Protein AF-C9SUW1-F1 (afdb_monomer_lite)

InterPro domains:
  IPR011989 Armadillo-like helical [G3DSA:1.25.10.10] (2-265)
  IPR011989 Armadillo-like helical [G3DSA:1.25.10.10] (289-414)
  IPR016024 Armadillo-type fold [SSF48371] (32-411)
  IPR021133 HEAT, type 2 [PS50077] (334-372)
  IPR040191 U3 small nucleolar RNA-associated protein 10 [PTHR13457] (4-286)

Sequence (414 aa):
METSKMRELYATLLKDTLALAETVKPTRALHECCGSALANLLNLLSIGEFIKAVENLMDKTEIDLRRKVLRALEVRVEQEGTADATSRAALLGFLPQLTAAIRDTDDLKYKHTAVACVDKIAEKYGKKDLEAVAAAAATIAGPSCLGQPDTQLRVMTLLCLASLVDVLQDGILPVLALAVPQAILYIRQSLEAEDGDDQSSDLHNAGYSFITALAQHLPYMVTGAYLDQVLLASNASAEADLDDDASDSRLNCVRFLARKVEPKVFFAGLERNWEAAVAAGNEAPAHFGGVAGVLTGQLTRAGGSDKLDVGAHLIPALIELASAADSADHQKELNTAVLKHLRDERAGVRLAAVKCQQALTDKLGEEWLSALPEMLPYISELQDDDDEAVERETHRWIVKIEGVLGESLDSMLQ

pLDDT: mean 83.35, std 10.93, range [45.81, 97.12]

Foldseek 3Di:
DVVVVVVVVLVVVLVVLQVQLVVCVVPVVSNVVSLVVNLVSLLVDDLLVSLVVLVVDVVPHDLVSNLSSLVSLLVSLVVDDLPDPSNLVSLLVCLVVLLVQLQVDPDLSSVLSSLSSLLSSCLRRVLPPLPSNLVSLQSLLDCSFCVDPDLVSVLSSLQSLLSNCQRNPVSNVVSCVRNLVSLLVLLQVLLVDDPPPPSSLSSNLSSLSSLLSCLQRPQVPCALVSLLSLLLSLLLQQLSPDDPSSVCSSLSSLLSNLQRHDVVSNLVSCVVCLVVSVVSDDRSCVCLLSNLLSLLVCLVCQPPPDPDPLLPPSLVSLLVSLVSNPDLVSLLSSLVSLLVQCPDPDPRSVLSSLSSLLSNCVRVFPSSCVCVVVCLVSLLVQCPDPDPSSNVSSVVSQVSNCVRVVHHCVVVND

Structure (mmCIF, N/CA/C/O backbone):
data_AF-C9SUW1-F1
#
_entry.id   AF-C9SUW1-F1
#
loop_
_atom_site.group_PDB
_atom_site.id
_atom_site.type_symbol
_atom_site.label_atom_id
_atom_site.label_alt_id
_atom_site.label_comp_id
_atom_site.label_asym_id
_atom_site.label_entity_id
_atom_site.label_seq_id
_atom_site.pdbx_PDB_ins_code
_atom_site.Cartn_x
_atom_site.Cartn_y
_atom_site.Cartn_z
_atom_site.occupancy
_atom_site.B_iso_or_equiv
_atom_site.auth_seq_id
_atom_site.auth_comp_id
_atom_site.auth_asym_id
_atom_site.auth_atom_id
_atom_site.pdbx_PDB_model_num
ATOM 1 N N . MET A 1 1 ? -7.749 -3.810 54.637 1.00 45.81 1 MET A N 1
ATOM 2 C CA . MET A 1 1 ? -9.116 -3.320 54.942 1.00 45.81 1 MET A CA 1
ATOM 3 C C . MET A 1 1 ? -9.431 -2.033 54.182 1.00 45.81 1 MET A C 1
ATOM 5 O O . MET A 1 1 ? -10.480 -1.969 53.560 1.00 45.81 1 MET A O 1
ATOM 9 N N . GLU A 1 2 ? -8.522 -1.052 54.143 1.00 50.62 2 GLU A N 1
ATOM 10 C CA . GLU A 1 2 ? -8.720 0.218 53.410 1.00 50.62 2 GLU A CA 1
ATOM 11 C C . GLU A 1 2 ? -8.794 0.067 51.881 1.00 50.62 2 GLU A C 1
ATOM 13 O O . GLU A 1 2 ? -9.640 0.688 51.247 1.00 50.62 2 GLU A O 1
ATOM 18 N N . THR A 1 3 ? -8.001 -0.829 51.285 1.00 53.88 3 THR A N 1
ATOM 19 C CA . THR A 1 3 ? -8.025 -1.118 49.836 1.00 53.88 3 THR A CA 1
ATOM 20 C C . THR A 1 3 ? -9.346 -1.725 49.352 1.00 53.88 3 THR A C 1
ATOM 22 O O . THR A 1 3 ? -9.803 -1.419 48.255 1.00 53.88 3 THR A O 1
ATOM 25 N N . SER A 1 4 ? -10.004 -2.543 50.180 1.00 57.81 4 SER A N 1
ATOM 26 C CA . SER A 1 4 ? -11.334 -3.098 49.877 1.00 57.81 4 SER A CA 1
ATOM 27 C C . SER A 1 4 ? -12.416 -2.019 49.919 1.00 57.81 4 SER A C 1
ATOM 29 O O . SER A 1 4 ? -13.294 -1.988 49.065 1.00 57.81 4 SER A O 1
ATOM 31 N N . LYS A 1 5 ? -12.311 -1.093 50.878 1.00 67.50 5 LYS A N 1
ATOM 32 C CA . LYS A 1 5 ? -13.253 0.017 51.054 1.00 67.50 5 LYS A CA 1
ATOM 33 C C . LYS A 1 5 ? -13.115 1.069 49.946 1.00 67.50 5 LYS A C 1
ATOM 35 O O . LYS A 1 5 ? -14.115 1.584 49.465 1.00 67.50 5 LYS A O 1
ATOM 40 N N . MET A 1 6 ? -11.886 1.334 49.492 1.00 64.12 6 MET A N 1
ATOM 41 C CA . MET A 1 6 ? -11.609 2.155 48.304 1.00 64.12 6 MET A CA 1
ATOM 42 C C . MET A 1 6 ? -12.236 1.554 47.039 1.00 64.12 6 MET A C 1
ATOM 44 O O . MET A 1 6 ? -12.864 2.278 46.274 1.00 64.12 6 MET A O 1
ATOM 48 N N . ARG A 1 7 ? -12.123 0.232 46.842 1.00 64.69 7 ARG A N 1
ATOM 49 C CA . ARG A 1 7 ? -12.756 -0.469 45.711 1.00 64.69 7 ARG A CA 1
ATOM 50 C C . ARG A 1 7 ? -14.285 -0.409 45.757 1.00 64.69 7 ARG A C 1
ATOM 52 O O . ARG A 1 7 ? -14.897 -0.179 44.722 1.00 64.69 7 ARG A O 1
ATOM 59 N N . GLU A 1 8 ? -14.902 -0.561 46.929 1.00 66.19 8 GLU A N 1
ATOM 60 C CA . GLU A 1 8 ? -16.359 -0.412 47.094 1.00 66.19 8 GLU A CA 1
ATOM 61 C C . GLU A 1 8 ? -16.841 1.018 46.827 1.00 66.19 8 GLU A C 1
ATOM 63 O O . GLU A 1 8 ? -17.828 1.213 46.115 1.00 66.19 8 GLU A O 1
ATOM 68 N N . LEU A 1 9 ? -16.137 2.023 47.356 1.00 73.12 9 LEU A N 1
ATOM 69 C CA . LEU A 1 9 ? -16.447 3.434 47.106 1.00 73.12 9 LEU A CA 1
ATOM 70 C C . LEU A 1 9 ? -16.309 3.773 45.625 1.00 73.12 9 LEU A C 1
ATOM 72 O O . LEU A 1 9 ? -17.179 4.428 45.065 1.00 73.12 9 LEU A O 1
ATOM 76 N N . TYR A 1 10 ? -15.255 3.281 44.982 1.00 71.31 10 TYR A N 1
ATOM 77 C CA . TYR A 1 10 ? -15.026 3.482 43.561 1.00 71.31 10 TYR A CA 1
ATOM 78 C C . TYR A 1 10 ? -16.099 2.790 42.702 1.00 71.31 10 TYR A C 1
ATOM 80 O O . TYR A 1 10 ? -16.642 3.405 41.788 1.00 71.31 10 TYR A O 1
ATOM 88 N N . ALA A 1 11 ? -16.473 1.545 43.021 1.00 66.69 11 ALA A N 1
ATOM 89 C CA . ALA A 1 11 ? -17.558 0.840 42.335 1.00 66.69 11 ALA A CA 1
ATOM 90 C C . ALA A 1 11 ? -18.911 1.554 42.501 1.00 66.69 11 ALA A C 1
ATOM 92 O O . ALA A 1 11 ? -19.694 1.630 41.553 1.00 66.69 11 ALA A O 1
ATOM 93 N N . THR A 1 12 ? -19.162 2.114 43.687 1.00 72.81 12 THR A N 1
ATOM 94 C CA . THR A 1 12 ? -20.350 2.933 43.966 1.00 72.81 12 THR A CA 1
ATOM 95 C C . THR A 1 12 ? -20.325 4.210 43.136 1.00 72.81 12 THR A C 1
ATOM 97 O O . THR A 1 12 ? -21.286 4.500 42.439 1.00 72.81 12 THR A O 1
ATOM 100 N N . LEU A 1 13 ? -19.191 4.910 43.108 1.00 78.12 13 LEU A N 1
ATOM 101 C CA . LEU A 1 13 ? -19.017 6.131 42.332 1.00 78.12 13 LEU A CA 1
ATOM 102 C C . LEU A 1 13 ? -19.211 5.884 40.828 1.00 78.12 13 LEU A C 1
ATOM 104 O O . LEU A 1 13 ? -19.854 6.678 40.146 1.00 78.12 13 LEU A O 1
ATOM 108 N N . LEU A 1 14 ? -18.710 4.760 40.311 1.00 71.06 14 LEU A N 1
ATOM 109 C CA . LEU A 1 14 ? -18.891 4.369 38.916 1.00 71.06 14 LEU A CA 1
ATOM 110 C C . LEU A 1 14 ? -20.368 4.098 38.605 1.00 71.06 14 LEU A C 1
ATOM 112 O O . LEU A 1 14 ? -20.900 4.633 37.634 1.00 71.06 14 LEU A O 1
ATOM 116 N N . LYS A 1 15 ? -21.046 3.334 39.470 1.00 69.62 15 LYS A N 1
ATOM 117 C CA . LYS A 1 15 ? -22.482 3.044 39.364 1.00 69.62 15 LYS A CA 1
ATOM 118 C C . LYS A 1 15 ? -23.337 4.311 39.443 1.00 69.62 15 LYS A C 1
ATOM 120 O O . LYS A 1 15 ? -24.253 4.465 38.642 1.00 69.62 15 LYS A O 1
ATOM 125 N N . ASP A 1 16 ? -23.024 5.215 40.362 1.00 76.12 16 ASP A N 1
ATOM 126 C CA . ASP A 1 16 ? -23.761 6.462 40.560 1.00 76.12 16 ASP A CA 1
ATOM 127 C C . ASP A 1 16 ? -23.532 7.428 39.394 1.00 76.12 16 ASP A C 1
ATOM 129 O O . ASP A 1 16 ? -24.469 8.085 38.953 1.00 76.12 16 ASP A O 1
ATOM 133 N N . THR A 1 17 ? -22.322 7.464 38.827 1.00 79.25 17 THR A N 1
ATOM 134 C CA . THR A 1 17 ? -22.025 8.262 37.624 1.00 79.25 17 THR A CA 1
ATOM 135 C C . THR A 1 17 ? -22.752 7.708 36.394 1.00 79.25 17 THR A C 1
ATOM 137 O O . THR A 1 17 ? -23.236 8.483 35.570 1.00 79.25 17 THR A O 1
ATOM 140 N N . LEU A 1 18 ? -22.889 6.381 36.283 1.00 71.00 18 LEU A N 1
ATOM 141 C CA . LEU A 1 18 ? -23.715 5.718 35.266 1.00 71.00 18 LEU A CA 1
ATOM 142 C C . LEU A 1 18 ? -25.201 6.043 35.422 1.00 71.00 18 LEU A C 1
ATOM 144 O O . LEU A 1 18 ? -25.836 6.467 34.461 1.00 71.00 18 LEU A O 1
ATOM 148 N N . ALA A 1 19 ? -25.740 5.894 36.633 1.00 74.75 19 ALA A N 1
ATOM 149 C CA . ALA A 1 19 ? -27.129 6.231 36.925 1.00 74.75 19 ALA A CA 1
ATOM 150 C C . ALA A 1 19 ? -27.402 7.719 36.656 1.00 74.75 19 ALA A C 1
ATOM 152 O O . ALA A 1 19 ? -28.408 8.074 36.043 1.00 74.75 19 ALA A O 1
ATOM 153 N N . LEU A 1 20 ? -26.469 8.596 37.040 1.00 79.19 20 LEU A N 1
ATOM 154 C CA . LEU A 1 20 ? -26.553 10.020 36.750 1.00 79.19 20 LEU A CA 1
ATOM 155 C C . LEU A 1 20 ? -26.571 10.265 35.238 1.00 79.19 20 LEU A C 1
ATOM 157 O O . LEU A 1 20 ? -27.448 10.988 34.773 1.00 79.19 20 LEU A O 1
ATOM 161 N N . ALA A 1 21 ? -25.686 9.619 34.470 1.00 74.25 21 ALA A N 1
ATOM 162 C CA . ALA A 1 21 ? -25.639 9.737 33.012 1.00 74.25 21 ALA A CA 1
ATOM 163 C C . ALA A 1 21 ? -26.977 9.375 32.341 1.00 74.25 21 ALA A C 1
ATOM 165 O O . ALA A 1 21 ? -27.378 10.073 31.406 1.00 74.25 21 ALA A O 1
ATOM 166 N N . GLU A 1 22 ? -27.683 8.352 32.834 1.00 72.12 22 GLU A N 1
ATOM 167 C CA . GLU A 1 22 ? -29.022 7.986 32.346 1.00 72.12 22 GLU A CA 1
ATOM 168 C C . GLU A 1 22 ? -30.083 9.036 32.708 1.00 72.12 22 GLU A C 1
ATOM 170 O O . GLU A 1 22 ? -30.913 9.395 31.874 1.00 72.12 22 GLU A O 1
ATOM 175 N N . THR A 1 23 ? -30.034 9.600 33.919 1.00 77.56 23 THR A N 1
ATOM 176 C CA . THR A 1 23 ? -31.001 10.632 34.346 1.00 77.56 23 THR A CA 1
ATOM 177 C C . THR A 1 23 ? -30.826 11.969 33.624 1.00 77.56 23 THR A C 1
ATOM 179 O O . THR A 1 23 ? -31.813 12.645 33.334 1.00 77.56 23 THR A O 1
ATOM 182 N N . VAL A 1 24 ? -29.588 12.357 33.295 1.00 81.06 24 VAL A N 1
ATOM 183 C CA . VAL A 1 24 ? -29.290 13.634 32.619 1.00 81.06 24 VAL A CA 1
ATOM 184 C C . VAL A 1 24 ? -29.318 13.536 31.093 1.00 81.06 24 VAL A C 1
ATOM 186 O O . VAL A 1 24 ? -28.964 14.499 30.414 1.00 81.06 24 VAL A O 1
ATOM 189 N N . LYS A 1 25 ? -29.786 12.409 30.542 1.00 70.25 25 LYS A N 1
ATOM 190 C CA . LYS A 1 25 ? -29.950 12.169 29.100 1.00 70.25 25 LYS A CA 1
ATOM 191 C C . LYS A 1 25 ? -30.636 13.310 28.320 1.00 70.25 25 LYS A C 1
ATOM 193 O O . LYS A 1 25 ? -30.177 13.597 27.216 1.00 70.25 25 LYS A O 1
ATOM 198 N N . PRO A 1 26 ? -31.665 14.012 28.845 1.00 78.44 26 PRO A N 1
ATOM 199 C CA . PRO A 1 26 ? -32.301 15.124 28.127 1.00 78.44 26 PRO A CA 1
ATOM 200 C C . PRO A 1 26 ? -31.380 16.336 27.928 1.00 78.44 26 PRO A C 1
ATOM 202 O O . PRO A 1 26 ? -31.584 17.132 27.012 1.00 78.44 26 PRO A O 1
ATOM 205 N N . THR A 1 27 ? -30.368 16.493 28.784 1.00 83.38 27 THR A N 1
ATOM 206 C CA . THR A 1 27 ? -29.498 17.669 28.819 1.00 83.38 27 THR A CA 1
ATOM 207 C C . THR A 1 27 ? -28.119 17.303 28.286 1.00 83.38 27 THR A C 1
ATOM 209 O O . THR A 1 27 ? -27.239 16.871 29.033 1.00 83.38 27 THR A O 1
ATOM 212 N N . ARG A 1 28 ? -27.913 17.531 26.983 1.00 79.56 28 ARG A N 1
ATOM 213 C CA . ARG A 1 28 ? -26.689 17.157 26.251 1.00 79.56 28 ARG A CA 1
ATOM 214 C C . ARG A 1 28 ? -25.388 17.521 26.982 1.00 79.56 28 ARG A C 1
ATOM 216 O O . ARG A 1 28 ? -24.533 16.658 27.140 1.00 79.56 28 ARG A O 1
ATOM 223 N N . ALA A 1 29 ? -25.268 18.751 27.485 1.00 81.00 29 ALA A N 1
ATOM 224 C CA . ALA A 1 29 ? -24.061 19.214 28.177 1.00 81.00 29 ALA A CA 1
ATOM 225 C C . ALA A 1 29 ? -23.746 18.407 29.456 1.00 81.00 29 ALA A C 1
ATOM 227 O O . ALA A 1 29 ? -22.603 18.021 29.686 1.00 81.00 29 ALA A O 1
ATOM 228 N N . LEU A 1 30 ? -24.761 18.092 30.271 1.00 79.94 30 LEU A N 1
ATOM 229 C CA . LEU A 1 30 ? -24.576 17.308 31.499 1.00 79.94 30 LEU A CA 1
ATOM 230 C C . LEU A 1 30 ? -24.247 15.844 31.189 1.00 79.94 30 LEU A C 1
ATOM 232 O O . LEU A 1 30 ? -23.403 15.245 31.858 1.00 79.94 30 LEU A O 1
ATOM 236 N N . HIS A 1 31 ? -24.869 15.277 30.155 1.00 73.88 31 HIS A N 1
ATOM 237 C CA . HIS A 1 31 ? -24.589 13.916 29.702 1.00 73.88 31 HIS A CA 1
ATOM 238 C C . HIS A 1 31 ? -23.175 13.778 29.097 1.00 73.88 31 HIS A C 1
ATOM 240 O O . HIS A 1 31 ? -22.500 12.756 29.268 1.00 73.88 31 HIS A O 1
ATOM 246 N N . GLU A 1 32 ? -22.676 14.815 28.421 1.00 76.00 32 GLU A N 1
ATOM 247 C CA . GLU A 1 32 ? -21.277 14.909 27.988 1.00 76.00 32 GLU A CA 1
ATOM 248 C C . GLU A 1 32 ? -20.325 14.906 29.194 1.00 76.00 32 GLU A C 1
ATOM 250 O O . GLU A 1 32 ? -19.452 14.036 29.255 1.00 76.00 32 GLU A O 1
ATOM 255 N N . CYS A 1 33 ? -20.556 15.757 30.201 1.00 79.88 33 CYS A N 1
ATOM 256 C CA . CYS A 1 33 ? -19.745 15.793 31.424 1.00 79.88 33 CYS A CA 1
ATOM 257 C C . CYS A 1 33 ? -19.737 14.463 32.193 1.00 79.88 33 CYS A C 1
ATOM 259 O O . CYS A 1 33 ? -18.672 14.028 32.629 1.00 79.88 33 CYS A O 1
ATOM 261 N N . CYS A 1 34 ? -20.886 13.790 32.335 1.00 78.12 34 CYS A N 1
ATOM 262 C CA . CYS A 1 34 ? -20.961 12.491 33.019 1.00 78.12 34 CYS A CA 1
ATOM 263 C C . CYS A 1 34 ? -20.168 11.409 32.276 1.00 78.12 34 CYS A C 1
ATOM 265 O O . CYS A 1 34 ? -19.486 10.601 32.899 1.00 78.12 34 CYS A O 1
ATOM 267 N N . GLY A 1 35 ? -20.206 11.423 30.941 1.00 73.69 35 GLY A N 1
ATOM 268 C CA . GLY A 1 35 ? -19.403 10.514 30.126 1.00 73.69 35 GLY A CA 1
ATOM 269 C C . GLY A 1 35 ? -17.897 10.743 30.286 1.00 73.69 35 GLY A C 1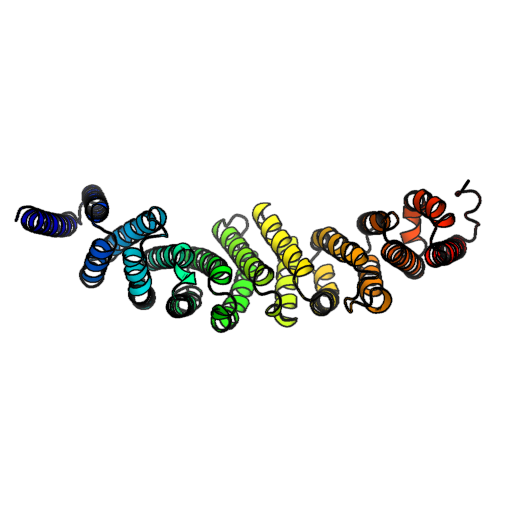
ATOM 270 O O . GLY A 1 35 ? -17.150 9.780 30.438 1.00 73.69 35 GLY A O 1
ATOM 271 N N . SER A 1 36 ? -17.454 12.004 30.314 1.00 77.62 36 SER A N 1
ATOM 272 C CA . SER A 1 36 ? -16.049 12.346 30.575 1.00 77.62 36 SER A CA 1
ATOM 273 C C . SER A 1 36 ? -15.621 11.981 31.998 1.00 77.62 36 SER A C 1
ATOM 275 O O . SER A 1 36 ? -14.523 11.468 32.197 1.00 77.62 36 SER A O 1
ATOM 277 N N . ALA A 1 37 ? -16.491 12.193 32.991 1.00 80.12 37 ALA A N 1
ATOM 278 C CA . ALA A 1 37 ? -16.243 11.772 34.367 1.00 80.12 37 ALA A CA 1
ATOM 279 C C . ALA A 1 37 ? -16.095 10.249 34.461 1.00 80.12 37 ALA A C 1
ATOM 281 O O . ALA A 1 37 ? -15.146 9.772 35.072 1.00 80.12 37 ALA A O 1
ATOM 282 N N . LEU A 1 38 ? -16.967 9.487 33.796 1.00 75.25 38 LEU A N 1
ATOM 283 C CA . LEU A 1 38 ? -16.888 8.029 33.755 1.00 75.25 38 LEU A CA 1
ATOM 284 C C . LEU A 1 38 ? -15.590 7.535 33.100 1.00 75.25 38 LEU A C 1
ATOM 286 O O . LEU A 1 38 ? -14.934 6.652 33.648 1.00 75.25 38 LEU A O 1
ATOM 290 N N . ALA A 1 39 ? -15.181 8.135 31.979 1.00 69.94 39 ALA A N 1
ATOM 291 C CA . ALA A 1 39 ? -13.907 7.828 31.328 1.00 69.94 39 ALA A CA 1
ATOM 292 C C . ALA A 1 39 ? -12.705 8.117 32.247 1.00 69.94 39 ALA A C 1
ATOM 294 O O . ALA A 1 39 ? -11.839 7.264 32.426 1.00 69.94 39 ALA A O 1
ATOM 295 N N . ASN A 1 40 ? -12.685 9.285 32.898 1.00 77.00 40 ASN A N 1
ATOM 296 C CA . ASN A 1 40 ? -11.621 9.662 33.831 1.00 77.00 40 ASN A CA 1
ATOM 297 C C . ASN A 1 40 ? -11.572 8.759 35.060 1.00 77.00 40 ASN A C 1
ATOM 299 O O . ASN A 1 40 ? -10.488 8.418 35.525 1.00 77.00 40 ASN A O 1
ATOM 303 N N . LEU A 1 41 ? -12.734 8.357 35.576 1.00 77.06 41 LEU A N 1
ATOM 304 C CA . LEU A 1 41 ? -12.797 7.396 36.662 1.00 77.06 41 LEU A CA 1
ATOM 305 C C . LEU A 1 41 ? -12.178 6.089 36.215 1.00 77.06 41 LEU A C 1
ATOM 307 O O . LEU A 1 41 ? -11.255 5.622 36.878 1.00 77.06 41 LEU A O 1
ATOM 311 N N . LEU A 1 42 ? -12.636 5.522 35.099 1.00 71.50 42 LEU A N 1
ATOM 312 C CA . LEU A 1 42 ? -12.124 4.262 34.566 1.00 71.50 42 LEU A CA 1
ATOM 313 C C . LEU A 1 42 ? -10.598 4.303 34.341 1.00 71.50 42 LEU A C 1
ATOM 315 O O . LEU A 1 42 ? -9.912 3.320 34.625 1.00 71.50 42 LEU A O 1
ATOM 319 N N . ASN A 1 43 ? -10.037 5.449 33.945 1.00 70.44 43 ASN A N 1
ATOM 320 C CA . ASN A 1 43 ? -8.587 5.637 33.800 1.00 70.44 43 ASN A CA 1
ATOM 321 C C . ASN A 1 43 ? -7.784 5.458 35.104 1.00 70.44 43 ASN A C 1
ATOM 323 O O . ASN A 1 43 ? -6.590 5.183 35.036 1.00 70.44 43 ASN A O 1
ATOM 327 N N . LEU A 1 44 ? -8.411 5.536 36.283 1.00 75.50 44 LEU A N 1
ATOM 328 C CA . LEU A 1 44 ? -7.746 5.306 37.575 1.00 75.50 44 LEU A CA 1
ATOM 329 C C . LEU A 1 44 ? -7.532 3.818 37.913 1.00 75.50 44 LEU A C 1
ATOM 331 O O . LEU A 1 44 ? -6.783 3.509 38.839 1.00 75.50 44 LEU A O 1
ATOM 335 N N . LEU A 1 45 ? -8.201 2.894 37.215 1.00 73.00 45 LEU A N 1
ATOM 336 C CA . LEU A 1 45 ? -8.060 1.447 37.445 1.00 73.00 45 LEU A CA 1
ATOM 337 C C . LEU A 1 45 ? -6.758 0.905 36.856 1.00 73.00 45 LEU A C 1
ATOM 339 O O . LEU A 1 45 ? -6.163 1.552 36.003 1.00 73.00 45 LEU A O 1
ATOM 343 N N . SER A 1 46 ? -6.348 -0.309 37.235 1.00 77.06 46 SER A N 1
ATOM 344 C CA . SER A 1 46 ? -5.414 -1.100 36.415 1.00 77.06 46 SER A CA 1
ATOM 345 C C . SER A 1 46 ? -6.099 -1.542 35.114 1.00 77.06 46 SER A C 1
ATOM 347 O O . SER A 1 46 ? -7.322 -1.686 35.094 1.00 77.06 46 SER A O 1
ATOM 349 N N . ILE A 1 47 ? -5.366 -1.788 34.021 1.00 74.94 47 ILE A N 1
ATOM 350 C CA . ILE A 1 47 ? -6.023 -2.096 32.735 1.00 74.94 47 ILE A CA 1
ATOM 351 C C . ILE A 1 47 ? -6.821 -3.408 32.792 1.00 74.94 47 ILE A C 1
ATOM 353 O O . ILE A 1 47 ? -7.871 -3.523 32.172 1.00 74.94 47 ILE A O 1
ATOM 357 N N . GLY A 1 48 ? -6.378 -4.382 33.595 1.00 73.50 48 GLY A N 1
ATOM 358 C CA . GLY A 1 48 ? -7.108 -5.634 33.791 1.00 73.50 48 GLY A CA 1
ATOM 359 C C . GLY A 1 48 ? -8.433 -5.444 34.539 1.00 73.50 48 GLY A C 1
ATOM 360 O O . GLY A 1 48 ? -9.416 -6.111 34.225 1.00 73.50 48 GLY A O 1
ATOM 361 N N . GLU A 1 49 ? -8.488 -4.532 35.514 1.00 76.38 49 GLU A N 1
ATOM 362 C CA . GLU A 1 49 ? -9.739 -4.163 36.197 1.00 76.38 49 GLU A CA 1
ATOM 363 C C . GLU A 1 49 ? -10.621 -3.275 35.312 1.00 76.38 49 GLU A C 1
ATOM 365 O O . GLU A 1 49 ? -11.841 -3.439 35.318 1.00 76.38 49 GLU A O 1
ATOM 370 N N . PHE A 1 50 ? -10.010 -2.386 34.521 1.00 79.50 50 PHE A N 1
ATOM 371 C CA . PHE A 1 50 ? -10.694 -1.583 33.512 1.00 79.50 50 PHE A CA 1
ATOM 372 C C . PHE A 1 50 ? -11.417 -2.484 32.515 1.00 79.50 50 PHE A C 1
ATOM 374 O O . PHE A 1 50 ? -12.624 -2.344 32.361 1.00 79.50 50 PHE A O 1
ATOM 381 N N . ILE A 1 51 ? -10.714 -3.441 31.898 1.00 79.19 51 ILE A N 1
ATOM 382 C CA . ILE A 1 51 ? -11.299 -4.335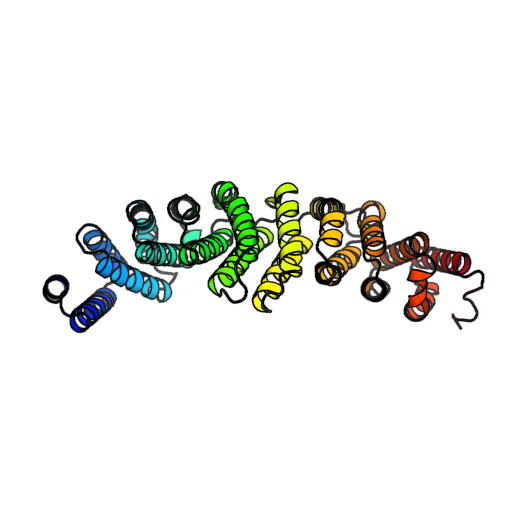 30.893 1.00 79.19 51 ILE A CA 1
ATOM 383 C C . ILE A 1 51 ? -12.482 -5.069 31.500 1.00 79.19 51 ILE A C 1
ATOM 385 O O . ILE A 1 51 ? -13.583 -4.891 31.006 1.00 79.19 51 ILE A O 1
ATOM 389 N N . LYS A 1 52 ? -12.324 -5.736 32.651 1.00 78.50 52 LYS A N 1
ATOM 390 C CA . LYS A 1 52 ? -13.441 -6.412 33.343 1.00 78.50 52 LYS A CA 1
ATOM 391 C C . LYS A 1 52 ? -14.639 -5.499 33.622 1.00 78.50 52 LYS A C 1
ATOM 393 O O . LYS A 1 52 ? -15.783 -5.955 33.592 1.00 78.50 52 LYS A O 1
ATOM 398 N N . ALA A 1 53 ? -14.405 -4.228 33.947 1.00 75.69 53 ALA A N 1
ATOM 399 C CA . ALA A 1 53 ? -15.485 -3.261 34.118 1.00 75.69 53 ALA A CA 1
ATOM 400 C C . ALA A 1 53 ? -16.168 -2.954 32.776 1.00 75.69 53 ALA A C 1
ATOM 402 O O . ALA A 1 53 ? -17.397 -2.956 32.716 1.00 75.69 53 ALA A O 1
ATOM 403 N N . VAL A 1 54 ? -15.393 -2.759 31.705 1.00 76.69 54 VAL A N 1
ATOM 404 C CA . VAL A 1 54 ? -15.899 -2.551 30.341 1.00 76.69 54 VAL A CA 1
ATOM 405 C C . VAL A 1 54 ? -16.683 -3.760 29.828 1.00 76.69 54 VAL A C 1
ATOM 407 O O . VAL A 1 54 ? -17.785 -3.553 29.329 1.00 76.69 54 VAL A O 1
ATOM 410 N N . GLU A 1 55 ? -16.203 -4.993 30.020 1.00 77.31 55 GLU A N 1
ATOM 411 C CA . GLU A 1 55 ? -16.917 -6.226 29.630 1.00 77.31 55 GLU A CA 1
ATOM 412 C C . GLU A 1 55 ? -18.323 -6.258 30.253 1.00 77.31 55 GLU A C 1
ATOM 414 O O . GLU A 1 55 ? -19.323 -6.483 29.579 1.00 77.31 55 GLU A O 1
ATOM 419 N N . ASN A 1 56 ? -18.428 -5.925 31.545 1.00 74.12 56 ASN A N 1
ATOM 420 C CA . ASN A 1 56 ? -19.712 -5.874 32.249 1.00 74.12 56 ASN A CA 1
ATOM 421 C C . ASN A 1 56 ? -20.625 -4.722 31.795 1.00 74.12 56 ASN A C 1
ATOM 423 O O . ASN A 1 56 ? -21.849 -4.817 31.935 1.00 74.12 56 ASN A O 1
ATOM 427 N N . LEU A 1 57 ? -20.042 -3.618 31.322 1.00 71.12 57 LEU A N 1
ATOM 428 C CA . LEU A 1 57 ? -20.762 -2.428 30.864 1.00 71.12 57 LEU A CA 1
ATOM 429 C C . LEU A 1 57 ? -21.254 -2.579 29.427 1.00 71.12 57 LEU A C 1
ATOM 431 O O . LEU A 1 57 ? -22.323 -2.058 29.101 1.00 71.12 57 LEU A O 1
ATOM 435 N N . MET A 1 58 ? -20.509 -3.300 28.590 1.00 69.44 58 MET A N 1
ATOM 436 C CA . MET A 1 58 ? -20.823 -3.503 27.180 1.00 69.44 58 MET A CA 1
ATOM 437 C C . MET A 1 58 ? -22.179 -4.165 26.957 1.00 69.44 58 MET A C 1
ATOM 439 O O . MET A 1 58 ? -22.858 -3.783 26.015 1.00 69.44 58 MET A O 1
ATOM 443 N N . ASP A 1 59 ? -22.627 -5.060 27.834 1.00 67.44 59 ASP A N 1
ATOM 444 C CA . ASP A 1 59 ? -23.927 -5.722 27.657 1.00 67.44 59 ASP A CA 1
ATOM 445 C C . ASP A 1 59 ? -25.113 -4.890 28.169 1.00 67.44 59 ASP A C 1
ATOM 447 O O . ASP A 1 59 ? -26.250 -5.075 27.738 1.00 67.44 59 ASP A O 1
ATOM 451 N N . LYS A 1 60 ? -24.870 -3.965 29.106 1.00 68.44 60 LYS A N 1
ATOM 452 C CA . LYS A 1 60 ? -25.923 -3.388 29.964 1.00 68.44 60 LYS A CA 1
ATOM 453 C C . LYS A 1 60 ? -26.219 -1.910 29.726 1.00 68.44 60 LYS A C 1
ATOM 455 O O . LYS A 1 60 ? -27.141 -1.389 30.338 1.00 68.44 60 LYS A O 1
ATOM 460 N N . THR A 1 61 ? -25.438 -1.227 28.890 1.00 69.44 61 THR A N 1
ATOM 461 C CA . THR A 1 61 ? -25.476 0.245 28.772 1.00 69.44 61 THR A CA 1
ATOM 462 C C . THR A 1 61 ? -25.870 0.730 27.381 1.00 69.44 61 THR A C 1
ATOM 464 O O . THR A 1 61 ? -25.892 -0.050 26.434 1.00 69.44 61 THR A O 1
ATOM 467 N N . GLU A 1 62 ? -26.184 2.017 27.230 1.00 72.94 62 GLU A N 1
ATOM 468 C CA . GLU A 1 62 ? -26.513 2.625 25.934 1.00 72.94 62 GLU A CA 1
ATOM 469 C C . GLU A 1 62 ? -25.285 2.786 25.017 1.00 72.94 62 GLU A C 1
ATOM 471 O O . GLU A 1 62 ? -24.163 2.997 25.483 1.00 72.94 62 GLU A O 1
ATOM 476 N N . ILE A 1 63 ? -25.504 2.745 23.698 1.00 76.31 63 ILE A N 1
ATOM 477 C CA . ILE A 1 63 ? -24.447 2.759 22.667 1.00 76.31 63 ILE A CA 1
ATOM 478 C C . ILE A 1 63 ? -23.526 3.986 22.783 1.00 76.31 63 ILE A C 1
ATOM 480 O O . ILE A 1 63 ? -22.307 3.846 22.676 1.00 76.31 63 ILE A O 1
ATOM 484 N N . ASP A 1 64 ? -24.062 5.178 23.067 1.00 72.19 64 ASP A N 1
ATOM 485 C CA . ASP A 1 64 ? -23.251 6.396 23.220 1.00 72.19 64 ASP A CA 1
ATOM 486 C C . ASP A 1 64 ? -22.282 6.322 24.407 1.00 72.19 64 ASP A C 1
ATOM 488 O O . ASP A 1 64 ? -21.156 6.827 24.328 1.00 72.19 64 ASP A O 1
ATOM 492 N N . LEU A 1 65 ? -22.691 5.673 25.501 1.00 75.06 65 LEU A N 1
ATOM 493 C CA . LEU A 1 65 ? -21.825 5.459 26.655 1.00 75.06 65 LEU A CA 1
ATOM 494 C C . LEU A 1 65 ? -20.774 4.394 26.343 1.00 75.06 65 LEU A C 1
ATOM 496 O O . LEU A 1 65 ? -19.593 4.624 26.607 1.00 75.06 65 LEU A O 1
ATOM 500 N N . ARG A 1 66 ? -21.171 3.287 25.695 1.00 80.00 66 ARG A N 1
ATOM 501 C CA . ARG A 1 66 ? -20.224 2.267 25.216 1.00 80.00 66 ARG A CA 1
ATOM 502 C C . ARG A 1 66 ? -19.170 2.887 24.294 1.00 80.00 66 ARG A C 1
ATOM 504 O O . ARG A 1 66 ? -17.991 2.596 24.450 1.00 80.00 66 ARG A O 1
ATOM 511 N N . ARG A 1 67 ? -19.556 3.803 23.395 1.00 80.62 67 ARG A N 1
ATOM 512 C CA . ARG A 1 67 ? -18.625 4.523 22.506 1.00 80.62 67 ARG A CA 1
ATOM 513 C C . ARG A 1 67 ? -17.599 5.346 23.287 1.00 80.62 67 ARG A C 1
ATOM 515 O O . ARG A 1 67 ? -16.416 5.304 22.968 1.00 80.62 67 ARG A O 1
ATOM 522 N N . LYS A 1 68 ? -18.024 6.090 24.315 1.00 78.25 68 LYS A N 1
ATOM 523 C CA . LYS A 1 68 ? -17.104 6.873 25.166 1.00 78.25 68 LYS A CA 1
ATOM 524 C C . LYS A 1 68 ? -16.141 5.973 25.940 1.00 78.25 68 LYS A C 1
ATOM 526 O O . LYS A 1 68 ? -14.965 6.302 26.050 1.00 78.25 68 LYS A O 1
ATOM 531 N N . VAL A 1 69 ? -16.632 4.840 26.438 1.00 81.12 69 VAL A N 1
ATOM 532 C CA . VAL A 1 69 ? -15.810 3.838 27.128 1.00 81.12 69 VAL A CA 1
ATOM 533 C C . VAL A 1 69 ? -14.777 3.222 26.180 1.00 81.12 69 VAL A C 1
ATOM 535 O O . VAL A 1 69 ? -13.616 3.113 26.560 1.00 81.12 69 VAL A O 1
ATOM 538 N N . LEU A 1 70 ? -15.154 2.891 24.940 1.00 83.50 70 LEU A N 1
ATOM 539 C CA . LEU A 1 70 ? -14.207 2.399 23.935 1.00 83.50 70 LEU A CA 1
ATOM 540 C C . LEU A 1 70 ? -13.166 3.458 23.547 1.00 83.50 70 LEU A C 1
ATOM 542 O O . LEU A 1 70 ? -11.987 3.141 23.500 1.00 83.50 70 LEU A O 1
ATOM 546 N N . ARG A 1 71 ? -13.541 4.733 23.383 1.00 82.19 71 ARG A N 1
ATOM 547 C CA . ARG A 1 71 ? -12.542 5.804 23.183 1.00 82.19 71 ARG A CA 1
ATOM 548 C C . ARG A 1 71 ? -11.581 5.945 24.365 1.00 82.19 71 ARG A C 1
ATOM 550 O O . ARG A 1 71 ? -10.401 6.207 24.173 1.00 82.19 71 ARG A O 1
ATOM 557 N N . ALA A 1 72 ? -12.074 5.779 25.592 1.00 81.44 72 ALA A N 1
ATOM 558 C CA . ALA A 1 72 ? -11.211 5.777 26.769 1.00 81.44 72 ALA A CA 1
ATOM 559 C C . ALA A 1 72 ? -10.251 4.576 26.758 1.00 81.44 72 ALA A C 1
ATOM 561 O O . ALA A 1 72 ? -9.081 4.732 27.101 1.00 81.44 72 ALA A O 1
ATOM 562 N N . LEU A 1 73 ? -10.725 3.402 26.320 1.00 84.75 73 LEU A N 1
ATOM 563 C CA . LEU A 1 73 ? -9.880 2.226 26.114 1.00 84.75 73 LEU A CA 1
ATOM 564 C C . LEU A 1 73 ? -8.799 2.498 25.062 1.00 84.75 73 LEU A C 1
ATOM 566 O O . LEU A 1 73 ? -7.641 2.208 25.325 1.00 84.75 73 LEU A O 1
ATOM 570 N N . GLU A 1 74 ? -9.154 3.078 23.917 1.00 84.25 74 GLU A N 1
ATOM 571 C CA . GLU A 1 74 ? -8.229 3.414 22.826 1.00 84.25 74 GLU A CA 1
ATOM 572 C C . GLU A 1 74 ? -7.049 4.271 23.317 1.00 84.25 74 GLU A C 1
ATOM 574 O O . GLU A 1 74 ? -5.895 3.847 23.229 1.00 84.25 74 GLU A O 1
ATOM 579 N N . VAL A 1 75 ? -7.340 5.419 23.945 1.00 82.94 75 VAL A N 1
ATOM 580 C CA . VAL A 1 75 ? -6.323 6.335 24.506 1.00 82.94 75 VAL A CA 1
ATOM 581 C C . VAL A 1 75 ? -5.457 5.636 25.555 1.00 82.94 75 VAL A C 1
ATOM 583 O O . VAL A 1 75 ? -4.255 5.876 25.672 1.00 82.94 75 VAL A O 1
ATOM 586 N N . ARG A 1 76 ? -6.062 4.751 26.344 1.00 80.44 76 ARG A N 1
ATOM 587 C CA . ARG A 1 76 ? -5.361 4.030 27.399 1.00 80.44 76 ARG A CA 1
ATOM 588 C C . ARG A 1 76 ? -4.427 2.955 26.846 1.00 80.44 76 ARG A C 1
ATOM 590 O O . ARG A 1 76 ? -3.310 2.811 27.341 1.00 80.44 76 ARG A O 1
ATOM 597 N N . VAL A 1 77 ? -4.866 2.208 25.834 1.00 84.44 77 VAL A N 1
ATOM 598 C CA . VAL A 1 77 ? -4.038 1.199 25.163 1.00 84.44 77 VAL A CA 1
ATOM 599 C C . VAL A 1 77 ? -2.804 1.856 24.568 1.00 84.44 77 VAL A C 1
ATOM 601 O O . VAL A 1 77 ? -1.729 1.275 24.673 1.00 84.44 77 VAL A O 1
ATOM 604 N N . GLU A 1 78 ? -2.914 3.072 24.034 1.00 81.75 78 GLU A N 1
ATOM 605 C CA . GLU A 1 78 ? -1.779 3.842 23.519 1.00 81.75 78 GLU A CA 1
ATOM 606 C C . GLU A 1 78 ? -0.737 4.159 24.609 1.00 81.75 78 GLU A C 1
ATOM 608 O O . GLU A 1 78 ? 0.453 3.897 24.418 1.00 81.75 78 GLU A O 1
ATOM 613 N N . GLN A 1 79 ? -1.180 4.603 25.789 1.00 81.81 79 GLN A N 1
ATOM 614 C CA . GLN A 1 79 ? -0.314 5.020 26.904 1.00 81.81 79 GLN A CA 1
ATOM 615 C C . GLN A 1 79 ? 0.352 3.866 27.680 1.00 81.81 79 GLN A C 1
ATOM 617 O O . GLN A 1 79 ? 1.345 4.085 28.373 1.00 81.81 79 GLN A O 1
ATOM 622 N N . GLU A 1 80 ? -0.176 2.643 27.595 1.00 79.19 80 GLU A N 1
ATOM 623 C CA . GLU A 1 80 ? 0.274 1.513 28.427 1.00 79.19 80 GLU A CA 1
ATOM 624 C C . GLU A 1 80 ? 1.695 1.005 28.078 1.00 79.19 80 GLU A C 1
ATOM 626 O O . GLU A 1 80 ? 2.193 1.166 26.967 1.00 79.19 80 GLU A O 1
ATOM 631 N N . GLY A 1 81 ? 2.396 0.332 28.988 1.00 75.06 81 GLY A N 1
ATOM 632 C CA . GLY A 1 81 ? 3.674 -0.310 28.642 1.00 75.06 81 GLY A CA 1
ATOM 633 C C . GLY A 1 81 ? 3.492 -1.586 27.801 1.00 75.06 81 GLY A C 1
ATOM 634 O O . GLY A 1 81 ? 2.555 -2.355 28.008 1.00 75.06 81 GLY A O 1
ATOM 635 N N . THR A 1 82 ? 4.426 -1.906 26.896 1.00 77.19 82 THR A N 1
ATOM 636 C CA . THR A 1 82 ? 4.436 -3.220 26.202 1.00 77.19 82 THR A CA 1
ATOM 637 C C . THR A 1 82 ? 4.932 -4.374 27.088 1.00 77.19 82 THR A C 1
ATOM 639 O O . THR A 1 82 ? 4.771 -5.547 26.739 1.00 77.19 82 THR A O 1
ATOM 642 N N . ALA A 1 83 ? 5.534 -4.056 28.240 1.00 76.25 83 ALA A N 1
ATOM 643 C CA . ALA A 1 83 ? 6.198 -5.014 29.122 1.00 76.25 83 ALA A CA 1
ATOM 644 C C . ALA A 1 83 ? 5.246 -5.785 30.054 1.00 76.25 83 ALA A C 1
ATOM 646 O O . ALA A 1 83 ? 5.589 -6.885 30.492 1.00 76.25 83 ALA A O 1
ATOM 647 N N . ASP A 1 84 ? 4.061 -5.247 30.360 1.00 80.00 84 ASP A N 1
ATOM 648 C CA . ASP A 1 84 ? 3.147 -5.887 31.305 1.00 80.00 84 ASP A CA 1
ATOM 649 C C . ASP A 1 84 ? 2.374 -7.047 30.657 1.00 80.00 84 ASP A C 1
ATOM 651 O O . ASP A 1 84 ? 1.471 -6.875 29.833 1.00 80.00 84 ASP A O 1
ATOM 655 N N . ALA A 1 85 ? 2.729 -8.265 31.067 1.00 83.44 85 ALA A N 1
ATOM 656 C CA . ALA A 1 85 ? 2.109 -9.493 30.594 1.00 83.44 85 ALA A CA 1
ATOM 657 C C . ALA A 1 85 ? 0.634 -9.625 31.008 1.00 83.44 85 ALA A C 1
ATOM 659 O O . ALA A 1 85 ? -0.138 -10.239 30.271 1.00 83.44 85 ALA A O 1
ATOM 660 N N . THR A 1 86 ? 0.239 -9.064 32.156 1.00 81.94 86 THR A N 1
ATOM 661 C CA . THR A 1 86 ? -1.144 -9.151 32.651 1.00 81.94 86 THR A CA 1
ATOM 662 C C . THR A 1 86 ? -2.070 -8.232 31.867 1.00 81.94 86 THR A C 1
ATOM 664 O O . THR A 1 86 ? -3.110 -8.679 31.382 1.00 81.94 86 THR A O 1
ATOM 667 N N . SER A 1 87 ? -1.634 -6.991 31.649 1.00 81.88 87 SER A N 1
ATOM 668 C CA . SER A 1 87 ? -2.270 -6.024 30.754 1.00 81.88 87 SER A CA 1
ATOM 669 C C . SER A 1 87 ? -2.454 -6.571 29.344 1.00 81.88 87 SER A C 1
ATOM 671 O O . SER A 1 87 ? -3.556 -6.551 28.796 1.00 81.88 87 SER A O 1
ATOM 673 N N . ARG A 1 88 ? -1.388 -7.156 28.786 1.00 87.88 88 ARG A N 1
ATOM 674 C CA . ARG A 1 88 ? -1.416 -7.783 27.465 1.00 87.88 88 ARG A CA 1
ATOM 675 C C . ARG A 1 88 ? -2.446 -8.909 27.366 1.00 87.88 88 ARG A C 1
ATOM 677 O O . ARG A 1 88 ? -3.213 -8.942 26.411 1.00 87.88 88 ARG A O 1
ATOM 684 N N . ALA A 1 89 ? -2.442 -9.839 28.322 1.00 86.81 89 ALA A N 1
ATOM 685 C CA . ALA A 1 89 ? -3.362 -10.976 28.306 1.00 86.81 89 ALA A CA 1
ATOM 686 C C . ALA A 1 89 ? -4.826 -10.521 28.390 1.00 86.81 89 ALA A C 1
ATOM 688 O O . ALA A 1 89 ? -5.679 -11.077 27.704 1.00 86.81 89 ALA A O 1
ATOM 689 N N . ALA A 1 90 ? -5.106 -9.486 29.186 1.00 86.94 90 ALA A N 1
ATOM 690 C CA . ALA A 1 90 ? -6.446 -8.927 29.296 1.00 86.94 90 ALA A CA 1
ATOM 691 C C . ALA A 1 90 ? -6.898 -8.240 27.993 1.00 86.94 90 ALA A C 1
ATOM 693 O O . ALA A 1 90 ? -8.021 -8.465 27.556 1.00 86.94 90 ALA A O 1
ATOM 694 N N . LEU A 1 91 ? -6.027 -7.457 27.344 1.00 88.50 91 LEU A N 1
ATOM 695 C CA . LEU A 1 91 ? -6.346 -6.773 26.082 1.00 88.50 91 LEU A CA 1
ATOM 696 C C . LEU A 1 91 ? -6.565 -7.740 24.916 1.00 88.50 91 LEU A C 1
ATOM 698 O O . LEU A 1 91 ? -7.531 -7.590 24.174 1.00 88.50 91 LEU A O 1
ATOM 702 N N . LEU A 1 92 ? -5.709 -8.754 24.774 1.00 89.44 92 LEU A N 1
ATOM 703 C CA . LEU A 1 92 ? -5.879 -9.779 23.738 1.00 89.44 92 LEU A CA 1
ATOM 704 C C . LEU A 1 92 ? -7.130 -10.630 24.000 1.00 89.44 92 LEU A C 1
ATOM 706 O O . LEU A 1 92 ? -7.900 -10.888 23.078 1.00 89.44 92 LEU A O 1
ATOM 710 N N . GLY A 1 93 ? -7.399 -10.971 25.265 1.00 89.56 93 GLY A N 1
ATOM 711 C CA . GLY A 1 93 ? -8.620 -11.674 25.671 1.00 89.56 93 GLY A CA 1
ATOM 712 C C . GLY A 1 93 ? -9.913 -10.881 25.444 1.00 89.56 93 GLY A C 1
ATOM 713 O O . GLY A 1 93 ? -10.986 -11.477 25.399 1.00 89.56 93 GLY A O 1
ATOM 714 N N . PHE A 1 94 ? -9.820 -9.561 25.257 1.00 90.25 94 PHE A N 1
ATOM 715 C CA . PHE A 1 94 ? -10.957 -8.684 24.983 1.00 90.25 94 PHE A CA 1
ATOM 716 C C . PHE A 1 94 ? -11.295 -8.568 23.484 1.00 90.25 94 PHE A C 1
ATOM 718 O O . PHE A 1 94 ? -12.417 -8.194 23.133 1.00 90.25 94 PHE A O 1
ATOM 725 N N . LEU A 1 95 ? -10.379 -8.947 22.579 1.00 92.19 95 LEU A N 1
ATOM 726 C CA . LEU A 1 95 ? -10.608 -8.905 21.126 1.00 92.19 95 LEU A CA 1
ATOM 727 C C . LEU A 1 95 ? -11.889 -9.641 20.686 1.00 92.19 95 LEU A C 1
ATOM 729 O O . LEU A 1 95 ? -12.658 -9.053 19.924 1.00 92.19 95 LEU A O 1
ATOM 733 N N . PRO A 1 96 ? -12.209 -10.859 21.176 1.00 91.88 96 PRO A N 1
ATOM 734 C CA . PRO A 1 96 ? -13.447 -11.540 20.800 1.00 91.88 96 PRO A CA 1
ATOM 735 C C . PRO A 1 96 ? -14.707 -10.725 21.118 1.00 91.88 96 PRO A C 1
ATOM 737 O O . PRO A 1 96 ? -15.636 -10.697 20.312 1.00 91.88 96 PRO A O 1
ATOM 740 N N . GLN A 1 97 ? -14.733 -10.001 22.240 1.00 89.44 97 GLN A N 1
ATOM 741 C CA . GLN A 1 97 ? -15.871 -9.151 22.592 1.00 89.44 97 GLN A CA 1
ATOM 742 C C . GLN A 1 97 ? -15.965 -7.919 21.691 1.00 89.44 97 GLN A C 1
ATOM 744 O O . GLN A 1 97 ? -17.066 -7.578 21.267 1.00 89.44 97 GLN A O 1
ATOM 749 N N . LEU A 1 98 ? -14.838 -7.298 21.320 1.00 90.50 98 LEU A N 1
ATOM 750 C CA . LEU A 1 98 ? -14.828 -6.224 20.319 1.00 90.50 98 LEU A CA 1
ATOM 751 C C . LEU A 1 98 ? -15.340 -6.716 18.958 1.00 90.50 98 LEU A C 1
ATOM 753 O O . LEU A 1 98 ? -16.141 -6.035 18.323 1.00 90.50 98 LEU A O 1
ATOM 757 N N . THR A 1 99 ? -14.950 -7.919 18.527 1.00 90.75 99 THR A N 1
ATOM 758 C CA . THR A 1 99 ? -15.436 -8.491 17.256 1.00 90.75 99 THR A CA 1
ATOM 759 C C . THR A 1 99 ? -16.927 -8.823 17.286 1.00 90.75 99 THR A C 1
ATOM 761 O O . THR A 1 99 ? -17.618 -8.610 16.291 1.00 90.75 99 THR A O 1
ATOM 764 N N . ALA A 1 100 ? -17.450 -9.300 18.421 1.00 89.38 100 ALA A N 1
ATOM 765 C CA . ALA A 1 100 ? -18.887 -9.481 18.614 1.00 89.38 100 ALA A CA 1
ATOM 766 C C . ALA A 1 100 ? -19.612 -8.132 18.574 1.00 89.38 100 ALA A C 1
ATOM 768 O O . ALA A 1 100 ? -20.561 -7.962 17.818 1.00 89.38 100 ALA A O 1
ATOM 769 N N . ALA A 1 101 ? -19.080 -7.134 19.278 1.00 86.25 101 ALA A N 1
ATOM 770 C CA . ALA A 1 101 ? -19.631 -5.790 19.303 1.00 86.25 101 ALA A CA 1
ATOM 771 C C . ALA A 1 101 ? -19.675 -5.137 17.908 1.00 86.25 101 ALA A C 1
ATOM 773 O O . ALA A 1 101 ? -20.639 -4.445 17.600 1.00 86.25 101 ALA A O 1
ATOM 774 N N . ILE A 1 102 ? -18.681 -5.389 17.046 1.00 89.69 102 ILE A N 1
ATOM 775 C CA . ILE A 1 102 ? -18.676 -4.952 15.637 1.00 89.69 102 ILE A CA 1
ATOM 776 C C . ILE A 1 102 ? -19.775 -5.647 14.821 1.00 89.69 102 ILE A C 1
ATOM 778 O O . ILE A 1 102 ? -20.398 -5.020 13.965 1.00 89.69 102 ILE A O 1
ATOM 782 N N . ARG A 1 103 ? -20.003 -6.942 15.055 1.00 89.81 103 ARG A N 1
ATOM 783 C CA . ARG A 1 103 ? -20.974 -7.749 14.306 1.00 89.81 103 ARG A CA 1
ATOM 784 C C . ARG A 1 103 ? -22.421 -7.465 14.708 1.00 89.81 103 ARG A C 1
ATOM 786 O O . ARG A 1 103 ? -23.286 -7.478 13.839 1.00 89.81 103 ARG A O 1
ATOM 793 N N . ASP A 1 104 ? -22.663 -7.208 15.988 1.00 87.69 104 ASP A N 1
ATOM 794 C CA . ASP A 1 104 ? -24.009 -7.201 16.575 1.00 87.69 104 ASP A CA 1
ATOM 795 C C . ASP A 1 104 ? -24.679 -5.814 16.573 1.00 87.69 104 ASP A C 1
ATOM 797 O O . ASP A 1 104 ? -25.831 -5.676 16.981 1.00 87.69 104 ASP A O 1
ATOM 801 N N . THR A 1 105 ? -23.970 -4.772 16.135 1.00 86.06 105 THR A N 1
ATOM 802 C CA . THR A 1 105 ? -24.469 -3.391 16.091 1.00 86.06 105 THR A CA 1
ATOM 803 C C . THR A 1 105 ? -24.633 -2.887 14.661 1.00 86.06 105 THR A C 1
ATOM 805 O O . THR A 1 105 ? -23.847 -3.227 13.777 1.00 86.06 105 THR A O 1
ATOM 808 N N . ASP A 1 106 ? -25.592 -1.987 14.455 1.00 84.75 106 ASP A N 1
ATOM 809 C CA . ASP A 1 106 ? -25.746 -1.228 13.207 1.00 84.75 106 ASP A CA 1
ATOM 810 C C . ASP A 1 106 ? -25.174 0.198 13.316 1.00 84.75 106 ASP A C 1
ATOM 812 O O . ASP A 1 106 ? -25.084 0.917 12.323 1.00 84.75 106 ASP A O 1
ATOM 816 N N . ASP A 1 107 ? -24.748 0.625 14.513 1.00 87.75 107 ASP A N 1
ATOM 817 C CA . ASP A 1 107 ? -24.200 1.968 14.720 1.00 87.75 107 ASP A CA 1
ATOM 818 C C . ASP A 1 107 ? -22.778 2.087 14.147 1.00 87.75 107 ASP A C 1
ATOM 820 O O . ASP A 1 107 ? -21.806 1.552 14.691 1.00 87.75 107 ASP A O 1
ATOM 824 N N . LEU A 1 108 ? -22.655 2.830 13.045 1.00 87.88 108 LEU A N 1
ATOM 825 C CA . LEU A 1 108 ? -21.402 3.025 12.307 1.00 87.88 108 LEU A CA 1
ATOM 826 C C . LEU A 1 108 ? -20.315 3.717 13.144 1.00 87.88 108 LEU A C 1
ATOM 828 O O . LEU A 1 108 ? -19.143 3.347 13.072 1.00 87.88 108 LEU A O 1
ATOM 832 N N . LYS A 1 109 ? -20.685 4.677 14.003 1.00 86.38 109 LYS A N 1
ATOM 833 C CA . LYS A 1 109 ? -19.725 5.405 14.858 1.00 86.38 109 LYS A CA 1
ATOM 834 C C . LYS A 1 109 ? -19.150 4.500 15.941 1.00 86.38 109 LYS A C 1
ATOM 836 O O . LYS A 1 109 ? -17.987 4.634 16.335 1.00 86.38 109 LYS A O 1
ATOM 841 N N . TYR A 1 110 ? -19.973 3.597 16.454 1.00 87.50 110 TYR A N 1
ATOM 842 C CA . TYR A 1 110 ? -19.560 2.590 17.408 1.00 87.50 110 TYR A CA 1
ATOM 843 C C . TYR A 1 110 ? -18.643 1.556 16.748 1.00 87.50 110 TYR A C 1
ATOM 845 O O . TYR A 1 110 ? -17.570 1.300 17.294 1.00 87.50 110 TYR A O 1
ATOM 853 N N . LYS A 1 111 ? -18.980 1.062 15.543 1.00 90.81 111 LYS A N 1
ATOM 854 C CA . LYS A 1 111 ? -18.081 0.199 14.750 1.00 90.81 111 LYS A CA 1
ATOM 855 C C . LYS A 1 111 ? -16.729 0.857 14.511 1.00 90.81 111 LYS A C 1
ATOM 857 O O . LYS A 1 111 ? -15.710 0.244 14.796 1.00 90.81 111 LYS A O 1
ATOM 862 N N . HIS A 1 112 ? -16.716 2.120 14.089 1.00 90.69 112 HIS A N 1
ATOM 863 C CA . HIS A 1 112 ? -15.483 2.880 13.884 1.00 90.69 112 HIS A CA 1
ATOM 864 C C . HIS A 1 112 ? -14.601 2.903 15.143 1.00 90.69 112 HIS A C 1
ATOM 866 O O . HIS A 1 112 ? -13.404 2.640 15.079 1.00 90.69 112 HIS A O 1
ATOM 872 N N . THR A 1 113 ? -15.187 3.186 16.310 1.00 88.50 113 THR A N 1
ATOM 873 C CA . THR A 1 113 ? -14.437 3.219 17.580 1.00 88.50 113 THR A CA 1
ATOM 874 C C . THR A 1 113 ? -13.939 1.824 17.980 1.00 88.50 113 THR A C 1
ATOM 876 O O . THR A 1 113 ? -12.829 1.681 18.486 1.00 88.50 113 THR A O 1
ATOM 879 N N . ALA A 1 114 ? -14.737 0.780 17.737 1.00 91.69 114 ALA A N 1
ATOM 880 C CA . ALA A 1 114 ? -14.343 -0.597 18.017 1.00 91.69 114 ALA A CA 1
ATOM 881 C C . ALA A 1 114 ? -13.195 -1.067 17.107 1.00 91.69 114 ALA A C 1
ATOM 883 O O . ALA A 1 114 ? -12.258 -1.685 17.606 1.00 91.69 114 ALA A O 1
ATOM 884 N N . VAL A 1 115 ? -13.222 -0.730 15.812 1.00 93.06 115 VAL A N 1
ATOM 885 C CA . VAL A 1 115 ? -12.129 -1.018 14.865 1.00 93.06 115 VAL A CA 1
ATOM 886 C C . VAL A 1 115 ? -10.844 -0.307 15.290 1.00 93.06 115 VAL A C 1
ATOM 888 O O . VAL A 1 115 ? -9.807 -0.956 15.358 1.00 93.06 115 VAL A O 1
ATOM 891 N N . ALA A 1 116 ? -10.912 0.969 15.685 1.00 91.25 116 ALA A N 1
ATOM 892 C CA . ALA A 1 116 ? -9.750 1.700 16.201 1.00 91.25 116 ALA A CA 1
ATOM 893 C C . ALA A 1 116 ? -9.158 1.049 17.470 1.00 91.25 116 ALA A C 1
ATOM 895 O O . ALA A 1 116 ? -7.943 0.926 17.609 1.00 91.25 116 ALA A O 1
ATOM 896 N N . CYS A 1 117 ? -10.006 0.547 18.377 1.00 91.31 117 CYS A N 1
ATOM 897 C CA . CYS A 1 117 ? -9.535 -0.214 19.539 1.00 91.31 117 CYS A CA 1
ATOM 898 C C . CYS A 1 117 ? -8.826 -1.514 19.131 1.00 91.31 117 CYS A C 1
ATOM 900 O O . CYS A 1 117 ? -7.787 -1.843 19.703 1.00 91.31 117 CYS A O 1
ATOM 902 N N . VAL A 1 118 ? -9.379 -2.256 18.163 1.00 93.94 118 VAL A N 1
ATOM 903 C CA . VAL A 1 118 ? -8.751 -3.482 17.643 1.00 93.94 118 VAL A CA 1
ATOM 904 C C . VAL A 1 118 ? -7.394 -3.165 17.020 1.00 93.94 118 VAL A C 1
ATOM 906 O O . VAL A 1 118 ? -6.429 -3.859 17.333 1.00 93.94 118 VAL A O 1
ATOM 909 N N . ASP A 1 119 ? -7.308 -2.103 16.218 1.00 92.81 119 ASP A N 1
ATOM 910 C CA . ASP A 1 119 ? -6.072 -1.637 15.586 1.00 92.81 119 ASP A CA 1
ATOM 911 C C . ASP A 1 119 ? -4.974 -1.376 16.627 1.00 92.81 119 ASP A C 1
ATOM 913 O O . ASP A 1 119 ? -3.918 -2.008 16.597 1.00 92.81 119 ASP A O 1
ATOM 917 N N . LYS A 1 120 ? -5.265 -0.559 17.650 1.00 91.69 120 LYS A N 1
ATOM 918 C CA . LYS A 1 120 ? -4.298 -0.242 18.717 1.00 91.69 120 LYS A CA 1
ATOM 919 C C . LYS A 1 120 ? -3.872 -1.451 19.540 1.00 91.69 120 LYS A C 1
ATOM 921 O O . LYS A 1 120 ? -2.706 -1.556 19.929 1.00 91.69 120 LYS A O 1
ATOM 926 N N . ILE A 1 121 ? -4.786 -2.382 19.814 1.00 92.00 121 ILE A N 1
ATOM 927 C CA . ILE A 1 121 ? -4.446 -3.620 20.528 1.00 92.00 121 ILE A CA 1
ATOM 928 C C . ILE A 1 121 ? -3.545 -4.505 19.659 1.00 92.00 121 ILE A C 1
ATOM 930 O O . ILE A 1 121 ? -2.550 -5.045 20.155 1.00 92.00 121 ILE A O 1
ATOM 934 N N . ALA A 1 122 ? -3.870 -4.650 18.376 1.00 92.81 122 ALA A N 1
ATOM 935 C CA . ALA A 1 122 ? -3.137 -5.503 17.454 1.00 92.81 122 ALA A CA 1
ATOM 936 C C . ALA A 1 122 ? -1.742 -4.955 17.127 1.00 92.81 122 ALA A C 1
ATOM 938 O O . ALA A 1 122 ? -0.774 -5.712 17.194 1.00 92.81 122 ALA A O 1
ATOM 939 N N . GLU A 1 123 ? -1.610 -3.653 16.877 1.00 91.31 123 GLU A N 1
ATOM 940 C CA . GLU A 1 123 ? -0.325 -2.981 16.641 1.00 91.31 123 GLU A CA 1
ATOM 941 C C . GLU A 1 123 ? 0.641 -3.213 17.816 1.00 91.31 123 GLU A C 1
ATOM 943 O O . GLU A 1 123 ? 1.807 -3.578 17.643 1.00 91.31 123 GLU A O 1
ATOM 948 N N . LYS A 1 124 ? 0.132 -3.083 19.045 1.00 89.31 124 LYS A N 1
ATOM 949 C CA . LYS A 1 124 ? 0.957 -3.117 20.255 1.00 89.31 124 LYS A CA 1
ATOM 950 C C . LYS A 1 124 ? 1.261 -4.522 20.767 1.00 89.31 124 LYS A C 1
ATOM 952 O O . LYS A 1 124 ? 2.357 -4.782 21.273 1.00 89.31 124 LYS A O 1
ATOM 957 N N . TYR A 1 125 ? 0.293 -5.430 20.674 1.00 90.12 125 TYR A N 1
ATOM 958 C CA . TYR A 1 125 ? 0.360 -6.743 21.321 1.00 90.12 125 TYR A CA 1
ATOM 959 C C . TYR A 1 125 ? 0.113 -7.922 20.379 1.00 90.12 125 TYR A C 1
ATOM 961 O O . TYR A 1 125 ? 0.336 -9.064 20.788 1.00 90.12 125 TYR A O 1
ATOM 969 N N . GLY A 1 126 ? -0.291 -7.684 19.130 1.00 87.56 126 GLY A N 1
ATOM 970 C CA . GLY A 1 126 ? -0.779 -8.724 18.225 1.00 87.56 126 GLY A CA 1
ATOM 971 C C . GLY A 1 126 ? 0.237 -9.815 17.899 1.00 87.56 126 GLY A C 1
ATOM 972 O O . GLY A 1 126 ? -0.131 -10.980 17.803 1.00 87.56 126 GLY A O 1
ATOM 973 N N . LYS A 1 127 ? 1.540 -9.497 17.901 1.00 89.62 127 LYS A N 1
ATOM 974 C CA . LYS A 1 127 ? 2.629 -10.485 17.721 1.00 89.62 127 LYS A CA 1
ATOM 975 C C . LYS A 1 127 ? 2.675 -11.575 18.807 1.00 89.62 127 LYS A C 1
ATOM 977 O O . LYS A 1 127 ? 3.481 -12.498 18.712 1.00 89.62 127 LYS A O 1
ATOM 982 N N . LYS A 1 128 ? 1.889 -11.457 19.884 1.00 90.38 128 LYS A N 1
ATOM 983 C CA . LYS A 1 128 ? 1.814 -12.442 20.977 1.00 90.38 128 LYS A CA 1
ATOM 984 C C . LYS A 1 128 ? 0.620 -13.390 20.875 1.00 90.38 128 LYS A C 1
ATOM 986 O O . LYS A 1 128 ? 0.672 -14.431 21.520 1.00 90.38 128 LYS A O 1
ATOM 991 N N . ASP A 1 129 ? -0.397 -13.052 20.087 1.00 91.06 129 ASP A N 1
ATOM 992 C CA . ASP A 1 129 ? -1.570 -13.892 19.828 1.00 91.06 129 ASP A CA 1
ATOM 993 C C . ASP A 1 129 ? -2.090 -13.618 18.409 1.00 91.06 129 ASP A C 1
ATOM 995 O O . ASP A 1 129 ? -3.004 -12.823 18.181 1.00 91.06 129 ASP A O 1
ATOM 999 N N . LEU A 1 130 ? -1.432 -14.250 17.435 1.00 92.25 130 LEU A N 1
ATOM 1000 C CA . LEU A 1 130 ? -1.739 -14.071 16.016 1.00 92.25 130 LEU A CA 1
ATOM 1001 C C . LEU A 1 130 ? -3.121 -14.631 15.655 1.00 92.25 130 LEU A C 1
ATOM 1003 O O . LEU A 1 130 ? -3.756 -14.129 14.735 1.00 92.25 130 LEU A O 1
ATOM 1007 N N . GLU A 1 131 ? -3.598 -15.649 16.376 1.00 92.00 131 GLU A N 1
ATOM 1008 C CA . GLU A 1 131 ? -4.884 -16.295 16.108 1.00 92.00 131 GLU A CA 1
ATOM 1009 C C . GLU A 1 131 ? -6.049 -15.366 16.463 1.00 92.00 131 GLU A C 1
ATOM 1011 O O . GLU A 1 131 ? -6.934 -15.139 15.633 1.00 92.00 131 GLU A O 1
ATOM 1016 N N . ALA A 1 132 ? -6.013 -14.753 17.652 1.00 90.94 132 ALA A N 1
ATOM 1017 C CA . ALA A 1 132 ? -7.028 -13.785 18.062 1.00 90.94 132 ALA A CA 1
ATOM 1018 C C . ALA A 1 132 ? -7.073 -12.569 17.123 1.00 90.94 132 ALA A C 1
ATOM 1020 O O . ALA A 1 132 ? -8.152 -12.107 16.742 1.00 90.94 132 ALA A O 1
ATOM 1021 N N . VAL A 1 133 ? -5.904 -12.072 16.706 1.00 93.56 133 VAL A N 1
ATOM 1022 C CA . VAL A 1 133 ? -5.812 -10.930 15.787 1.00 93.56 133 VAL A CA 1
ATOM 1023 C C . VAL A 1 133 ? -6.268 -11.302 14.374 1.00 93.56 133 VAL A C 1
ATOM 1025 O O . VAL A 1 133 ? -6.987 -10.521 13.755 1.00 93.56 133 VAL A O 1
ATOM 1028 N N . ALA A 1 134 ? -5.950 -12.498 13.873 1.00 93.19 134 ALA A N 1
ATOM 1029 C CA . ALA A 1 134 ? -6.436 -12.967 12.574 1.00 93.19 134 ALA A CA 1
ATOM 1030 C C . ALA A 1 134 ? -7.967 -13.122 12.550 1.00 93.19 134 ALA A C 1
ATOM 1032 O O . ALA A 1 134 ? -8.615 -12.734 11.576 1.00 93.19 134 ALA A O 1
ATOM 1033 N N . ALA A 1 135 ? -8.569 -13.617 13.636 1.00 92.94 135 ALA A N 1
ATOM 1034 C CA . ALA A 1 135 ? -10.026 -13.691 13.769 1.00 92.94 135 ALA A CA 1
ATOM 1035 C C . ALA A 1 135 ? -10.683 -12.296 13.765 1.00 92.94 135 ALA A C 1
ATOM 1037 O O . ALA A 1 135 ? -11.736 -12.093 13.145 1.00 92.94 135 ALA A O 1
ATOM 1038 N N . ALA A 1 136 ? -10.046 -11.314 14.411 1.00 93.88 136 ALA A N 1
ATOM 1039 C CA . ALA A 1 136 ? -10.499 -9.929 14.378 1.00 93.88 136 ALA A CA 1
ATOM 1040 C C . ALA A 1 136 ? -10.369 -9.314 12.976 1.00 93.88 136 ALA A C 1
ATOM 1042 O O . ALA A 1 136 ? -11.338 -8.743 12.471 1.00 93.88 136 ALA A O 1
ATOM 1043 N N . ALA A 1 137 ? -9.233 -9.526 12.307 1.00 94.62 137 ALA A N 1
ATOM 1044 C CA . ALA A 1 137 ? -8.988 -9.091 10.933 1.00 94.62 137 ALA A CA 1
ATOM 1045 C C . ALA A 1 137 ? -10.034 -9.653 9.953 1.00 94.62 137 ALA A C 1
ATOM 1047 O O . ALA A 1 137 ? -10.555 -8.920 9.115 1.00 94.62 137 ALA A O 1
ATOM 1048 N N . ALA A 1 138 ? -10.410 -10.928 10.096 1.00 94.25 138 ALA A N 1
ATOM 1049 C CA . ALA A 1 138 ? -11.444 -11.555 9.272 1.00 94.25 138 ALA A CA 1
ATOM 1050 C C . ALA A 1 138 ? -12.831 -10.917 9.464 1.00 94.25 138 ALA A C 1
ATOM 1052 O O . ALA A 1 138 ? -13.580 -10.758 8.502 1.00 94.25 138 ALA A O 1
ATOM 1053 N N . THR A 1 139 ? -13.169 -10.514 10.693 1.00 93.44 139 THR A N 1
ATOM 1054 C CA . THR A 1 139 ? -14.427 -9.799 10.976 1.00 93.44 139 THR A CA 1
ATOM 1055 C C . THR A 1 139 ? -14.415 -8.399 10.356 1.00 93.44 139 THR A C 1
ATOM 1057 O O . THR A 1 139 ? -15.414 -7.968 9.781 1.00 93.44 139 THR A O 1
ATOM 1060 N N . ILE A 1 140 ? -13.270 -7.715 10.430 1.00 94.12 140 ILE A N 1
ATOM 1061 C CA . ILE A 1 140 ? -13.056 -6.365 9.897 1.00 94.12 140 ILE A CA 1
ATOM 1062 C C . ILE A 1 140 ? -13.092 -6.349 8.357 1.00 94.12 140 ILE A C 1
ATOM 1064 O O . ILE A 1 140 ? -13.768 -5.512 7.766 1.00 94.12 140 ILE A O 1
ATOM 1068 N N . ALA A 1 141 ? -12.453 -7.307 7.685 1.00 93.88 141 ALA A N 1
ATOM 1069 C CA . ALA A 1 141 ? -12.526 -7.418 6.224 1.00 93.88 141 ALA A CA 1
ATOM 1070 C C . ALA A 1 141 ? -13.901 -7.883 5.710 1.00 93.88 141 ALA A C 1
ATOM 1072 O O . ALA A 1 141 ? -14.182 -7.793 4.517 1.00 93.88 141 ALA A O 1
ATOM 1073 N N . GLY A 1 142 ? -14.752 -8.405 6.596 1.00 92.25 142 GLY A N 1
ATOM 1074 C CA . GLY A 1 142 ? -16.065 -8.939 6.262 1.00 92.25 142 GLY A CA 1
ATOM 1075 C C . GLY A 1 142 ? -17.142 -7.881 5.958 1.00 92.25 142 GLY A C 1
ATOM 1076 O O . GLY A 1 142 ? -16.899 -6.671 5.966 1.00 92.25 142 GLY A O 1
ATOM 1077 N N . PRO A 1 143 ? -18.395 -8.328 5.744 1.00 89.12 143 PRO A N 1
ATOM 1078 C CA . PRO A 1 143 ? -19.526 -7.454 5.407 1.00 89.12 143 PRO A CA 1
ATOM 1079 C C . PRO A 1 143 ? -19.947 -6.509 6.546 1.00 89.12 143 PRO A C 1
ATOM 1081 O O . PRO A 1 143 ? -20.658 -5.530 6.320 1.00 89.12 143 PRO A O 1
ATOM 1084 N N . SER A 1 144 ? -19.525 -6.783 7.784 1.00 87.56 144 SER A N 1
ATOM 1085 C CA . SER A 1 144 ? -19.852 -5.953 8.947 1.00 87.56 144 SER A CA 1
ATOM 1086 C C . SER A 1 144 ? -19.106 -4.617 8.972 1.00 87.56 144 SER A C 1
ATOM 1088 O O . SER A 1 144 ? -19.642 -3.677 9.564 1.00 87.56 144 SER A O 1
ATOM 1090 N N . CYS A 1 145 ? -17.934 -4.534 8.330 1.00 90.12 145 CYS A N 1
ATOM 1091 C CA . CYS A 1 145 ? -17.087 -3.340 8.275 1.00 90.12 145 CYS A CA 1
ATOM 1092 C C . CYS A 1 145 ? -16.749 -2.959 6.834 1.00 90.12 145 CYS A C 1
ATOM 1094 O O . CYS A 1 145 ? -17.419 -2.085 6.295 1.00 90.12 145 CYS A O 1
ATOM 1096 N N . LEU A 1 146 ? -15.777 -3.625 6.193 1.00 91.38 146 LEU A N 1
ATOM 1097 C CA . LEU A 1 146 ? -15.321 -3.249 4.850 1.00 91.38 146 LEU A CA 1
ATOM 1098 C C . LEU A 1 146 ? -16.483 -3.204 3.846 1.00 91.38 146 LEU A C 1
ATOM 1100 O O . LEU A 1 146 ? -16.580 -2.256 3.086 1.00 91.38 146 LEU A O 1
ATOM 1104 N N . GLY A 1 147 ? -17.417 -4.160 3.913 1.00 89.75 147 GLY A N 1
ATOM 1105 C CA . GLY A 1 147 ? -18.586 -4.207 3.023 1.00 89.75 147 GLY A CA 1
ATOM 1106 C C . GLY A 1 147 ? -19.722 -3.214 3.325 1.00 89.75 147 GLY A C 1
ATOM 1107 O O . GLY A 1 147 ? -20.742 -3.253 2.638 1.00 89.75 147 GLY A O 1
ATOM 1108 N N . GLN A 1 148 ? -19.604 -2.355 4.341 1.00 90.38 148 GLN A N 1
ATOM 1109 C CA . GLN A 1 148 ? -20.624 -1.347 4.663 1.00 90.38 148 GLN A CA 1
ATOM 1110 C C . GLN A 1 148 ? -20.623 -0.195 3.644 1.00 90.38 148 GLN A C 1
ATOM 1112 O O . GLN A 1 148 ? -19.619 0.032 2.970 1.00 90.38 148 GLN A O 1
ATOM 1117 N N . PRO A 1 149 ? -21.732 0.556 3.500 1.00 87.69 149 PRO A N 1
ATOM 1118 C CA . PRO A 1 149 ? -21.803 1.698 2.584 1.00 87.69 149 PRO A CA 1
ATOM 1119 C C . PRO A 1 149 ? -21.026 2.935 3.063 1.00 87.69 149 PRO A C 1
ATOM 1121 O O . PRO A 1 149 ? -20.777 3.828 2.266 1.00 87.69 149 PRO A O 1
ATOM 1124 N N . ASP A 1 150 ? -20.663 3.001 4.344 1.00 90.81 150 ASP A N 1
ATOM 1125 C CA . ASP A 1 150 ? -20.045 4.175 4.963 1.00 90.81 150 ASP A CA 1
ATOM 1126 C C . ASP A 1 150 ? -18.566 4.339 4.576 1.00 90.81 150 ASP A C 1
ATOM 1128 O O . ASP A 1 150 ? -17.731 3.493 4.906 1.00 90.81 150 ASP A O 1
ATOM 1132 N N . THR A 1 151 ? -18.237 5.441 3.896 1.00 91.12 151 THR A N 1
ATOM 1133 C CA . THR A 1 151 ? -16.880 5.729 3.402 1.00 91.12 151 THR A CA 1
ATOM 1134 C C . THR A 1 151 ? -15.866 5.856 4.535 1.00 91.12 151 THR A C 1
ATOM 1136 O O . THR A 1 151 ? -14.791 5.262 4.466 1.00 91.12 151 THR A O 1
ATOM 1139 N N . GLN A 1 152 ? -16.219 6.537 5.628 1.00 91.50 152 GLN A N 1
ATOM 1140 C CA . GLN A 1 152 ? -15.317 6.727 6.766 1.00 91.50 152 GLN A CA 1
ATOM 1141 C C . GLN A 1 152 ? -14.945 5.392 7.436 1.00 91.50 152 GLN A C 1
ATOM 1143 O O . GLN A 1 152 ? -13.787 5.161 7.794 1.00 91.50 152 GLN A O 1
ATOM 1148 N N . LEU A 1 153 ? -15.908 4.476 7.572 1.00 92.00 153 LEU A N 1
ATOM 1149 C CA . LEU A 1 153 ? -15.658 3.127 8.071 1.00 92.00 153 LEU A CA 1
ATOM 1150 C C . LEU A 1 153 ? -14.784 2.312 7.110 1.00 92.00 153 LEU A C 1
ATOM 1152 O O . LEU A 1 153 ? -13.922 1.570 7.585 1.00 92.00 153 LEU A O 1
ATOM 1156 N N . ARG A 1 154 ? -14.962 2.450 5.788 1.00 94.62 154 ARG A N 1
ATOM 1157 C CA . ARG A 1 154 ? -14.101 1.793 4.783 1.00 94.62 154 ARG A CA 1
ATOM 1158 C C . ARG A 1 154 ? -12.656 2.270 4.878 1.00 94.62 154 ARG A C 1
ATOM 1160 O O . ARG A 1 154 ? -11.767 1.427 4.954 1.00 94.62 154 ARG A O 1
ATOM 1167 N N . VAL A 1 155 ? -12.439 3.586 4.949 1.00 94.94 155 VAL A N 1
ATOM 1168 C CA . VAL A 1 155 ? -11.116 4.210 5.139 1.00 94.94 155 VAL A CA 1
ATOM 1169 C C . VAL A 1 155 ? -10.433 3.629 6.374 1.00 94.94 155 VAL A C 1
ATOM 1171 O O . VAL A 1 155 ? -9.366 3.025 6.275 1.00 94.94 155 VAL A O 1
ATOM 1174 N N . MET A 1 156 ? -11.092 3.719 7.534 1.00 93.25 156 MET A N 1
ATOM 1175 C CA . MET A 1 156 ? -10.552 3.217 8.802 1.00 93.25 156 MET A CA 1
ATOM 1176 C C . MET A 1 156 ? -10.256 1.712 8.747 1.00 93.25 156 MET A C 1
ATOM 1178 O O . MET A 1 156 ? -9.242 1.241 9.260 1.00 93.25 156 MET A O 1
ATOM 1182 N N . THR A 1 157 ? -11.130 0.946 8.095 1.00 95.31 157 THR A N 1
ATOM 1183 C CA . THR A 1 157 ? -10.970 -0.501 7.941 1.00 95.31 157 THR A CA 1
ATOM 1184 C C . THR A 1 157 ? -9.762 -0.852 7.074 1.00 95.31 157 THR A C 1
ATOM 1186 O O . THR A 1 157 ? -9.002 -1.743 7.442 1.00 95.31 157 THR A O 1
ATOM 1189 N N . LEU A 1 158 ? -9.550 -0.160 5.954 1.00 96.31 158 LEU A N 1
ATOM 1190 C CA . LEU A 1 158 ? -8.395 -0.386 5.080 1.00 96.31 158 LEU A CA 1
ATOM 1191 C C . LEU A 1 158 ? -7.077 -0.027 5.773 1.00 96.31 158 LEU A C 1
ATOM 1193 O O . LEU A 1 158 ? -6.127 -0.804 5.694 1.00 96.31 158 LEU A O 1
ATOM 1197 N N . LEU A 1 159 ? -7.035 1.091 6.503 1.00 95.75 159 LEU A N 1
ATOM 1198 C CA . LEU A 1 159 ? -5.858 1.493 7.281 1.00 95.75 159 LEU A CA 1
ATOM 1199 C C . LEU A 1 159 ? -5.548 0.495 8.405 1.00 95.75 159 LEU A C 1
ATOM 1201 O O . LEU A 1 159 ? -4.393 0.107 8.579 1.00 95.75 159 LEU A O 1
ATOM 1205 N N . CYS A 1 160 ? -6.575 0.009 9.108 1.00 95.31 160 CYS A N 1
ATOM 1206 C CA . CYS A 1 160 ? -6.412 -1.051 10.101 1.00 95.31 160 CYS A CA 1
ATOM 1207 C C . CYS A 1 160 ? -5.908 -2.346 9.451 1.00 95.31 160 CYS A C 1
ATOM 1209 O O . CYS A 1 160 ? -4.945 -2.946 9.909 1.00 95.31 160 CYS A O 1
ATOM 1211 N N . LEU A 1 161 ? -6.490 -2.775 8.330 1.00 96.31 161 LEU A N 1
ATOM 1212 C CA . LEU A 1 161 ? -6.002 -3.962 7.628 1.00 96.31 161 LEU A CA 1
ATOM 1213 C C . LEU A 1 161 ? -4.551 -3.792 7.158 1.00 96.31 161 LEU A C 1
ATOM 1215 O O . LEU A 1 161 ? -3.808 -4.768 7.209 1.00 96.31 161 LEU A O 1
ATOM 1219 N N . ALA A 1 162 ? -4.134 -2.583 6.765 1.00 95.56 162 ALA A N 1
ATOM 1220 C CA . ALA A 1 162 ? -2.757 -2.272 6.380 1.00 95.56 162 ALA A CA 1
ATOM 1221 C C . ALA A 1 162 ? -1.776 -2.456 7.548 1.00 95.56 162 ALA A C 1
ATOM 1223 O O . ALA A 1 162 ? -0.747 -3.111 7.374 1.00 95.56 162 ALA A O 1
ATOM 1224 N N . SER A 1 163 ? -2.117 -1.957 8.743 1.00 94.31 163 SER A N 1
ATOM 1225 C CA . SER A 1 163 ? -1.314 -2.164 9.960 1.00 94.31 163 SER A CA 1
ATOM 1226 C C . SER A 1 163 ? -1.222 -3.656 10.319 1.00 94.31 163 SER A C 1
ATOM 1228 O O . SER A 1 163 ? -0.155 -4.171 10.669 1.00 94.31 163 SER A O 1
ATOM 1230 N N . LEU A 1 164 ? -2.326 -4.389 10.145 1.00 94.50 164 LEU A N 1
ATOM 1231 C CA . LEU A 1 164 ? -2.414 -5.814 10.445 1.00 94.50 164 LEU A CA 1
ATOM 1232 C C . LEU A 1 164 ? -1.581 -6.682 9.496 1.00 94.50 164 LEU A C 1
ATOM 1234 O O . LEU A 1 164 ? -1.162 -7.763 9.916 1.00 94.50 164 LEU A O 1
ATOM 1238 N N . VAL A 1 165 ? -1.294 -6.235 8.264 1.00 94.81 165 VAL A N 1
ATOM 1239 C CA . VAL A 1 165 ? -0.390 -6.962 7.353 1.00 94.81 165 VAL A CA 1
ATOM 1240 C C . VAL A 1 165 ? 1.001 -7.119 7.981 1.00 94.81 165 VAL A C 1
ATOM 1242 O O . VAL A 1 165 ? 1.552 -8.221 7.952 1.00 94.81 165 VAL A O 1
ATOM 1245 N N . ASP A 1 166 ? 1.557 -6.066 8.594 1.00 92.69 166 ASP A N 1
ATOM 1246 C CA . ASP A 1 166 ? 2.870 -6.143 9.262 1.00 92.69 166 ASP A CA 1
ATOM 1247 C C . ASP A 1 166 ? 2.833 -7.049 10.504 1.00 92.69 166 ASP A C 1
ATOM 1249 O O . ASP A 1 166 ? 3.761 -7.819 10.767 1.00 92.69 166 ASP A O 1
ATOM 1253 N N . VAL A 1 167 ? 1.742 -6.983 11.274 1.00 91.94 167 VAL A N 1
ATOM 1254 C CA . VAL A 1 167 ? 1.598 -7.745 12.522 1.00 91.94 167 VAL A CA 1
ATOM 1255 C C . VAL A 1 167 ? 1.441 -9.243 12.260 1.00 91.94 167 VAL A C 1
ATOM 1257 O O . VAL A 1 167 ? 2.087 -10.047 12.936 1.00 91.94 167 VAL A O 1
ATOM 1260 N N . LEU A 1 168 ? 0.570 -9.615 11.319 1.00 91.81 168 LEU A N 1
ATOM 1261 C CA . LEU A 1 168 ? 0.166 -11.002 11.078 1.00 91.81 168 LEU A CA 1
ATOM 1262 C C . LEU A 1 168 ? 1.031 -11.730 10.047 1.00 91.81 168 LEU A C 1
ATOM 1264 O O . LEU A 1 168 ? 1.112 -12.958 10.114 1.00 91.81 168 LEU A O 1
ATOM 1268 N N . GLN A 1 169 ? 1.655 -11.012 9.107 1.00 89.88 169 GLN A N 1
ATOM 1269 C CA . GLN A 1 169 ? 2.410 -11.599 7.994 1.00 89.88 169 GLN A CA 1
ATOM 1270 C C . GLN A 1 169 ? 1.598 -12.720 7.312 1.00 89.88 169 GLN A C 1
ATOM 1272 O O . GLN A 1 169 ? 0.453 -12.499 6.924 1.00 89.88 169 GLN A O 1
ATOM 1277 N N . ASP A 1 170 ? 2.125 -13.943 7.214 1.00 89.06 170 ASP A N 1
ATOM 1278 C CA . ASP A 1 170 ? 1.445 -15.074 6.563 1.00 89.06 170 ASP A CA 1
ATOM 1279 C C . ASP A 1 170 ? 0.099 -15.453 7.222 1.00 89.06 170 ASP A C 1
ATOM 1281 O O . ASP A 1 170 ? -0.759 -16.076 6.595 1.00 89.06 170 ASP A O 1
ATOM 1285 N N . GLY A 1 171 ? -0.143 -15.050 8.475 1.00 87.88 171 GLY A N 1
ATOM 1286 C CA . GLY A 1 171 ? -1.410 -15.293 9.171 1.00 87.88 171 GLY A CA 1
ATOM 1287 C C . GLY A 1 171 ? -2.610 -14.542 8.578 1.00 87.88 171 GLY A C 1
ATOM 1288 O O . GLY A 1 171 ? -3.751 -14.941 8.806 1.00 87.88 171 GLY A O 1
ATOM 1289 N N . ILE A 1 172 ? -2.380 -13.480 7.795 1.00 92.69 172 ILE A N 1
ATOM 1290 C CA . ILE A 1 172 ? -3.451 -12.649 7.215 1.00 92.69 172 ILE A CA 1
ATOM 1291 C C . ILE A 1 172 ? -3.955 -13.160 5.857 1.00 92.69 172 ILE A C 1
ATOM 1293 O O . ILE A 1 172 ? -4.944 -12.646 5.336 1.00 92.69 172 ILE A O 1
ATOM 1297 N N . LEU A 1 173 ? -3.331 -14.195 5.281 1.00 91.81 173 LEU A N 1
ATOM 1298 C CA . LEU A 1 173 ? -3.610 -14.673 3.917 1.00 91.81 173 LEU A CA 1
ATOM 1299 C C . LEU A 1 173 ? -5.105 -14.882 3.586 1.00 91.81 173 LEU A C 1
ATOM 1301 O O . LEU A 1 173 ? -5.537 -14.396 2.536 1.00 91.81 173 LEU A O 1
ATOM 1305 N N . PRO A 1 174 ? -5.935 -15.523 4.439 1.00 91.31 174 PRO A N 1
ATOM 1306 C CA . PRO A 1 174 ? -7.362 -15.691 4.144 1.00 91.31 174 PRO A CA 1
ATOM 1307 C C . PRO A 1 174 ? -8.125 -14.362 4.067 1.00 91.31 174 PRO A C 1
ATOM 1309 O O . PRO A 1 174 ? -9.069 -14.229 3.292 1.00 91.31 174 PRO A O 1
ATOM 1312 N N . VAL A 1 175 ? -7.705 -13.376 4.861 1.00 92.94 175 VAL A N 1
ATOM 1313 C CA . VAL A 1 175 ? -8.307 -12.038 4.926 1.00 92.94 175 VAL A CA 1
ATOM 1314 C C . VAL A 1 175 ? -7.954 -11.240 3.671 1.00 92.94 175 VAL A C 1
ATOM 1316 O O . VAL A 1 175 ? -8.818 -10.584 3.090 1.00 92.94 175 VAL A O 1
ATOM 1319 N N . LEU A 1 176 ? -6.710 -11.350 3.196 1.00 91.94 176 LEU A N 1
ATOM 1320 C CA . LEU A 1 176 ? -6.238 -10.659 1.993 1.00 91.94 176 LEU A CA 1
ATOM 1321 C C . LEU A 1 176 ? -7.009 -11.060 0.734 1.00 91.94 176 LEU A C 1
ATOM 1323 O O . LEU A 1 176 ? -7.310 -10.201 -0.091 1.00 91.94 176 LEU A O 1
ATOM 1327 N N . ALA A 1 177 ? -7.372 -12.339 0.596 1.00 90.50 177 ALA A N 1
ATOM 1328 C CA . ALA A 1 177 ? -8.146 -12.820 -0.551 1.00 90.50 177 ALA A CA 1
ATOM 1329 C C . ALA A 1 177 ? -9.519 -12.131 -0.682 1.00 90.50 177 ALA A C 1
ATOM 1331 O O . ALA A 1 177 ? -10.047 -12.019 -1.786 1.00 90.50 177 ALA A O 1
ATOM 1332 N N . LEU A 1 178 ? -10.080 -11.654 0.434 1.00 91.69 178 LEU A N 1
ATOM 1333 C CA . LEU A 1 178 ? -11.332 -10.900 0.473 1.00 91.69 178 LEU A CA 1
ATOM 1334 C C . LEU A 1 178 ? -11.092 -9.385 0.351 1.00 91.69 178 LEU A C 1
ATOM 1336 O O . LEU A 1 178 ? -11.802 -8.701 -0.384 1.00 91.69 178 LEU A O 1
ATOM 1340 N N . ALA A 1 179 ? -10.094 -8.867 1.070 1.00 95.06 179 ALA A N 1
ATOM 1341 C CA . ALA A 1 179 ? -9.861 -7.432 1.210 1.00 95.06 179 ALA A CA 1
ATOM 1342 C C . ALA A 1 179 ? -9.203 -6.792 -0.021 1.00 95.06 179 ALA A C 1
ATOM 1344 O O . ALA A 1 179 ? -9.556 -5.671 -0.373 1.00 95.06 179 ALA A O 1
ATOM 1345 N N . VAL A 1 180 ? -8.278 -7.483 -0.699 1.00 95.44 180 VAL A N 1
ATOM 1346 C CA . VAL A 1 180 ? -7.544 -6.921 -1.851 1.00 95.44 180 VAL A CA 1
ATOM 1347 C C . VAL A 1 180 ? -8.479 -6.560 -3.012 1.00 95.44 180 VAL A C 1
ATOM 1349 O O . VAL A 1 180 ? -8.424 -5.414 -3.459 1.00 95.44 180 VAL A O 1
ATOM 1352 N N . PRO A 1 181 ? -9.393 -7.443 -3.470 1.00 94.88 181 PRO A N 1
ATOM 1353 C CA . PRO A 1 181 ? -10.354 -7.072 -4.510 1.00 94.88 181 PRO A CA 1
ATOM 1354 C C . PRO A 1 181 ? -11.254 -5.895 -4.113 1.00 94.88 181 PRO A C 1
ATOM 1356 O O . PRO A 1 181 ? -11.569 -5.056 -4.953 1.00 94.88 181 PRO A O 1
ATOM 1359 N N . GLN A 1 182 ? -11.658 -5.814 -2.839 1.00 95.19 182 GLN A N 1
ATOM 1360 C CA . GLN A 1 182 ? -12.478 -4.705 -2.338 1.00 95.19 182 GLN A CA 1
ATOM 1361 C C . GLN A 1 182 ? -11.701 -3.388 -2.298 1.00 95.19 182 GLN A C 1
ATOM 1363 O O . GLN A 1 182 ? -12.231 -2.370 -2.724 1.00 95.19 182 GLN A O 1
ATOM 1368 N N . ALA A 1 183 ? -10.440 -3.401 -1.862 1.00 96.44 183 ALA A N 1
ATOM 1369 C CA . ALA A 1 183 ? -9.591 -2.213 -1.868 1.00 96.44 183 ALA A CA 1
ATOM 1370 C C . ALA A 1 183 ? -9.412 -1.656 -3.288 1.00 96.44 183 ALA A C 1
ATOM 1372 O O . ALA A 1 183 ? -9.588 -0.463 -3.504 1.00 96.44 183 ALA A O 1
ATOM 1373 N N . ILE A 1 184 ? -9.148 -2.523 -4.271 1.00 95.56 184 ILE A N 1
ATOM 1374 C CA . ILE A 1 184 ? -9.036 -2.133 -5.686 1.00 95.56 184 ILE A CA 1
ATOM 1375 C C . ILE A 1 184 ? -10.360 -1.559 -6.205 1.00 95.56 184 ILE A C 1
ATOM 1377 O O . ILE A 1 184 ? -10.370 -0.558 -6.921 1.00 95.56 184 ILE A O 1
ATOM 1381 N N . LEU A 1 185 ? -11.486 -2.177 -5.842 1.00 94.56 185 LEU A N 1
ATOM 1382 C CA . LEU A 1 185 ? -12.811 -1.674 -6.192 1.00 94.56 185 LEU A CA 1
ATOM 1383 C C . LEU A 1 185 ? -13.066 -0.289 -5.581 1.00 94.56 185 LEU A C 1
ATOM 1385 O O . LEU A 1 185 ? -13.576 0.579 -6.282 1.00 94.56 185 LEU A O 1
ATOM 1389 N N . TYR A 1 186 ? -12.669 -0.055 -4.330 1.00 94.94 186 TYR A N 1
ATOM 1390 C CA . TYR A 1 186 ? -12.812 1.246 -3.676 1.00 94.94 186 TYR A CA 1
ATOM 1391 C C . TYR A 1 186 ? -11.910 2.323 -4.262 1.00 94.94 186 TYR A C 1
ATOM 1393 O O . TYR A 1 186 ? -12.401 3.427 -4.460 1.00 94.94 186 TYR A O 1
ATOM 1401 N N . ILE A 1 187 ? -10.671 1.994 -4.644 1.00 94.62 187 ILE A N 1
ATOM 1402 C CA . ILE A 1 187 ? -9.802 2.915 -5.395 1.00 94.62 187 ILE A CA 1
ATOM 1403 C C . ILE A 1 187 ? -10.486 3.354 -6.690 1.00 94.62 187 ILE A C 1
ATOM 1405 O O . ILE A 1 187 ? -10.438 4.521 -7.050 1.00 94.62 187 ILE A O 1
ATOM 1409 N N . ARG A 1 188 ? -11.133 2.433 -7.411 1.00 93.00 188 ARG A N 1
ATOM 1410 C CA . ARG A 1 188 ? -11.828 2.778 -8.658 1.00 93.00 188 ARG A CA 1
ATOM 1411 C C . ARG A 1 188 ? -13.079 3.615 -8.408 1.00 93.00 188 ARG A C 1
ATOM 1413 O O . ARG A 1 188 ? -13.298 4.581 -9.120 1.00 93.00 188 ARG A O 1
ATOM 1420 N N . GLN A 1 189 ? -13.869 3.263 -7.395 1.00 92.19 189 GLN A N 1
ATOM 1421 C CA . GLN A 1 189 ? -15.080 4.006 -7.034 1.00 92.19 189 GLN A CA 1
ATOM 1422 C C . GLN A 1 189 ? -14.779 5.426 -6.557 1.00 92.19 189 GLN A C 1
ATOM 1424 O O . GLN A 1 189 ? -15.552 6.327 -6.860 1.00 92.19 189 GLN A O 1
ATOM 1429 N N . SER A 1 190 ? -13.664 5.650 -5.856 1.00 91.88 190 SER A N 1
ATOM 1430 C CA . SER A 1 190 ? -13.270 7.002 -5.444 1.00 91.88 190 SER A CA 1
ATOM 1431 C C . SER A 1 190 ? -12.967 7.933 -6.620 1.00 91.88 190 SER A C 1
ATOM 1433 O O . SER A 1 190 ? -13.049 9.138 -6.445 1.00 91.88 190 SER A O 1
ATOM 1435 N N . LEU A 1 191 ? -12.656 7.397 -7.808 1.00 88.44 191 LEU A N 1
ATOM 1436 C CA . LEU A 1 191 ? -12.429 8.194 -9.024 1.00 88.44 191 LEU A CA 1
ATOM 1437 C C . LEU A 1 191 ? -13.733 8.600 -9.727 1.00 88.44 191 LEU A C 1
ATOM 1439 O O . LEU A 1 191 ? -13.708 9.425 -10.631 1.00 88.44 191 LEU A O 1
ATOM 1443 N N . GLU A 1 192 ? -14.864 7.986 -9.369 1.00 85.56 192 GLU A N 1
ATOM 1444 C CA . GLU A 1 192 ? -16.180 8.303 -9.943 1.00 85.56 192 GLU A CA 1
ATOM 1445 C C . GLU A 1 192 ? -16.903 9.417 -9.162 1.00 85.56 192 GLU A C 1
ATOM 1447 O O . GLU A 1 192 ? -18.000 9.827 -9.548 1.00 85.56 192 GLU A O 1
ATOM 1452 N N . ALA A 1 193 ? -16.328 9.869 -8.044 1.00 78.75 193 ALA A N 1
ATOM 1453 C CA . ALA A 1 193 ? -16.892 10.911 -7.195 1.00 78.75 193 ALA A CA 1
ATOM 1454 C C . ALA A 1 193 ? -16.726 12.311 -7.815 1.00 78.75 193 ALA A C 1
ATOM 1456 O O . ALA A 1 193 ? -15.853 12.533 -8.647 1.00 78.75 193 ALA A O 1
ATOM 1457 N N . GLU A 1 194 ? -17.586 13.255 -7.418 1.00 70.69 194 GLU A N 1
ATOM 1458 C CA . GLU A 1 194 ? -17.486 14.653 -7.858 1.00 70.69 194 GLU A CA 1
ATOM 1459 C C . GLU A 1 194 ? -16.229 15.329 -7.277 1.00 70.69 194 GLU A C 1
ATOM 1461 O O . GLU A 1 194 ? -15.843 15.061 -6.135 1.00 70.69 194 GLU A O 1
ATOM 1466 N N . ASP A 1 195 ? -15.626 16.236 -8.053 1.00 61.78 195 ASP A N 1
ATOM 1467 C CA . ASP A 1 195 ? -14.418 16.975 -7.669 1.00 61.78 195 ASP A CA 1
ATOM 1468 C C . ASP A 1 195 ? -14.588 17.676 -6.307 1.00 61.78 195 ASP A C 1
ATOM 1470 O O . ASP A 1 195 ? -15.509 18.476 -6.105 1.00 61.78 195 ASP A O 1
ATOM 1474 N N . GLY A 1 196 ? -13.669 17.407 -5.373 1.00 62.66 196 GLY A N 1
ATOM 1475 C CA . GLY A 1 196 ? -13.642 18.026 -4.042 1.00 62.66 196 GLY A CA 1
ATOM 1476 C C . GLY A 1 196 ? -14.331 17.242 -2.917 1.00 62.66 196 GLY A C 1
ATOM 1477 O O . GLY A 1 196 ? -14.562 17.808 -1.847 1.00 62.66 196 GLY A O 1
ATOM 1478 N N . ASP A 1 197 ? -14.665 15.962 -3.116 1.00 76.25 197 ASP A N 1
ATOM 1479 C CA . ASP A 1 197 ? -15.084 15.079 -2.020 1.00 76.25 197 ASP A CA 1
ATOM 1480 C C . ASP A 1 197 ? -13.879 14.518 -1.239 1.00 76.25 197 ASP A C 1
ATOM 1482 O O . ASP A 1 197 ? -13.307 13.483 -1.596 1.00 76.25 197 ASP A O 1
ATOM 1486 N N . ASP A 1 198 ? -13.537 15.1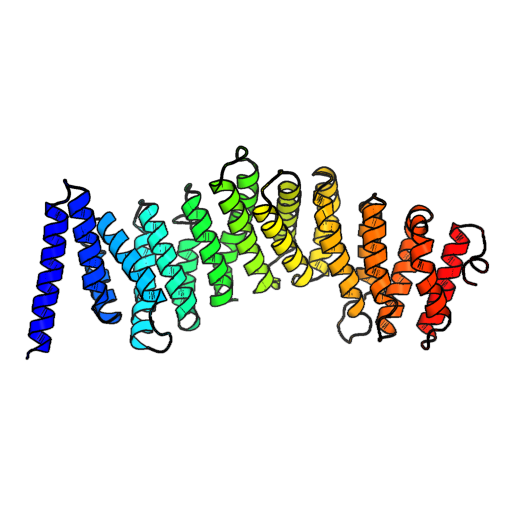77 -0.125 1.00 77.50 198 ASP A N 1
ATOM 1487 C CA . ASP A 1 198 ? -12.459 14.764 0.791 1.00 77.50 198 ASP A CA 1
ATOM 1488 C C . ASP A 1 198 ? -12.569 13.280 1.203 1.00 77.50 198 ASP A C 1
ATOM 1490 O O . ASP A 1 198 ? -11.564 12.582 1.329 1.00 77.50 198 ASP A O 1
ATOM 1494 N N . GLN A 1 199 ? -13.790 12.752 1.371 1.00 82.62 199 GLN A N 1
ATOM 1495 C CA . GLN A 1 199 ? -13.986 11.359 1.796 1.00 82.62 199 GLN A CA 1
ATOM 1496 C C . GLN A 1 199 ? -13.594 10.356 0.709 1.00 82.62 199 GLN A C 1
ATOM 1498 O O . GLN A 1 199 ? -13.160 9.242 1.017 1.00 82.62 199 GLN A O 1
ATOM 1503 N N . SER A 1 200 ? -13.756 10.736 -0.557 1.00 85.94 200 SER A N 1
ATOM 1504 C CA . SER A 1 200 ? -13.358 9.915 -1.695 1.00 85.94 200 SER A CA 1
ATOM 1505 C C . SER A 1 200 ? -11.838 9.927 -1.879 1.00 85.94 200 SER A C 1
ATOM 1507 O O . SER A 1 200 ? -11.268 8.856 -2.105 1.00 85.94 200 SER A O 1
ATOM 1509 N N . SER A 1 201 ? -11.165 11.068 -1.662 1.00 89.75 201 SER A N 1
ATOM 1510 C CA . SER A 1 201 ? -9.688 11.136 -1.619 1.00 89.75 201 SER A CA 1
ATOM 1511 C C . SER A 1 201 ? -9.117 10.284 -0.474 1.00 89.75 201 SER A C 1
ATOM 1513 O O . SER A 1 201 ? -8.236 9.444 -0.681 1.00 89.75 201 SER A O 1
ATOM 1515 N N . ASP A 1 202 ? -9.705 10.365 0.724 1.00 92.25 202 ASP A N 1
ATOM 1516 C CA . ASP A 1 202 ? -9.314 9.518 1.858 1.00 92.25 202 ASP A CA 1
ATOM 1517 C C . ASP A 1 202 ? -9.461 8.018 1.541 1.00 92.25 202 ASP A C 1
ATOM 1519 O O . ASP A 1 202 ? -8.602 7.203 1.900 1.00 92.25 202 ASP A O 1
ATOM 1523 N N . LEU A 1 203 ? -10.543 7.628 0.853 1.00 94.12 203 LEU A N 1
ATOM 1524 C CA . LEU A 1 203 ? -10.790 6.238 0.455 1.00 94.12 203 LEU A CA 1
ATOM 1525 C C . LEU A 1 203 ? -9.771 5.748 -0.575 1.00 94.12 203 LEU A C 1
ATOM 1527 O O . LEU A 1 203 ? -9.253 4.632 -0.440 1.00 94.12 203 LEU A O 1
ATOM 1531 N N . HIS A 1 204 ? -9.459 6.587 -1.560 1.00 94.62 204 HIS A N 1
ATOM 1532 C CA . HIS A 1 204 ? -8.406 6.348 -2.540 1.00 94.62 204 HIS A CA 1
ATOM 1533 C C . HIS A 1 204 ? -7.062 6.076 -1.841 1.00 94.62 204 HIS A C 1
ATOM 1535 O O . HIS A 1 204 ? -6.425 5.037 -2.062 1.00 94.62 204 HIS A O 1
ATOM 1541 N N . ASN A 1 205 ? -6.672 6.958 -0.920 1.00 95.19 205 ASN A N 1
ATOM 1542 C CA . ASN A 1 205 ? -5.381 6.917 -0.229 1.00 95.19 205 ASN A CA 1
ATOM 1543 C C . ASN A 1 205 ? -5.276 5.729 0.729 1.00 95.19 205 ASN A C 1
ATOM 1545 O O . ASN A 1 205 ? -4.239 5.056 0.789 1.00 95.19 205 ASN A O 1
ATOM 1549 N N . ALA A 1 206 ? -6.363 5.398 1.428 1.00 96.38 206 ALA A N 1
ATOM 1550 C CA . ALA A 1 206 ? -6.434 4.212 2.275 1.00 96.38 206 ALA A CA 1
ATOM 1551 C C . ALA A 1 206 ? -6.313 2.913 1.461 1.00 96.38 206 ALA A C 1
ATOM 1553 O O . ALA A 1 206 ? -5.617 1.982 1.880 1.00 96.38 206 ALA A O 1
ATOM 1554 N N . GLY A 1 207 ? -6.933 2.859 0.276 1.00 96.75 207 GLY A N 1
ATOM 1555 C CA . GLY A 1 207 ? -6.799 1.741 -0.657 1.00 96.75 207 GLY A CA 1
ATOM 1556 C C . GLY A 1 207 ? -5.349 1.522 -1.086 1.00 96.75 207 GLY A C 1
ATOM 1557 O O . GLY A 1 207 ? -4.816 0.421 -0.925 1.00 96.75 207 GLY A O 1
ATOM 1558 N N . TYR A 1 208 ? -4.675 2.573 -1.561 1.00 97.00 208 TYR A N 1
ATOM 1559 C CA . TYR A 1 208 ? -3.262 2.491 -1.953 1.00 97.00 208 TYR A CA 1
ATOM 1560 C C . TYR A 1 208 ? -2.328 2.182 -0.783 1.00 97.00 208 TYR A C 1
ATOM 1562 O O . TYR A 1 208 ? -1.380 1.411 -0.948 1.00 97.00 208 TYR A O 1
ATOM 1570 N N . SER A 1 209 ? -2.607 2.709 0.409 1.00 96.81 209 SER A N 1
ATOM 1571 C CA . SER A 1 209 ? -1.844 2.399 1.624 1.00 96.81 209 SER A CA 1
ATOM 1572 C C . SER A 1 209 ? -1.923 0.911 1.977 1.00 96.81 209 SER A C 1
ATOM 1574 O O . SER A 1 209 ? -0.904 0.288 2.281 1.00 96.81 209 SER A O 1
ATOM 1576 N N . PHE A 1 210 ? -3.107 0.303 1.854 1.00 97.12 210 PHE A N 1
ATOM 1577 C CA . PHE A 1 210 ? -3.290 -1.132 2.073 1.00 97.12 210 PHE A CA 1
ATOM 1578 C C . PHE A 1 210 ? -2.540 -1.992 1.043 1.00 97.12 210 PHE A C 1
ATOM 1580 O O . PHE A 1 210 ? -1.834 -2.931 1.421 1.00 97.12 210 PHE A O 1
ATOM 1587 N N . ILE A 1 211 ? -2.621 -1.656 -0.250 1.00 96.62 211 ILE A N 1
ATOM 1588 C CA . ILE A 1 211 ? -1.869 -2.371 -1.298 1.00 96.62 211 ILE A CA 1
ATOM 1589 C C . ILE A 1 211 ? -0.353 -2.180 -1.127 1.00 96.62 211 ILE A C 1
ATOM 1591 O O . ILE A 1 211 ? 0.419 -3.118 -1.336 1.00 96.62 211 ILE A O 1
ATOM 1595 N N . THR A 1 212 ? 0.087 -1.005 -0.676 1.00 96.12 212 THR A N 1
ATOM 1596 C CA . THR A 1 212 ? 1.496 -0.741 -0.354 1.00 96.12 212 THR A CA 1
ATOM 1597 C C . THR A 1 212 ? 1.978 -1.633 0.787 1.00 96.12 212 THR A C 1
ATOM 1599 O O . THR A 1 212 ? 3.029 -2.265 0.663 1.00 96.12 212 THR A O 1
ATOM 1602 N N . ALA A 1 213 ? 1.198 -1.756 1.867 1.00 95.88 213 ALA A N 1
ATOM 1603 C CA . ALA A 1 213 ? 1.515 -2.649 2.981 1.00 95.88 213 ALA A CA 1
ATOM 1604 C C . ALA A 1 213 ? 1.614 -4.115 2.520 1.00 95.88 213 ALA A C 1
ATOM 1606 O O . ALA A 1 213 ? 2.559 -4.821 2.885 1.00 95.88 213 ALA A O 1
ATOM 1607 N N . LEU A 1 214 ? 0.705 -4.555 1.642 1.00 94.88 214 LEU A N 1
ATOM 1608 C CA . LEU A 1 214 ? 0.777 -5.874 1.011 1.00 94.88 214 LEU A CA 1
ATOM 1609 C C . LEU A 1 214 ? 2.088 -6.062 0.234 1.00 94.88 214 LEU A C 1
ATOM 1611 O O . LEU A 1 214 ? 2.788 -7.050 0.446 1.00 94.88 214 LEU A O 1
ATOM 1615 N N . ALA A 1 215 ? 2.449 -5.116 -0.635 1.00 93.19 215 ALA A N 1
ATOM 1616 C CA . ALA A 1 215 ? 3.672 -5.190 -1.435 1.00 93.19 215 ALA A CA 1
ATOM 1617 C C . ALA A 1 215 ? 4.947 -5.158 -0.573 1.00 93.19 215 ALA A C 1
ATOM 1619 O O . ALA A 1 215 ? 5.944 -5.807 -0.898 1.00 93.19 215 ALA A O 1
ATOM 1620 N N . GLN A 1 216 ? 4.925 -4.413 0.533 1.00 93.75 216 GLN A N 1
ATOM 1621 C CA . GLN A 1 216 ? 6.058 -4.270 1.440 1.00 93.75 216 GLN A CA 1
ATOM 1622 C C . GLN A 1 216 ? 6.329 -5.545 2.246 1.00 93.75 216 GLN A C 1
ATOM 1624 O O . GLN A 1 216 ? 7.492 -5.944 2.368 1.00 93.75 216 GLN A O 1
ATOM 1629 N N . HIS A 1 217 ? 5.281 -6.162 2.795 1.00 93.81 217 HIS A N 1
ATOM 1630 C CA . HIS A 1 217 ? 5.408 -7.265 3.750 1.00 93.81 217 HIS A CA 1
ATOM 1631 C C . HIS A 1 217 ? 5.188 -8.645 3.118 1.00 93.81 217 HIS A C 1
ATOM 1633 O O . HIS A 1 217 ? 5.807 -9.611 3.558 1.00 93.81 217 HIS A O 1
ATOM 1639 N N . LEU A 1 218 ? 4.360 -8.750 2.073 1.00 93.62 218 LEU A N 1
ATOM 1640 C CA . LEU A 1 218 ? 3.979 -10.012 1.422 1.00 93.62 218 LEU A CA 1
ATOM 1641 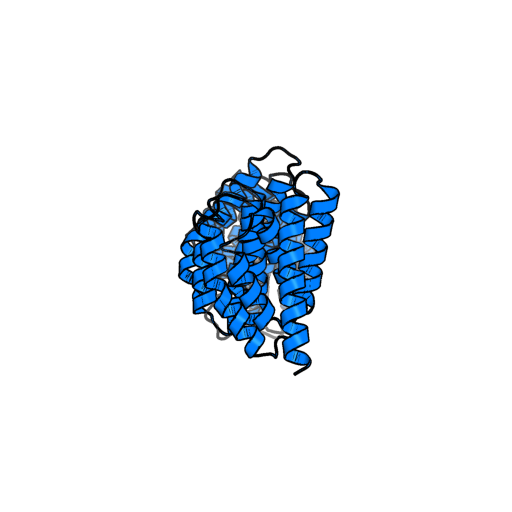C C . LEU A 1 218 ? 4.002 -9.892 -0.119 1.00 93.62 218 LEU A C 1
ATOM 1643 O O . LEU A 1 218 ? 2.997 -10.154 -0.781 1.00 93.62 218 LEU A O 1
ATOM 1647 N N . PRO A 1 219 ? 5.142 -9.537 -0.742 1.00 90.12 219 PRO A N 1
ATOM 1648 C CA . PRO A 1 219 ? 5.205 -9.291 -2.187 1.00 90.12 219 PRO A CA 1
ATOM 1649 C C . PRO A 1 219 ? 4.814 -10.493 -3.053 1.00 90.12 219 PRO A C 1
ATOM 1651 O O . PRO A 1 219 ? 4.309 -10.318 -4.158 1.00 90.12 219 PRO A O 1
ATOM 1654 N N . TYR A 1 220 ? 5.008 -11.716 -2.553 1.00 88.50 220 TYR A N 1
ATOM 1655 C CA . TYR A 1 220 ? 4.654 -12.947 -3.264 1.00 88.50 220 TYR A CA 1
ATOM 1656 C C . TYR A 1 220 ? 3.134 -13.127 -3.448 1.00 88.50 220 TYR A C 1
ATOM 1658 O O . TYR A 1 220 ? 2.709 -13.905 -4.300 1.00 88.50 220 TYR A O 1
ATOM 1666 N N . MET A 1 221 ? 2.309 -12.422 -2.661 1.00 90.94 221 MET A N 1
ATOM 1667 C CA . MET A 1 221 ? 0.845 -12.436 -2.782 1.00 90.94 221 MET A CA 1
ATOM 1668 C C . MET A 1 221 ? 0.327 -11.571 -3.928 1.00 90.94 221 MET A C 1
ATOM 1670 O O . MET A 1 221 ? -0.827 -11.720 -4.341 1.00 90.94 221 MET A O 1
ATOM 1674 N N . VAL A 1 222 ? 1.155 -10.666 -4.453 1.00 87.56 222 VAL A N 1
ATOM 1675 C CA . VAL A 1 222 ? 0.795 -9.834 -5.599 1.00 87.56 222 VAL A CA 1
ATOM 1676 C C . VAL A 1 222 ? 0.861 -10.693 -6.861 1.00 87.56 222 VAL A C 1
ATOM 1678 O O . VAL A 1 222 ? 1.868 -10.767 -7.562 1.00 87.56 222 VAL A O 1
ATOM 1681 N N . THR A 1 223 ? -0.237 -11.395 -7.127 1.00 87.94 223 THR A N 1
ATOM 1682 C CA . THR A 1 223 ? -0.404 -12.184 -8.349 1.00 87.94 223 THR A CA 1
ATOM 1683 C C . THR A 1 223 ? -0.493 -11.275 -9.575 1.00 87.94 223 THR A C 1
ATOM 1685 O O . THR A 1 223 ? -0.859 -10.105 -9.460 1.00 87.94 223 THR A O 1
ATOM 1688 N N . GLY A 1 224 ? -0.241 -11.825 -10.768 1.00 82.38 224 GLY A N 1
ATOM 1689 C CA . GLY A 1 224 ? -0.402 -11.078 -12.021 1.00 82.38 224 GLY A CA 1
ATOM 1690 C C . GLY A 1 224 ? -1.798 -10.461 -12.176 1.00 82.38 224 GLY A C 1
ATOM 1691 O O . GLY A 1 224 ? -1.905 -9.319 -12.592 1.00 82.38 224 GLY A O 1
ATOM 1692 N N . ALA A 1 225 ? -2.854 -11.158 -11.741 1.00 88.94 225 ALA A N 1
ATOM 1693 C CA . ALA A 1 225 ? -4.222 -10.646 -11.817 1.00 88.94 225 ALA A CA 1
ATOM 1694 C C . ALA A 1 225 ? -4.466 -9.439 -10.894 1.00 88.94 225 ALA A C 1
ATOM 1696 O O . ALA A 1 225 ? -5.118 -8.481 -11.302 1.00 88.94 225 ALA A O 1
ATOM 1697 N N . TYR A 1 226 ? -3.946 -9.468 -9.661 1.00 91.19 226 TYR A N 1
ATOM 1698 C CA . TYR A 1 226 ? -4.047 -8.316 -8.760 1.00 91.19 226 TYR A CA 1
ATOM 1699 C C . TYR A 1 226 ? -3.198 -7.153 -9.247 1.00 91.19 226 TYR A C 1
ATOM 1701 O O . TYR A 1 226 ? -3.671 -6.021 -9.237 1.00 91.19 226 TYR A O 1
ATOM 1709 N N . LEU A 1 227 ? -1.980 -7.434 -9.711 1.00 90.56 227 LEU A N 1
ATOM 1710 C CA . LEU A 1 227 ? -1.113 -6.409 -10.269 1.00 90.56 227 LEU A CA 1
ATOM 1711 C C . LEU A 1 227 ? -1.781 -5.704 -11.452 1.00 90.56 227 LEU A C 1
ATOM 1713 O O . LEU A 1 227 ? -1.786 -4.480 -11.485 1.00 90.56 227 LEU A O 1
ATOM 1717 N N . ASP A 1 228 ? -2.383 -6.458 -12.373 1.00 88.88 228 ASP A N 1
ATOM 1718 C CA . ASP A 1 228 ? -3.053 -5.890 -13.544 1.00 88.88 228 ASP A CA 1
ATOM 1719 C C . ASP A 1 228 ? -4.172 -4.930 -13.129 1.00 88.88 228 ASP A C 1
ATOM 1721 O O . ASP A 1 228 ? -4.243 -3.802 -13.607 1.00 88.88 228 ASP A O 1
ATOM 1725 N N . GLN A 1 229 ? -5.015 -5.334 -12.177 1.00 93.19 229 GLN A N 1
ATOM 1726 C CA . GLN A 1 229 ? -6.099 -4.471 -11.711 1.00 93.19 229 GLN A CA 1
ATOM 1727 C C . GLN A 1 229 ? -5.601 -3.228 -10.963 1.00 93.19 229 GLN A C 1
ATOM 1729 O O . GLN A 1 229 ? -6.203 -2.164 -11.104 1.00 93.19 229 GLN A O 1
ATOM 1734 N N . VAL A 1 230 ? -4.516 -3.343 -10.190 1.00 93.12 230 VAL A N 1
ATOM 1735 C CA . VAL A 1 230 ? -3.902 -2.191 -9.513 1.00 93.12 230 VAL A CA 1
ATOM 1736 C C . VAL A 1 230 ? -3.310 -1.223 -10.534 1.00 93.12 230 VAL A C 1
ATOM 1738 O O . VAL A 1 230 ? -3.555 -0.028 -10.421 1.00 93.12 230 VAL A O 1
ATOM 1741 N N . LEU A 1 231 ? -2.595 -1.715 -11.553 1.00 89.12 231 LEU A N 1
ATOM 1742 C CA . LEU A 1 231 ? -2.027 -0.874 -12.611 1.00 89.12 231 LEU A CA 1
ATOM 1743 C C . LEU A 1 231 ? -3.120 -0.149 -13.406 1.00 89.12 231 LEU A C 1
ATOM 1745 O O . LEU A 1 231 ? -3.004 1.050 -13.630 1.00 89.12 231 LEU A O 1
ATOM 1749 N N . LEU A 1 232 ? -4.218 -0.829 -13.754 1.00 89.44 232 LEU A N 1
ATOM 1750 C CA . LEU A 1 232 ? -5.365 -0.186 -14.408 1.00 89.44 232 LEU A CA 1
ATOM 1751 C C . LEU A 1 232 ? -5.981 0.919 -13.543 1.00 89.44 232 LEU A C 1
ATOM 1753 O O . LEU A 1 232 ? -6.282 1.999 -14.047 1.00 89.44 232 LEU A O 1
ATOM 1757 N N . ALA A 1 233 ? -6.154 0.666 -12.243 1.00 91.56 233 ALA A N 1
ATOM 1758 C CA . ALA A 1 233 ? -6.658 1.670 -11.310 1.00 91.56 233 ALA A CA 1
ATOM 1759 C C . ALA A 1 233 ? -5.673 2.841 -11.129 1.00 91.56 233 ALA A C 1
ATOM 1761 O O . ALA A 1 233 ? -6.105 3.982 -10.989 1.00 91.56 233 ALA A O 1
ATOM 1762 N N . SER A 1 234 ? -4.362 2.580 -11.173 1.00 90.50 234 SER A N 1
ATOM 1763 C CA . SER A 1 234 ? -3.318 3.612 -11.119 1.00 90.50 234 SER A CA 1
ATOM 1764 C C . SER A 1 234 ? -3.306 4.489 -12.361 1.00 90.50 234 SER A C 1
ATOM 1766 O O . SER A 1 234 ? -3.241 5.703 -12.219 1.00 90.50 234 SER A O 1
ATOM 1768 N N . ASN A 1 235 ? -3.452 3.907 -13.550 1.00 84.62 235 ASN A N 1
ATOM 1769 C CA . ASN A 1 235 ? -3.537 4.679 -14.790 1.00 84.62 235 ASN A CA 1
ATOM 1770 C C . ASN A 1 235 ? -4.765 5.599 -14.786 1.00 84.62 235 ASN A C 1
ATOM 1772 O O . ASN A 1 235 ? -4.649 6.768 -15.123 1.00 84.62 235 ASN A O 1
ATOM 1776 N N . ALA A 1 236 ? -5.922 5.098 -14.341 1.00 86.38 236 ALA A N 1
ATOM 1777 C CA . ALA A 1 236 ? -7.125 5.920 -14.209 1.00 86.38 236 ALA A CA 1
ATOM 1778 C C . ALA A 1 236 ? -6.964 7.027 -13.151 1.00 86.38 236 ALA A C 1
ATOM 1780 O O . ALA A 1 236 ? -7.393 8.152 -13.370 1.00 86.38 236 ALA A O 1
ATOM 1781 N N . SER A 1 237 ? -6.324 6.720 -12.019 1.00 88.62 237 SER A N 1
ATOM 1782 C CA . SER A 1 237 ? -6.041 7.694 -10.956 1.00 88.62 237 SER A CA 1
ATOM 1783 C C . SER A 1 237 ? -5.065 8.790 -11.397 1.00 88.62 237 SER A C 1
ATOM 1785 O O . SER A 1 237 ? -5.168 9.913 -10.917 1.00 88.62 237 SER A O 1
ATOM 1787 N N . ALA A 1 238 ? -4.129 8.487 -12.301 1.00 84.00 238 ALA A N 1
ATOM 1788 C CA . ALA A 1 238 ? -3.194 9.477 -12.832 1.00 84.00 238 ALA A CA 1
ATOM 1789 C C . ALA A 1 238 ? -3.888 10.569 -13.660 1.00 84.00 238 ALA A C 1
ATOM 1791 O O . ALA A 1 238 ? -3.431 11.697 -13.648 1.00 84.00 238 ALA A O 1
ATOM 1792 N N . GLU A 1 239 ? -5.003 10.253 -14.319 1.00 82.25 239 GLU A N 1
ATOM 1793 C CA . GLU A 1 239 ? -5.737 11.199 -15.175 1.00 82.25 239 GLU A CA 1
ATOM 1794 C C . GLU A 1 239 ? -6.892 11.906 -14.452 1.00 82.25 239 GLU A C 1
ATOM 1796 O O . GLU A 1 239 ? -7.551 12.769 -15.025 1.00 82.25 239 GLU A O 1
ATOM 1801 N N . ALA A 1 240 ? -7.177 11.525 -13.206 1.00 80.88 240 ALA A N 1
ATOM 1802 C CA . ALA A 1 240 ? -8.341 12.000 -12.462 1.00 80.88 240 ALA A CA 1
ATOM 1803 C C . ALA A 1 240 ? -8.140 13.369 -11.775 1.00 80.88 240 ALA A C 1
ATOM 1805 O O . ALA A 1 240 ? -8.966 13.724 -10.944 1.00 80.88 240 ALA A O 1
ATOM 1806 N N . ASP A 1 241 ? -7.061 14.103 -12.091 1.00 76.12 241 ASP A N 1
ATOM 1807 C CA . ASP A 1 241 ? -6.707 15.427 -11.527 1.00 76.12 241 ASP A CA 1
ATOM 1808 C C . ASP A 1 241 ? -6.932 15.517 -10.002 1.00 76.12 241 ASP A C 1
ATOM 1810 O O . ASP A 1 241 ? -7.616 16.399 -9.480 1.00 76.12 241 ASP A O 1
ATOM 1814 N N . LEU A 1 242 ? -6.409 14.519 -9.280 1.00 82.94 242 LEU A N 1
ATOM 1815 C CA . LEU A 1 242 ? -6.521 14.428 -7.824 1.00 82.94 242 LEU A CA 1
ATOM 1816 C C . LEU A 1 242 ? -5.464 15.291 -7.122 1.00 82.94 242 LEU A C 1
ATOM 1818 O O . LEU A 1 242 ? -4.471 15.706 -7.718 1.00 82.94 242 LEU A O 1
ATOM 1822 N N . ASP A 1 243 ? -5.649 15.493 -5.817 1.00 84.31 243 ASP A N 1
ATOM 1823 C CA . ASP A 1 243 ? -4.687 16.195 -4.969 1.00 84.31 243 ASP A CA 1
ATOM 1824 C C . ASP A 1 243 ? -3.286 15.535 -4.932 1.00 84.31 243 ASP A C 1
ATOM 1826 O O . ASP A 1 243 ? -3.070 14.373 -5.306 1.00 84.31 243 ASP A O 1
ATOM 1830 N N . ASP A 1 244 ? -2.299 16.310 -4.468 1.00 85.25 244 ASP A N 1
ATOM 1831 C CA . ASP A 1 244 ? -0.907 15.859 -4.357 1.00 85.25 244 ASP A CA 1
ATOM 1832 C C . ASP A 1 244 ? -0.781 14.619 -3.450 1.00 85.25 244 ASP A C 1
ATOM 1834 O O . ASP A 1 244 ? -0.013 13.703 -3.755 1.00 85.25 244 ASP A O 1
ATOM 1838 N N . ASP A 1 245 ? -1.579 14.544 -2.378 1.00 88.06 245 ASP A N 1
ATOM 1839 C CA . ASP A 1 245 ? -1.585 13.424 -1.430 1.00 88.06 245 ASP A CA 1
ATOM 1840 C C . ASP A 1 245 ? -2.035 12.108 -2.099 1.00 88.06 245 ASP A C 1
ATOM 1842 O O . ASP A 1 245 ? -1.461 11.034 -1.849 1.00 88.06 245 ASP A O 1
ATOM 1846 N N . ALA A 1 246 ? -3.022 12.172 -2.997 1.00 87.75 246 ALA A N 1
ATOM 1847 C CA . ALA A 1 246 ? -3.467 11.042 -3.802 1.00 87.75 246 ALA A CA 1
ATOM 1848 C C . ALA A 1 246 ? -2.428 10.609 -4.827 1.00 87.75 246 ALA A C 1
ATOM 1850 O O . ALA A 1 246 ? -2.165 9.405 -4.975 1.00 87.75 246 ALA A O 1
ATOM 1851 N N . SER A 1 247 ? -1.787 11.567 -5.491 1.00 86.38 247 SER A N 1
ATOM 1852 C CA . SER A 1 247 ? -0.689 11.286 -6.414 1.00 86.38 247 SER A CA 1
ATOM 1853 C C . SER A 1 247 ? 0.503 10.636 -5.706 1.00 86.38 247 SER A C 1
ATOM 1855 O O . SER A 1 247 ? 1.031 9.627 -6.190 1.00 86.38 247 SER A O 1
ATOM 1857 N N . ASP A 1 248 ? 0.876 11.115 -4.520 1.00 88.25 248 ASP A N 1
ATOM 1858 C CA . ASP A 1 248 ? 1.945 10.534 -3.704 1.00 88.25 248 ASP A CA 1
ATOM 1859 C C . ASP A 1 248 ? 1.601 9.121 -3.223 1.00 88.25 248 ASP A C 1
ATOM 1861 O O . ASP A 1 248 ? 2.432 8.208 -3.327 1.00 88.25 248 ASP A O 1
ATOM 1865 N N . SER A 1 249 ? 0.367 8.900 -2.765 1.00 91.31 249 SER A N 1
ATOM 1866 C CA . SER A 1 249 ? -0.122 7.580 -2.345 1.00 91.31 249 SER A CA 1
ATOM 1867 C C . SER A 1 249 ? -0.068 6.563 -3.493 1.00 91.31 249 SER A C 1
ATOM 1869 O O . SER A 1 249 ? 0.470 5.458 -3.325 1.00 91.31 249 SER A O 1
ATOM 1871 N N . ARG A 1 250 ? -0.544 6.949 -4.687 1.00 92.12 250 ARG A N 1
ATOM 1872 C CA . ARG A 1 250 ? -0.477 6.138 -5.916 1.00 92.12 250 ARG A CA 1
ATOM 1873 C C . ARG A 1 250 ? 0.972 5.823 -6.289 1.00 92.12 250 ARG A C 1
ATOM 1875 O O . ARG A 1 250 ? 1.334 4.655 -6.472 1.00 92.12 250 ARG A O 1
ATOM 1882 N N . LEU A 1 251 ? 1.823 6.846 -6.396 1.00 87.00 251 LEU A N 1
ATOM 1883 C CA . LEU A 1 251 ? 3.223 6.696 -6.807 1.00 87.00 251 LEU A CA 1
ATOM 1884 C C . LEU A 1 251 ? 4.017 5.834 -5.828 1.00 87.00 251 LEU A C 1
ATOM 1886 O O . LEU A 1 251 ? 4.820 4.998 -6.255 1.00 87.00 251 LEU A O 1
ATOM 1890 N N . ASN A 1 252 ? 3.796 6.005 -4.526 1.00 89.31 252 ASN A N 1
ATOM 1891 C CA . ASN A 1 252 ? 4.432 5.190 -3.501 1.00 89.31 252 ASN A CA 1
ATOM 1892 C C . ASN A 1 252 ? 4.080 3.706 -3.681 1.00 89.31 252 ASN A C 1
ATOM 1894 O O . ASN A 1 252 ? 4.979 2.863 -3.744 1.00 89.31 252 ASN A O 1
ATOM 1898 N N . CYS A 1 253 ? 2.796 3.394 -3.875 1.00 93.19 253 CYS A N 1
ATOM 1899 C CA . CYS A 1 253 ? 2.335 2.030 -4.119 1.00 93.19 253 CYS A CA 1
ATOM 1900 C C . CYS A 1 253 ? 2.996 1.406 -5.356 1.00 93.19 253 CYS A C 1
ATOM 1902 O O . CYS A 1 253 ? 3.606 0.336 -5.261 1.00 93.19 253 CYS A O 1
ATOM 1904 N N . VAL A 1 254 ? 2.950 2.086 -6.507 1.00 87.88 254 VAL A N 1
ATOM 1905 C CA . VAL A 1 254 ? 3.553 1.584 -7.758 1.00 87.88 254 VAL A CA 1
ATOM 1906 C C . VAL A 1 254 ? 5.063 1.373 -7.604 1.00 87.88 254 VAL A C 1
ATOM 1908 O O . VAL A 1 254 ? 5.595 0.355 -8.051 1.00 87.88 254 VAL A O 1
ATOM 1911 N N . ARG A 1 255 ? 5.768 2.273 -6.905 1.00 84.19 255 ARG A N 1
ATOM 1912 C CA . ARG A 1 255 ? 7.206 2.123 -6.615 1.00 84.19 255 ARG A CA 1
ATOM 1913 C C . ARG A 1 255 ? 7.497 0.908 -5.737 1.00 84.19 255 ARG A C 1
ATOM 1915 O O . ARG A 1 255 ? 8.478 0.206 -5.988 1.00 84.19 255 ARG A O 1
ATOM 1922 N N . PHE A 1 256 ? 6.684 0.645 -4.715 1.00 87.00 256 PHE A N 1
ATOM 1923 C CA . PHE A 1 256 ? 6.839 -0.551 -3.884 1.00 87.00 256 PHE A CA 1
ATOM 1924 C C . PHE A 1 256 ? 6.589 -1.826 -4.682 1.00 87.00 256 PHE A C 1
ATOM 1926 O O . PHE A 1 256 ? 7.393 -2.755 -4.588 1.00 87.00 256 PHE A O 1
ATOM 1933 N N . LEU A 1 257 ? 5.549 -1.847 -5.518 1.00 87.31 257 LEU A N 1
ATOM 1934 C CA . LEU A 1 257 ? 5.261 -2.968 -6.410 1.00 87.31 257 LEU A CA 1
ATOM 1935 C C . LEU A 1 257 ? 6.444 -3.241 -7.344 1.00 87.31 257 LEU A C 1
ATOM 1937 O O . LEU A 1 257 ? 6.966 -4.353 -7.350 1.00 87.31 257 LEU A O 1
ATOM 1941 N N . ALA A 1 258 ? 6.952 -2.214 -8.026 1.00 79.38 258 ALA A N 1
ATOM 1942 C CA . ALA A 1 258 ? 8.098 -2.334 -8.928 1.00 79.38 258 ALA A CA 1
ATOM 1943 C C . ALA A 1 258 ? 9.369 -2.848 -8.227 1.00 79.38 258 ALA A C 1
ATOM 1945 O O . ALA A 1 258 ? 10.173 -3.567 -8.819 1.00 79.38 258 ALA A O 1
ATOM 1946 N N . ARG A 1 259 ? 9.577 -2.479 -6.955 1.00 81.94 259 ARG A N 1
ATOM 1947 C CA . ARG A 1 259 ? 10.772 -2.860 -6.183 1.00 81.94 259 ARG A CA 1
ATOM 1948 C C . ARG A 1 259 ? 10.681 -4.237 -5.532 1.00 81.94 259 ARG A C 1
ATOM 1950 O O . ARG A 1 259 ? 11.726 -4.839 -5.277 1.00 81.94 259 ARG A O 1
ATOM 1957 N N . LYS A 1 260 ? 9.479 -4.682 -5.158 1.00 85.12 260 LYS A N 1
ATOM 1958 C CA . LYS A 1 260 ? 9.278 -5.851 -4.284 1.00 85.12 260 LYS A CA 1
ATOM 1959 C C . LYS A 1 260 ? 8.654 -7.046 -4.993 1.00 85.12 260 LYS A C 1
ATOM 1961 O O . LYS A 1 260 ? 8.959 -8.171 -4.604 1.00 85.12 260 LYS A O 1
ATOM 1966 N N . VAL A 1 261 ? 7.811 -6.825 -6.000 1.00 82.31 261 VAL A N 1
ATOM 1967 C CA . VAL A 1 261 ? 7.190 -7.905 -6.780 1.00 82.31 261 VAL A CA 1
ATOM 1968 C C . VAL A 1 261 ? 8.246 -8.574 -7.658 1.00 82.31 261 VAL A C 1
ATOM 1970 O O . VAL A 1 261 ? 9.225 -7.949 -8.069 1.00 82.31 261 VAL A O 1
ATOM 1973 N N . GLU A 1 262 ? 8.066 -9.867 -7.935 1.00 77.62 262 GLU A N 1
ATOM 1974 C CA . GLU A 1 262 ? 8.951 -10.596 -8.840 1.00 77.62 262 GLU A CA 1
ATOM 1975 C C . GLU A 1 262 ? 9.019 -9.876 -10.201 1.00 77.62 262 GLU A C 1
ATOM 1977 O O . GLU A 1 262 ? 7.969 -9.652 -10.814 1.00 77.62 262 GLU A O 1
ATOM 1982 N N . PRO A 1 263 ? 10.223 -9.559 -10.722 1.00 71.94 263 PRO A N 1
ATOM 1983 C CA . PRO A 1 263 ? 10.362 -8.779 -11.948 1.00 71.94 263 PRO A CA 1
ATOM 1984 C C . PRO A 1 263 ? 9.569 -9.365 -13.115 1.00 71.94 263 PRO A C 1
ATOM 1986 O O . PRO A 1 263 ? 8.872 -8.637 -13.807 1.00 71.94 263 PRO A O 1
ATOM 1989 N N . LYS A 1 264 ? 9.592 -10.693 -13.291 1.00 73.44 264 LYS A N 1
ATOM 1990 C CA . LYS A 1 264 ? 8.850 -11.371 -14.361 1.00 73.44 264 LYS A CA 1
ATOM 1991 C C . LYS A 1 264 ? 7.346 -11.093 -14.303 1.00 73.44 264 LYS A C 1
ATOM 1993 O O . LYS A 1 264 ? 6.729 -10.871 -15.340 1.00 73.44 264 LYS A O 1
ATOM 1998 N N . VAL A 1 265 ? 6.761 -11.113 -13.105 1.00 76.00 265 VAL A N 1
ATOM 1999 C CA . VAL A 1 265 ? 5.335 -10.826 -12.903 1.00 76.00 265 VAL A CA 1
ATOM 2000 C C . VAL A 1 265 ? 5.061 -9.350 -13.171 1.00 76.00 265 VAL A C 1
ATOM 2002 O O . VAL A 1 265 ? 4.089 -9.034 -13.856 1.00 76.00 265 VAL A O 1
ATOM 2005 N N . PHE A 1 266 ? 5.944 -8.469 -12.689 1.00 76.38 266 PHE A N 1
ATOM 2006 C CA . PHE A 1 266 ? 5.802 -7.027 -12.854 1.00 76.38 266 PHE A CA 1
ATOM 2007 C C . PHE A 1 266 ? 5.883 -6.586 -14.319 1.00 76.38 266 PHE A C 1
ATOM 2009 O O . PHE A 1 266 ? 4.967 -5.938 -14.814 1.00 76.38 266 PHE A O 1
ATOM 2016 N N . PHE A 1 267 ? 6.919 -7.014 -15.041 1.00 71.62 267 PHE A N 1
ATOM 2017 C CA . PHE A 1 267 ? 7.096 -6.723 -16.465 1.00 71.62 267 PHE A CA 1
ATOM 2018 C C . PHE A 1 267 ? 5.967 -7.268 -17.324 1.00 71.62 267 PHE A C 1
ATOM 2020 O O . PHE A 1 267 ? 5.442 -6.546 -18.162 1.00 71.62 267 PHE A O 1
ATOM 2027 N N . ALA A 1 268 ? 5.552 -8.515 -17.088 1.00 73.69 268 ALA A N 1
ATOM 2028 C CA . ALA A 1 268 ? 4.438 -9.086 -17.830 1.00 73.69 268 ALA A CA 1
ATOM 2029 C C . ALA A 1 268 ? 3.131 -8.320 -17.552 1.00 73.69 268 ALA A C 1
ATOM 2031 O O . ALA A 1 268 ? 2.277 -8.230 -18.427 1.00 73.69 268 ALA A O 1
ATOM 2032 N N . GLY A 1 269 ? 2.954 -7.789 -16.337 1.00 73.25 269 GLY A N 1
ATOM 2033 C CA . GLY A 1 269 ? 1.838 -6.902 -16.005 1.00 73.25 269 GLY A CA 1
ATOM 2034 C C . GLY A 1 269 ? 1.915 -5.565 -16.737 1.00 73.25 269 GLY A C 1
ATOM 2035 O O . GLY A 1 269 ? 0.919 -5.139 -17.314 1.00 73.25 269 GLY A O 1
ATOM 2036 N N . LEU A 1 270 ? 3.089 -4.933 -16.780 1.00 72.12 270 LEU A N 1
ATOM 2037 C CA . LEU A 1 270 ? 3.297 -3.703 -17.549 1.00 72.12 270 LEU A CA 1
ATOM 2038 C C . LEU A 1 270 ? 3.003 -3.906 -19.036 1.00 72.12 270 LEU A C 1
ATOM 2040 O O . LEU A 1 270 ? 2.253 -3.126 -19.605 1.00 72.12 270 LEU A O 1
ATOM 2044 N N . GLU A 1 271 ? 3.524 -4.977 -19.637 1.00 70.75 271 GLU A N 1
ATOM 2045 C CA . GLU A 1 271 ? 3.289 -5.320 -21.044 1.00 70.75 271 GLU A CA 1
ATOM 2046 C C . GLU A 1 271 ? 1.790 -5.481 -21.337 1.00 70.75 271 GLU A C 1
ATOM 2048 O O . GLU A 1 271 ? 1.268 -4.868 -22.264 1.00 70.75 271 GLU A O 1
ATOM 2053 N N . ARG A 1 272 ? 1.061 -6.234 -20.498 1.00 79.56 272 ARG A N 1
ATOM 2054 C CA . ARG A 1 272 ? -0.390 -6.434 -20.662 1.00 79.56 272 ARG A CA 1
ATOM 2055 C C . ARG A 1 272 ? -1.208 -5.154 -20.501 1.00 79.56 272 ARG A C 1
ATOM 2057 O O . ARG A 1 272 ? -2.260 -5.039 -21.122 1.00 79.56 272 ARG A O 1
ATOM 2064 N N . ASN A 1 273 ? -0.774 -4.235 -19.641 1.00 76.00 273 ASN A N 1
ATOM 2065 C CA . ASN A 1 273 ? -1.515 -3.007 -19.339 1.00 76.00 273 ASN A CA 1
ATOM 2066 C C . ASN A 1 273 ? -1.008 -1.794 -20.120 1.00 76.00 273 ASN A C 1
ATOM 2068 O O . ASN A 1 273 ? -1.544 -0.704 -19.937 1.00 76.00 273 ASN A O 1
ATOM 2072 N N . TRP A 1 274 ? -0.015 -1.972 -20.995 1.00 71.62 274 TRP A N 1
ATOM 2073 C CA . TRP A 1 274 ? 0.593 -0.872 -21.728 1.00 71.62 274 TRP A CA 1
ATOM 2074 C C . TRP A 1 274 ? -0.414 -0.155 -22.630 1.00 71.62 274 TRP A C 1
ATOM 2076 O O . TRP A 1 274 ? -0.562 1.061 -22.552 1.00 71.62 274 TRP A O 1
ATOM 2086 N N . GLU A 1 275 ? -1.181 -0.906 -23.424 1.00 70.31 275 GLU A N 1
ATOM 2087 C CA . GLU A 1 275 ? -2.214 -0.332 -24.297 1.00 70.31 275 GLU A CA 1
ATOM 2088 C C . GLU A 1 275 ? -3.274 0.440 -23.500 1.00 70.31 275 GLU A C 1
ATOM 2090 O O . GLU A 1 275 ? -3.708 1.512 -23.912 1.00 70.31 275 GLU A O 1
ATOM 2095 N N . ALA A 1 276 ? -3.659 -0.077 -22.329 1.00 72.62 276 ALA A N 1
ATOM 2096 C CA . ALA A 1 276 ? -4.615 0.584 -21.449 1.00 72.62 276 ALA A CA 1
ATOM 2097 C C . ALA A 1 276 ? -4.032 1.846 -20.791 1.00 72.62 276 ALA A C 1
ATOM 2099 O O . ALA A 1 276 ? -4.773 2.797 -20.565 1.00 72.62 276 ALA A O 1
ATOM 2100 N N . ALA A 1 277 ? -2.728 1.870 -20.496 1.00 69.69 277 ALA A N 1
ATOM 2101 C CA . ALA A 1 277 ? -2.036 3.053 -19.988 1.00 69.69 277 ALA A CA 1
ATOM 2102 C C . ALA A 1 277 ? -2.006 4.168 -21.039 1.00 69.69 277 ALA A C 1
ATOM 2104 O O . ALA A 1 277 ? -2.402 5.291 -20.746 1.00 69.69 277 ALA A O 1
ATOM 2105 N N . VAL A 1 278 ? -1.628 3.833 -22.278 1.00 65.12 278 VAL A N 1
ATOM 2106 C CA . VAL A 1 278 ? -1.615 4.778 -23.408 1.00 65.12 278 VAL A CA 1
ATOM 2107 C C . VAL A 1 278 ? -3.022 5.287 -23.726 1.00 65.12 278 VAL A C 1
ATOM 2109 O O . VAL A 1 278 ? -3.199 6.454 -24.060 1.00 65.12 278 VAL A O 1
ATOM 2112 N N . ALA A 1 279 ? -4.040 4.431 -23.606 1.00 69.25 279 ALA A N 1
ATOM 2113 C CA . ALA A 1 279 ? -5.429 4.827 -23.822 1.00 69.25 279 ALA A CA 1
ATOM 2114 C C . ALA A 1 279 ? -6.007 5.704 -22.696 1.00 69.25 279 ALA A C 1
ATOM 2116 O O . ALA A 1 279 ? -6.985 6.408 -22.945 1.00 69.25 279 ALA A O 1
ATOM 2117 N N . ALA A 1 280 ? -5.454 5.640 -21.478 1.00 66.12 280 ALA A N 1
ATOM 2118 C CA . ALA A 1 280 ? -5.930 6.423 -20.339 1.00 66.12 280 ALA A CA 1
ATOM 2119 C C . ALA A 1 280 ? -5.539 7.905 -20.463 1.00 66.12 280 ALA A C 1
ATOM 2121 O O . ALA A 1 280 ? -6.405 8.751 -20.266 1.00 66.12 280 ALA A O 1
ATOM 2122 N N . GLY A 1 281 ? -4.299 8.213 -20.864 1.00 58.34 281 GLY A N 1
ATOM 2123 C CA . GLY A 1 281 ? -3.853 9.585 -21.127 1.00 58.34 281 GLY A CA 1
ATOM 2124 C C . GLY A 1 281 ? -2.344 9.811 -20.956 1.00 58.34 281 GLY A C 1
ATOM 2125 O O . GLY A 1 281 ? -1.559 8.864 -20.871 1.00 58.34 281 GLY A O 1
ATOM 2126 N N . ASN A 1 282 ? -1.941 11.086 -20.973 1.00 54.75 282 ASN A N 1
ATOM 2127 C CA . ASN A 1 282 ? -0.541 11.533 -21.031 1.00 54.75 282 ASN A CA 1
ATOM 2128 C C . ASN A 1 282 ? 0.108 11.778 -19.656 1.00 54.75 282 ASN A C 1
ATOM 2130 O O . ASN A 1 282 ? 1.313 12.037 -19.618 1.00 54.75 282 ASN A O 1
ATOM 2134 N N . GLU A 1 283 ? -0.627 11.665 -18.544 1.00 52.69 283 GLU A N 1
ATOM 2135 C CA . GLU A 1 283 ? -0.099 11.725 -17.168 1.00 52.69 283 GLU A CA 1
ATOM 2136 C C . GLU A 1 283 ? 0.210 10.345 -16.567 1.00 52.69 283 GLU A C 1
ATOM 2138 O O . GLU A 1 283 ? 1.094 10.223 -15.713 1.00 52.69 283 GLU A O 1
ATOM 2143 N N . ALA A 1 284 ? -0.397 9.263 -17.071 1.00 51.09 284 ALA A N 1
ATOM 2144 C CA . ALA A 1 284 ? 0.064 7.892 -16.794 1.00 51.09 284 ALA A CA 1
ATOM 2145 C C . ALA A 1 284 ? 1.593 7.675 -17.030 1.00 51.09 284 ALA A C 1
ATOM 2147 O O . ALA A 1 284 ? 2.236 6.972 -16.244 1.00 51.09 284 ALA A O 1
ATOM 2148 N N . PRO A 1 285 ? 2.243 8.319 -18.019 1.00 49.41 285 PRO A N 1
ATOM 2149 C CA . PRO A 1 285 ? 3.694 8.413 -18.166 1.00 49.41 285 PRO A CA 1
ATOM 2150 C C . PRO A 1 285 ? 4.479 9.067 -17.014 1.00 49.41 285 PRO A C 1
ATOM 2152 O O . PRO A 1 285 ? 5.682 8.864 -16.960 1.00 49.41 285 PRO A O 1
ATOM 2155 N N . ALA A 1 286 ? 3.898 9.743 -16.016 1.00 51.44 286 ALA A N 1
ATOM 2156 C CA . ALA A 1 286 ? 4.653 10.103 -14.797 1.00 51.44 286 ALA A CA 1
ATOM 2157 C C . ALA A 1 286 ? 5.126 8.848 -14.019 1.00 51.44 286 ALA A C 1
ATOM 2159 O O . ALA A 1 286 ? 6.101 8.875 -13.258 1.00 51.44 286 ALA A O 1
ATOM 2160 N N . HIS A 1 287 ? 4.486 7.698 -14.263 1.00 56.53 287 HIS A N 1
ATOM 2161 C CA . HIS A 1 287 ? 4.968 6.385 -13.839 1.00 56.53 287 HIS A CA 1
ATOM 2162 C C . HIS A 1 287 ? 6.171 5.893 -14.654 1.00 56.53 287 HIS A C 1
ATOM 2164 O O . HIS A 1 287 ? 6.917 5.056 -14.144 1.00 56.53 287 HIS A O 1
ATOM 2170 N N . PHE A 1 288 ? 6.412 6.424 -15.860 1.00 61.31 288 PHE A N 1
ATOM 2171 C CA . PHE A 1 288 ? 7.574 6.111 -16.694 1.00 61.31 288 PHE A CA 1
ATOM 2172 C C . PHE A 1 288 ? 8.865 6.372 -15.931 1.00 61.31 288 PHE A C 1
ATOM 2174 O O . PHE A 1 288 ? 9.638 5.440 -15.773 1.00 61.31 288 PHE A O 1
ATOM 2181 N N . GLY A 1 289 ? 9.075 7.567 -15.369 1.00 59.97 289 GLY A N 1
ATOM 2182 C CA . GLY A 1 289 ? 10.301 7.878 -14.621 1.00 59.97 289 GLY A CA 1
ATOM 2183 C C . GLY A 1 289 ? 10.517 6.960 -13.410 1.00 59.97 289 GLY A C 1
ATOM 2184 O O . GLY A 1 289 ? 11.622 6.471 -13.148 1.00 59.97 289 GLY A O 1
ATOM 2185 N N . GLY A 1 290 ? 9.430 6.630 -12.701 1.00 65.25 290 GLY A N 1
ATOM 2186 C CA . GLY A 1 290 ? 9.448 5.681 -11.585 1.00 65.25 290 GLY A CA 1
ATOM 2187 C C . GLY A 1 290 ? 9.791 4.249 -12.007 1.00 65.25 290 GLY A C 1
ATOM 2188 O O . GLY A 1 290 ? 10.610 3.597 -11.354 1.00 65.25 290 GLY A O 1
ATOM 2189 N N . VAL A 1 291 ? 9.188 3.761 -13.092 1.00 68.75 291 VAL A N 1
ATOM 2190 C CA . VAL A 1 291 ? 9.436 2.429 -13.654 1.00 68.75 291 VAL A CA 1
ATOM 2191 C C . VAL A 1 291 ? 10.831 2.392 -14.270 1.00 68.75 291 VAL A C 1
ATOM 2193 O O . VAL A 1 291 ? 11.652 1.606 -13.810 1.00 68.75 291 VAL A O 1
ATOM 2196 N N . ALA A 1 292 ? 11.147 3.288 -15.205 1.00 71.12 292 ALA A N 1
ATOM 2197 C CA . ALA A 1 292 ? 12.454 3.459 -15.834 1.00 71.12 292 ALA A CA 1
ATOM 2198 C C . ALA A 1 292 ? 13.581 3.442 -14.800 1.00 71.12 292 ALA A C 1
ATOM 2200 O O . ALA A 1 292 ? 14.474 2.609 -14.909 1.00 71.12 292 ALA A O 1
ATOM 2201 N N . GLY A 1 293 ? 13.502 4.254 -13.740 1.00 75.44 293 GLY A N 1
ATOM 2202 C CA . GLY A 1 293 ? 14.518 4.277 -12.684 1.00 75.44 293 GLY A CA 1
ATOM 2203 C C . GLY A 1 293 ? 14.664 2.959 -11.909 1.00 75.44 293 GLY A C 1
ATOM 2204 O O . GLY A 1 293 ? 15.772 2.583 -11.522 1.00 75.44 293 GLY A O 1
ATOM 2205 N N . VAL A 1 294 ? 13.570 2.225 -11.673 1.00 76.88 294 VAL A N 1
ATOM 2206 C CA . VAL A 1 294 ? 13.629 0.904 -11.020 1.00 76.88 294 VAL A CA 1
ATOM 2207 C C . VAL A 1 294 ? 14.202 -0.153 -11.963 1.00 76.88 294 VAL A C 1
ATOM 2209 O O . VAL A 1 294 ? 15.000 -0.984 -11.519 1.00 76.88 294 VAL A O 1
ATOM 2212 N N . LEU A 1 295 ? 13.819 -0.119 -13.241 1.00 76.56 295 LEU A N 1
ATOM 2213 C CA . LEU A 1 295 ? 14.272 -1.059 -14.261 1.00 76.56 295 LEU A CA 1
ATOM 2214 C C . LEU A 1 295 ? 15.755 -0.874 -14.572 1.00 76.56 295 LEU A C 1
ATOM 2216 O O . LEU A 1 295 ? 16.509 -1.843 -14.513 1.00 76.56 295 LEU A O 1
ATOM 2220 N N . THR A 1 296 ? 16.203 0.359 -14.813 1.00 81.50 296 THR A N 1
ATOM 2221 C CA . THR A 1 296 ? 17.630 0.654 -14.998 1.00 81.50 296 THR A CA 1
ATOM 2222 C C . THR A 1 296 ? 18.421 0.298 -13.745 1.00 81.50 296 THR A C 1
ATOM 2224 O O . THR A 1 296 ? 19.464 -0.341 -13.848 1.00 81.50 296 THR A O 1
ATOM 2227 N N . GLY A 1 297 ? 17.865 0.532 -12.551 1.00 78.69 297 GLY A N 1
ATOM 2228 C CA . GLY A 1 297 ? 18.448 0.078 -11.288 1.00 78.69 297 GLY A CA 1
ATOM 2229 C C . GLY A 1 297 ? 18.720 -1.434 -11.222 1.00 78.69 297 GLY A C 1
ATOM 2230 O O . GLY A 1 297 ? 19.689 -1.845 -10.577 1.00 78.69 297 GLY A O 1
ATOM 2231 N N . GLN A 1 298 ? 17.944 -2.278 -11.918 1.00 80.81 298 GLN A N 1
ATOM 2232 C CA . GLN A 1 298 ? 18.204 -3.726 -11.984 1.00 80.81 298 GLN A CA 1
ATOM 2233 C C . GLN A 1 298 ? 19.475 -4.079 -12.773 1.00 80.81 298 GLN A C 1
ATOM 2235 O O . GLN A 1 298 ? 20.007 -5.171 -12.568 1.00 80.81 298 GLN A O 1
ATOM 2240 N N . LEU A 1 299 ? 20.025 -3.174 -13.595 1.00 78.62 299 LEU A N 1
ATOM 2241 C CA . LEU A 1 299 ? 21.318 -3.377 -14.270 1.00 78.62 299 LEU A CA 1
ATOM 2242 C C . LEU A 1 299 ? 22.445 -3.622 -13.261 1.00 78.62 299 LEU A C 1
ATOM 2244 O O . LEU A 1 299 ? 23.362 -4.386 -13.541 1.00 78.62 299 LEU A O 1
ATOM 2248 N N . THR A 1 300 ? 22.336 -3.079 -12.044 1.00 79.88 300 THR A N 1
ATOM 2249 C CA . THR A 1 300 ? 23.299 -3.317 -10.952 1.00 79.88 300 THR A CA 1
ATOM 2250 C C . THR A 1 300 ? 23.367 -4.773 -10.485 1.00 79.88 300 THR A C 1
ATOM 2252 O O . THR A 1 300 ? 24.284 -5.138 -9.748 1.00 79.88 300 THR A O 1
ATOM 2255 N N . ARG A 1 301 ? 22.406 -5.614 -10.882 1.00 73.00 301 ARG A N 1
ATOM 2256 C CA . ARG A 1 301 ? 22.395 -7.054 -10.595 1.00 73.00 301 ARG A CA 1
ATOM 2257 C C . ARG A 1 301 ? 23.066 -7.879 -11.696 1.00 73.00 301 ARG A C 1
ATOM 2259 O O . ARG A 1 301 ? 23.244 -9.083 -11.520 1.00 73.00 301 ARG A O 1
ATOM 2266 N N . ALA A 1 302 ? 23.481 -7.248 -12.796 1.00 65.00 302 ALA A N 1
ATOM 2267 C CA . ALA A 1 302 ? 24.248 -7.897 -13.848 1.00 65.00 302 ALA A CA 1
ATOM 2268 C C . ALA A 1 302 ? 25.613 -8.359 -13.313 1.00 65.00 302 ALA A C 1
ATOM 2270 O O . ALA A 1 302 ? 26.413 -7.559 -12.832 1.00 65.00 302 ALA A O 1
ATOM 2271 N N . GLY A 1 303 ? 25.864 -9.669 -13.375 1.00 55.47 303 GLY A N 1
ATOM 2272 C CA . GLY A 1 303 ? 27.096 -10.295 -12.879 1.00 55.47 303 GLY A CA 1
ATOM 2273 C C . GLY A 1 303 ? 27.015 -10.881 -11.462 1.00 55.47 303 GLY A C 1
ATOM 2274 O O . GLY A 1 303 ? 28.010 -11.413 -10.977 1.00 55.47 303 GLY A O 1
ATOM 2275 N N . GLY A 1 304 ? 25.855 -10.822 -10.797 1.00 55.88 304 GLY A N 1
ATOM 2276 C CA . GLY A 1 304 ? 25.602 -11.559 -9.552 1.00 55.88 304 GLY A CA 1
ATOM 2277 C C . GLY A 1 304 ? 25.286 -13.046 -9.784 1.00 55.88 304 GLY A C 1
ATOM 2278 O O . GLY A 1 304 ? 24.904 -13.447 -10.878 1.00 55.88 304 GLY A O 1
ATOM 2279 N N . SER A 1 305 ? 25.395 -13.876 -8.739 1.00 48.16 305 SER A N 1
ATOM 2280 C CA . SER A 1 305 ? 25.013 -15.304 -8.774 1.00 48.16 305 SER A CA 1
ATOM 2281 C C . SER A 1 305 ? 23.499 -15.555 -8.875 1.00 48.16 305 SER A C 1
ATOM 2283 O O . SER A 1 305 ? 23.074 -16.708 -8.961 1.00 48.16 305 SER A O 1
ATOM 2285 N N . ASP A 1 306 ? 22.686 -14.499 -8.808 1.00 49.56 306 ASP A N 1
ATOM 2286 C CA . ASP A 1 306 ? 21.230 -14.576 -8.871 1.00 49.56 306 ASP A CA 1
ATOM 2287 C C . ASP A 1 306 ? 20.734 -14.668 -10.318 1.00 49.56 306 ASP A C 1
ATOM 2289 O O . ASP A 1 306 ? 21.167 -13.936 -11.203 1.00 49.56 306 ASP A O 1
ATOM 2293 N N . LYS A 1 307 ? 19.795 -15.592 -10.546 1.00 51.62 307 LYS A N 1
ATOM 2294 C CA . LYS A 1 307 ? 19.285 -16.064 -11.846 1.00 51.62 307 LYS A CA 1
ATOM 2295 C C . LYS A 1 307 ? 18.438 -15.043 -12.632 1.00 51.62 307 LYS A C 1
ATOM 2297 O O . LYS A 1 307 ? 17.450 -15.435 -13.251 1.00 51.62 307 LYS A O 1
ATOM 2302 N N . LEU A 1 308 ? 18.765 -13.754 -12.616 1.00 53.91 308 LEU A N 1
ATOM 2303 C CA . LEU A 1 308 ? 18.168 -12.805 -13.553 1.00 53.91 308 LEU A CA 1
ATOM 2304 C C . LEU A 1 308 ? 19.082 -12.688 -14.771 1.00 53.91 308 LEU A C 1
ATOM 2306 O O . LEU A 1 308 ? 20.140 -12.067 -14.710 1.00 53.91 308 LEU A O 1
ATOM 2310 N N . ASP A 1 309 ? 18.667 -13.289 -15.885 1.00 64.88 309 ASP A N 1
ATOM 2311 C CA . ASP A 1 309 ? 19.331 -13.063 -17.164 1.00 64.88 309 ASP A CA 1
ATOM 2312 C C . ASP A 1 309 ? 18.970 -11.658 -17.662 1.00 64.88 309 ASP A C 1
ATOM 2314 O O . ASP A 1 309 ? 17.937 -11.432 -18.301 1.00 64.88 309 ASP A O 1
ATOM 2318 N N . VAL A 1 310 ? 19.828 -10.708 -17.287 1.00 64.50 310 VAL A N 1
ATOM 2319 C CA . VAL A 1 310 ? 19.737 -9.289 -17.641 1.00 64.50 310 VAL A CA 1
ATOM 2320 C C . VAL A 1 310 ? 19.651 -9.103 -19.158 1.00 64.50 310 VAL A C 1
ATOM 2322 O O . VAL A 1 310 ? 18.904 -8.244 -19.623 1.00 64.50 310 VAL A O 1
ATOM 2325 N N . GLY A 1 311 ? 20.345 -9.940 -19.934 1.00 61.16 311 GLY A N 1
ATOM 2326 C CA . GLY A 1 311 ? 20.296 -9.893 -21.392 1.00 61.16 311 GLY A CA 1
ATOM 2327 C C . GLY A 1 311 ? 18.972 -10.398 -21.960 1.00 61.16 311 GLY A C 1
ATOM 2328 O O . GLY A 1 311 ? 18.447 -9.802 -22.896 1.00 61.16 311 GLY A O 1
ATOM 2329 N N . ALA A 1 312 ? 18.415 -11.467 -21.389 1.00 66.50 312 ALA A N 1
ATOM 2330 C CA . ALA A 1 312 ? 17.216 -12.102 -21.934 1.00 66.50 312 ALA A CA 1
ATOM 2331 C C . ALA A 1 312 ? 15.894 -11.419 -21.553 1.00 66.50 312 ALA A C 1
ATOM 2333 O O . ALA A 1 312 ? 14.924 -11.568 -22.288 1.00 66.50 312 ALA A O 1
ATOM 2334 N N . HIS A 1 313 ? 15.824 -10.705 -20.423 1.00 72.25 313 HIS A N 1
ATOM 2335 C CA . HIS A 1 313 ? 14.547 -10.161 -19.930 1.00 72.25 313 HIS A CA 1
ATOM 2336 C C . HIS A 1 313 ? 14.574 -8.658 -19.655 1.00 72.25 313 HIS A C 1
ATOM 2338 O O . HIS A 1 313 ? 13.607 -7.972 -19.975 1.00 72.25 313 HIS A O 1
ATOM 2344 N N . LEU A 1 314 ? 15.661 -8.128 -19.081 1.00 77.19 314 LEU A N 1
ATOM 2345 C CA . LEU A 1 314 ? 15.702 -6.716 -18.693 1.00 77.19 314 LEU A CA 1
ATOM 2346 C C . LEU A 1 314 ? 15.892 -5.798 -19.904 1.00 77.19 314 LEU A C 1
ATOM 2348 O O . LEU A 1 314 ? 15.164 -4.821 -20.039 1.00 77.19 314 LEU A O 1
ATOM 2352 N N . ILE A 1 315 ? 16.843 -6.124 -20.786 1.00 83.25 315 ILE A N 1
ATOM 2353 C CA . ILE A 1 315 ? 17.099 -5.331 -21.997 1.00 83.25 315 ILE A CA 1
ATOM 2354 C C . ILE A 1 315 ? 15.845 -5.255 -22.890 1.00 83.25 315 ILE A C 1
ATOM 2356 O O . ILE A 1 315 ? 15.446 -4.138 -23.209 1.00 83.25 315 ILE A O 1
ATOM 2360 N N . PRO A 1 316 ? 15.154 -6.367 -23.229 1.00 82.50 316 PRO A N 1
ATOM 2361 C CA . PRO A 1 316 ? 13.901 -6.290 -23.983 1.00 82.50 316 PRO A CA 1
ATOM 2362 C C . PRO A 1 316 ? 12.835 -5.415 -23.315 1.00 82.50 316 PRO A C 1
ATOM 2364 O O . PRO A 1 316 ? 12.208 -4.609 -23.990 1.00 82.50 316 PRO A O 1
ATOM 2367 N N . ALA A 1 317 ? 12.669 -5.508 -21.993 1.00 77.81 317 ALA A N 1
ATOM 2368 C CA . ALA A 1 317 ? 11.687 -4.691 -21.284 1.00 77.81 317 ALA A CA 1
ATOM 2369 C C . ALA A 1 317 ? 12.017 -3.189 -21.321 1.00 77.81 317 ALA A C 1
ATOM 2371 O O . ALA A 1 317 ? 11.113 -2.370 -21.460 1.00 77.81 317 ALA A O 1
ATOM 2372 N N . LEU A 1 318 ? 13.299 -2.819 -21.221 1.00 82.75 318 LEU A N 1
ATOM 2373 C CA . LEU A 1 318 ? 13.745 -1.428 -21.356 1.00 82.75 318 LEU A CA 1
ATOM 2374 C C . LEU A 1 318 ? 13.539 -0.898 -22.781 1.00 82.75 318 LEU A C 1
ATOM 2376 O O . LEU A 1 318 ? 13.165 0.260 -22.943 1.00 82.75 318 LEU A O 1
ATOM 2380 N N . ILE A 1 319 ? 13.745 -1.738 -23.798 1.00 84.25 319 ILE A N 1
ATOM 2381 C CA . ILE A 1 319 ? 13.504 -1.382 -25.203 1.00 84.25 319 ILE A CA 1
ATOM 2382 C C . ILE A 1 319 ? 12.022 -1.137 -25.457 1.00 84.25 319 ILE A C 1
ATOM 2384 O O . ILE A 1 319 ? 11.671 -0.120 -26.046 1.00 84.25 319 ILE A O 1
ATOM 2388 N N . GLU A 1 320 ? 11.154 -2.050 -25.019 1.00 78.62 320 GLU A N 1
ATOM 2389 C CA . GLU A 1 320 ? 9.712 -1.897 -25.216 1.00 78.62 320 GLU A CA 1
ATOM 2390 C C . GLU A 1 320 ? 9.178 -0.695 -24.428 1.00 78.62 320 GLU A C 1
ATOM 2392 O O . GLU A 1 320 ? 8.419 0.096 -24.977 1.00 78.62 320 GLU A O 1
ATOM 2397 N N . LEU A 1 321 ? 9.669 -0.460 -23.204 1.00 75.31 321 LEU A N 1
ATOM 2398 C CA . LEU A 1 321 ? 9.357 0.756 -22.446 1.00 75.31 321 LEU A CA 1
ATOM 2399 C C . LEU A 1 321 ? 9.742 2.028 -23.224 1.00 75.31 321 LEU A C 1
ATOM 2401 O O . LEU A 1 321 ? 8.949 2.962 -23.309 1.00 75.31 321 LEU A O 1
ATOM 2405 N N . ALA A 1 322 ? 10.947 2.067 -23.798 1.00 78.88 322 ALA A N 1
ATOM 2406 C CA . ALA A 1 322 ? 11.435 3.212 -24.564 1.00 78.88 322 ALA A CA 1
ATOM 2407 C C . ALA A 1 322 ? 10.652 3.426 -25.870 1.00 78.88 322 ALA A C 1
ATOM 2409 O O . ALA A 1 322 ? 10.316 4.558 -26.209 1.00 78.88 322 ALA A O 1
ATOM 2410 N N . SER A 1 323 ? 10.340 2.337 -26.579 1.00 76.88 323 SER A N 1
ATOM 2411 C CA . SER A 1 323 ? 9.568 2.347 -27.828 1.00 76.88 323 SER A CA 1
ATOM 2412 C C . SER A 1 323 ? 8.149 2.836 -27.632 1.00 76.88 323 SER A C 1
ATOM 2414 O O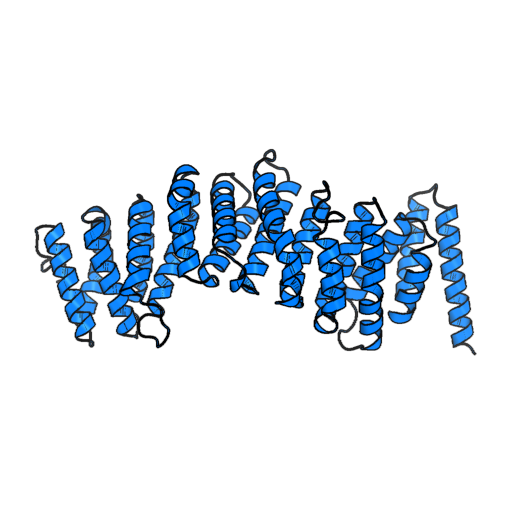 . SER A 1 323 ? 7.558 3.377 -28.558 1.00 76.88 323 SER A O 1
ATOM 2416 N N . ALA A 1 324 ? 7.587 2.591 -26.459 1.00 67.25 324 ALA A N 1
ATOM 2417 C CA . ALA A 1 324 ? 6.176 2.788 -26.248 1.00 67.25 324 ALA A CA 1
ATOM 2418 C C . ALA A 1 324 ? 5.866 4.128 -25.556 1.00 67.25 324 ALA A C 1
ATOM 2420 O O . ALA A 1 324 ? 4.727 4.584 -25.591 1.00 67.25 324 ALA A O 1
ATOM 2421 N N . ALA A 1 325 ? 6.880 4.787 -24.981 1.00 62.38 325 ALA A N 1
ATOM 2422 C CA . ALA A 1 325 ? 6.763 6.110 -24.371 1.00 62.38 325 ALA A CA 1
ATOM 2423 C C . ALA A 1 325 ? 6.648 7.279 -25.367 1.00 62.38 325 ALA A C 1
ATOM 2425 O O . ALA A 1 325 ? 6.320 8.372 -24.911 1.00 62.38 325 ALA A O 1
ATOM 2426 N N . ASP A 1 326 ? 6.942 7.056 -26.660 1.00 62.59 326 ASP A N 1
ATOM 2427 C CA . ASP A 1 326 ? 6.794 7.971 -27.820 1.00 62.59 326 ASP A CA 1
ATOM 2428 C C . ASP A 1 326 ? 6.966 9.480 -27.510 1.00 62.59 326 ASP A C 1
ATOM 2430 O O . ASP A 1 326 ? 6.205 10.339 -27.951 1.00 62.59 326 ASP A O 1
ATOM 2434 N N . SER A 1 327 ? 7.949 9.812 -26.666 1.00 74.00 327 SER A N 1
ATOM 2435 C CA . SER A 1 327 ? 8.198 11.160 -26.150 1.00 74.00 327 SER A CA 1
ATOM 2436 C C . SER A 1 327 ? 9.692 11.372 -25.966 1.00 74.00 327 SER A C 1
ATOM 2438 O O . SER A 1 327 ? 10.366 10.596 -25.281 1.00 74.00 327 SER A O 1
ATOM 2440 N N . ALA A 1 328 ? 10.202 12.460 -26.544 1.00 73.38 328 ALA A N 1
ATOM 2441 C CA . ALA A 1 328 ? 11.613 12.825 -26.471 1.00 73.38 328 ALA A CA 1
ATOM 2442 C C . ALA A 1 328 ? 12.081 13.076 -25.024 1.00 73.38 328 ALA A C 1
ATOM 2444 O O . ALA A 1 328 ? 13.200 12.705 -24.664 1.00 73.38 328 ALA A O 1
ATOM 2445 N N . ASP A 1 329 ? 11.218 13.641 -24.172 1.00 74.06 329 ASP A N 1
ATOM 2446 C CA . ASP A 1 329 ? 11.544 13.906 -22.766 1.00 74.06 329 ASP A CA 1
ATOM 2447 C C . ASP A 1 329 ? 11.699 12.598 -21.971 1.00 74.06 329 ASP A C 1
ATOM 2449 O O . ASP A 1 329 ? 12.659 12.439 -21.213 1.00 74.06 329 ASP A O 1
ATOM 2453 N N . HIS A 1 330 ? 10.825 11.614 -22.208 1.00 74.69 330 HIS A N 1
ATOM 2454 C CA . HIS A 1 330 ? 10.914 10.291 -21.580 1.00 74.69 330 HIS A CA 1
ATOM 2455 C C . HIS A 1 330 ? 12.112 9.487 -22.095 1.00 74.69 330 HIS A C 1
ATOM 2457 O O . HIS A 1 330 ? 12.840 8.878 -21.310 1.00 74.69 330 HIS A O 1
ATOM 2463 N N . GLN A 1 331 ? 12.378 9.513 -23.403 1.00 81.25 331 GLN A N 1
ATOM 2464 C CA . GLN A 1 331 ? 13.567 8.872 -23.970 1.00 81.25 331 GLN A CA 1
ATOM 2465 C C . GLN A 1 331 ? 14.849 9.454 -23.358 1.00 81.25 331 GLN A C 1
ATOM 2467 O O . GLN A 1 331 ? 15.743 8.704 -22.960 1.00 81.25 331 GLN A O 1
ATOM 2472 N N . LYS A 1 332 ? 14.909 10.778 -23.178 1.00 83.12 332 LYS A N 1
ATOM 2473 C CA . LYS A 1 332 ? 16.021 11.458 -22.507 1.00 83.12 332 LYS A CA 1
ATOM 2474 C C . LYS A 1 332 ? 16.149 11.078 -21.031 1.00 83.12 332 LYS A C 1
ATOM 2476 O O . LYS A 1 332 ? 17.263 10.833 -20.557 1.00 83.12 332 LYS A O 1
ATOM 2481 N N . GLU A 1 333 ? 15.040 11.005 -20.298 1.00 83.25 333 GLU A N 1
ATOM 2482 C CA . GLU A 1 333 ? 15.034 10.575 -18.895 1.00 83.25 333 GLU A CA 1
ATOM 2483 C C . GLU A 1 333 ? 15.561 9.139 -18.750 1.00 83.25 333 GLU A C 1
ATOM 2485 O O . GLU A 1 333 ? 16.450 8.875 -17.930 1.00 83.25 333 GLU A O 1
ATOM 2490 N N . LEU A 1 334 ? 15.078 8.220 -19.590 1.00 85.00 334 LEU A N 1
ATOM 2491 C CA . LEU A 1 334 ? 15.533 6.833 -19.611 1.00 85.00 334 LEU A CA 1
ATOM 2492 C C . LEU A 1 334 ? 17.009 6.728 -19.998 1.00 85.00 334 LEU A C 1
ATOM 2494 O O . LEU A 1 334 ? 17.758 6.013 -19.331 1.00 85.00 334 LEU A O 1
ATOM 2498 N N . ASN A 1 335 ? 17.445 7.465 -21.022 1.00 90.81 335 ASN A N 1
ATOM 2499 C CA . ASN A 1 335 ? 18.846 7.505 -21.426 1.00 90.81 335 ASN A CA 1
ATOM 2500 C C . ASN A 1 335 ? 19.726 7.958 -20.254 1.00 90.81 335 ASN A C 1
ATOM 2502 O O . ASN A 1 335 ? 20.648 7.250 -19.853 1.00 90.81 335 ASN A O 1
ATOM 2506 N N . THR A 1 336 ? 19.365 9.068 -19.605 1.00 89.31 336 THR A N 1
ATOM 2507 C CA . THR A 1 336 ? 20.060 9.578 -18.412 1.00 89.31 336 THR A CA 1
ATOM 2508 C C . THR A 1 336 ? 20.129 8.530 -17.298 1.00 89.31 336 THR A C 1
ATOM 2510 O O . THR A 1 336 ? 21.144 8.413 -16.606 1.00 89.31 336 THR A O 1
ATOM 2513 N N . ALA A 1 337 ? 19.063 7.752 -17.100 1.00 87.00 337 ALA A N 1
ATOM 2514 C CA . ALA A 1 337 ? 19.029 6.689 -16.104 1.00 87.00 337 ALA A CA 1
ATOM 2515 C C . ALA A 1 337 ? 19.960 5.514 -16.459 1.00 87.00 337 ALA A C 1
ATOM 2517 O O . ALA A 1 337 ? 20.644 5.012 -15.568 1.00 87.00 337 ALA A O 1
ATOM 2518 N N . VAL A 1 338 ? 20.043 5.107 -17.731 1.00 91.19 338 VAL A N 1
ATOM 2519 C CA . VAL A 1 338 ? 20.968 4.055 -18.198 1.00 91.19 338 VAL A CA 1
ATOM 2520 C C . VAL A 1 338 ? 22.426 4.521 -18.122 1.00 91.19 338 VAL A C 1
ATOM 2522 O O . VAL A 1 338 ? 23.278 3.771 -17.642 1.00 91.19 338 VAL A O 1
ATOM 2525 N N . LEU A 1 339 ? 22.724 5.762 -18.528 1.00 92.38 339 LEU A N 1
ATOM 2526 C CA . LEU A 1 339 ? 24.087 6.318 -18.549 1.00 92.38 339 LEU A CA 1
ATOM 2527 C C . LEU A 1 339 ? 24.765 6.295 -17.169 1.00 92.38 339 LEU A C 1
ATOM 2529 O O . LEU A 1 339 ? 25.967 6.055 -17.079 1.00 92.38 339 LEU A O 1
ATOM 2533 N N . LYS A 1 340 ? 24.003 6.442 -16.075 1.00 91.12 340 LYS A N 1
ATOM 2534 C CA . LYS A 1 340 ? 24.525 6.337 -14.695 1.00 91.12 340 LYS A CA 1
ATOM 2535 C C . LYS A 1 340 ? 25.221 5.003 -14.405 1.00 91.12 340 LYS A C 1
ATOM 2537 O O . LYS A 1 340 ? 26.082 4.951 -13.532 1.00 91.12 340 LYS A O 1
ATOM 2542 N N . HIS A 1 341 ? 24.859 3.937 -15.116 1.00 91.00 341 HIS A N 1
ATOM 2543 C CA . HIS A 1 341 ? 25.424 2.601 -14.928 1.00 91.00 341 HIS A CA 1
ATOM 2544 C C . HIS A 1 341 ? 26.684 2.344 -15.765 1.00 91.00 341 HIS A C 1
ATOM 2546 O O . HIS A 1 341 ? 27.391 1.373 -15.504 1.00 91.00 341 HIS A O 1
ATOM 2552 N N . LEU A 1 342 ? 27.006 3.217 -16.727 1.00 92.00 342 LEU A N 1
ATOM 2553 C CA . LEU A 1 342 ? 28.215 3.103 -17.551 1.00 92.00 342 LEU A CA 1
ATOM 2554 C C . LEU A 1 342 ? 29.504 3.408 -16.774 1.00 92.00 342 LEU A C 1
ATOM 2556 O O . LEU A 1 342 ? 30.572 3.023 -17.218 1.00 92.00 342 LEU A O 1
ATOM 2560 N N . ARG A 1 343 ? 29.410 4.033 -15.594 1.00 92.06 343 ARG A N 1
ATOM 2561 C CA . ARG A 1 343 ? 30.545 4.312 -14.690 1.00 92.06 343 ARG A CA 1
ATOM 2562 C C . ARG A 1 343 ? 30.547 3.460 -13.416 1.00 92.06 343 ARG A C 1
ATOM 2564 O O . ARG A 1 343 ? 31.190 3.820 -12.434 1.00 92.06 343 ARG A O 1
ATOM 2571 N N . ASP A 1 344 ? 29.781 2.368 -13.374 1.00 91.69 344 ASP A N 1
ATOM 2572 C CA . ASP A 1 344 ? 29.767 1.480 -12.201 1.00 91.69 344 ASP A CA 1
ATOM 2573 C C . ASP A 1 344 ? 31.138 0.801 -12.031 1.00 91.69 344 ASP A C 1
ATOM 2575 O O . ASP A 1 344 ? 31.776 0.426 -13.014 1.00 91.69 344 ASP A O 1
ATOM 2579 N N . GLU A 1 345 ? 31.589 0.597 -10.791 1.00 88.62 345 GLU A N 1
ATOM 2580 C CA . GLU A 1 345 ? 32.876 -0.056 -10.499 1.00 88.62 345 GLU A CA 1
ATOM 2581 C C . GLU A 1 345 ? 32.935 -1.496 -11.043 1.00 88.62 345 GLU A C 1
ATOM 2583 O O . GLU A 1 345 ? 34.005 -2.011 -11.376 1.00 88.62 345 GLU A O 1
ATO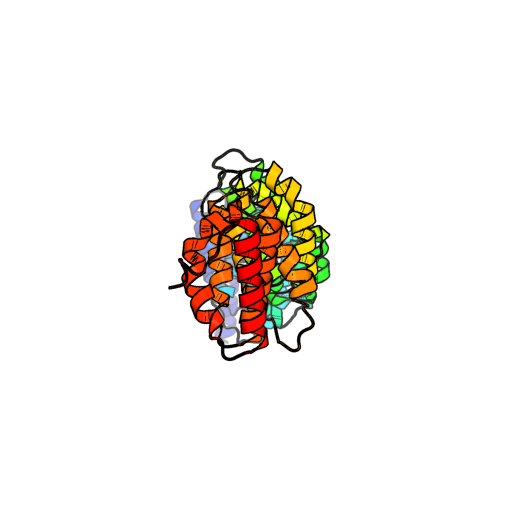M 2588 N N . ARG A 1 346 ? 31.780 -2.161 -11.174 1.00 88.12 346 ARG A N 1
ATOM 2589 C CA . ARG A 1 346 ? 31.682 -3.549 -11.637 1.00 88.12 346 ARG A CA 1
ATOM 2590 C C . ARG A 1 346 ? 31.570 -3.612 -13.159 1.00 88.12 346 ARG A C 1
ATOM 2592 O O . ARG A 1 346 ? 30.553 -3.216 -13.729 1.00 88.12 346 ARG A O 1
ATOM 2599 N N . ALA A 1 347 ? 32.541 -4.260 -13.803 1.00 88.69 347 ALA A N 1
ATOM 2600 C CA . ALA A 1 347 ? 32.555 -4.469 -15.256 1.00 88.69 347 ALA A CA 1
ATOM 2601 C C . ALA A 1 347 ? 31.279 -5.150 -15.793 1.00 88.69 347 ALA A C 1
ATOM 2603 O O . ALA A 1 347 ? 30.760 -4.767 -16.836 1.00 88.69 347 ALA A O 1
ATOM 2604 N N . GLY A 1 348 ? 30.698 -6.101 -15.047 1.00 86.69 348 GLY A N 1
ATOM 2605 C CA . GLY A 1 348 ? 29.450 -6.770 -15.442 1.00 86.69 348 GLY A CA 1
ATOM 2606 C C . GLY A 1 348 ? 28.243 -5.829 -15.567 1.00 86.69 348 GLY A C 1
ATOM 2607 O O . GLY A 1 348 ? 27.389 -6.039 -16.429 1.00 86.69 348 GLY A O 1
ATOM 2608 N N . VAL A 1 349 ? 28.195 -4.772 -14.751 1.00 88.69 349 VAL A N 1
ATOM 2609 C CA . VAL A 1 349 ? 27.137 -3.751 -14.795 1.00 88.69 349 VAL A CA 1
ATOM 2610 C C . VAL A 1 349 ? 27.357 -2.812 -15.974 1.00 88.69 349 VAL A C 1
ATOM 2612 O O . VAL A 1 349 ? 26.418 -2.587 -16.741 1.00 88.69 349 VAL A O 1
ATOM 2615 N N . ARG A 1 350 ? 28.599 -2.349 -16.181 1.00 92.88 350 ARG A N 1
ATOM 2616 C CA . ARG A 1 350 ? 28.965 -1.536 -17.353 1.00 92.88 350 ARG A CA 1
ATOM 2617 C C . ARG A 1 350 ? 28.648 -2.273 -18.651 1.00 92.88 350 ARG A C 1
ATOM 2619 O O . ARG A 1 350 ? 27.954 -1.736 -19.508 1.00 92.88 350 ARG A O 1
ATOM 2626 N N . LEU A 1 351 ? 29.028 -3.549 -18.749 1.00 90.06 351 LEU A N 1
ATOM 2627 C CA . LEU A 1 351 ? 28.745 -4.401 -19.906 1.00 90.06 351 LEU A CA 1
ATOM 2628 C C . LEU A 1 351 ? 27.242 -4.517 -20.197 1.00 90.06 351 LEU A C 1
ATOM 2630 O O . LEU A 1 351 ? 26.824 -4.457 -21.354 1.00 90.06 351 LEU A O 1
ATOM 2634 N N . ALA A 1 352 ? 26.416 -4.701 -19.165 1.00 88.38 352 ALA A N 1
ATOM 2635 C CA . ALA A 1 352 ? 24.967 -4.776 -19.329 1.00 88.38 352 ALA A CA 1
ATOM 2636 C C . ALA A 1 352 ? 24.367 -3.442 -19.793 1.00 88.38 352 ALA A C 1
ATOM 2638 O O . ALA A 1 352 ? 23.499 -3.439 -20.666 1.00 88.38 352 ALA A O 1
ATOM 2639 N N . ALA A 1 353 ? 24.851 -2.321 -19.256 1.00 91.62 353 ALA A N 1
ATOM 2640 C CA . ALA A 1 353 ? 24.430 -0.988 -19.673 1.00 91.62 353 ALA A CA 1
ATOM 2641 C C . ALA A 1 353 ? 24.833 -0.688 -21.130 1.00 91.62 353 ALA A C 1
ATOM 2643 O O . ALA A 1 353 ? 23.991 -0.223 -21.898 1.00 91.62 353 ALA A O 1
ATOM 2644 N N . VAL A 1 354 ? 26.052 -1.050 -21.553 1.00 94.31 354 VAL A N 1
ATOM 2645 C CA . VAL A 1 354 ? 26.498 -0.932 -22.957 1.00 94.31 354 VAL A CA 1
ATOM 2646 C C . VAL A 1 354 ? 25.617 -1.769 -23.885 1.00 94.31 354 VAL A C 1
ATOM 2648 O O . VAL A 1 354 ? 25.147 -1.279 -24.910 1.00 94.31 354 VAL A O 1
ATOM 2651 N N . LYS A 1 355 ? 25.312 -3.020 -23.518 1.00 91.00 355 LYS A N 1
ATOM 2652 C CA . LYS A 1 355 ? 24.402 -3.871 -24.306 1.00 91.00 355 LYS A CA 1
ATOM 2653 C C . LYS A 1 355 ? 22.982 -3.308 -24.379 1.00 91.00 355 LYS A C 1
ATOM 2655 O O . LYS A 1 355 ? 22.339 -3.437 -25.417 1.00 91.00 355 LYS A O 1
ATOM 2660 N N . CYS A 1 356 ? 22.502 -2.682 -23.306 1.00 92.06 356 CYS A N 1
ATOM 2661 C CA . CYS A 1 356 ? 21.218 -1.989 -23.308 1.00 92.06 356 CYS A CA 1
ATOM 2662 C C . CYS A 1 356 ? 21.230 -0.810 -24.290 1.00 92.06 356 CYS A C 1
ATOM 2664 O O . CYS A 1 356 ? 20.324 -0.700 -25.110 1.00 92.06 356 CYS A O 1
ATOM 2666 N N . GLN A 1 357 ? 22.275 0.022 -24.259 1.00 94.88 357 GLN A N 1
ATOM 2667 C CA . GLN A 1 357 ? 22.428 1.160 -25.171 1.00 94.88 357 GLN A CA 1
ATOM 2668 C C . GLN A 1 357 ? 22.520 0.736 -26.637 1.00 94.88 357 GLN A C 1
ATOM 2670 O O . GLN A 1 357 ? 21.860 1.322 -27.495 1.00 94.88 357 GLN A O 1
ATOM 2675 N N . GLN A 1 358 ? 23.267 -0.333 -26.929 1.00 94.19 358 GLN A N 1
ATOM 2676 C CA . GLN A 1 358 ? 23.300 -0.920 -28.268 1.00 94.19 358 GLN A CA 1
ATOM 2677 C C . GLN A 1 358 ? 21.902 -1.306 -28.758 1.00 94.19 358 GLN A C 1
ATOM 2679 O O . GLN A 1 358 ? 21.551 -1.020 -29.896 1.00 94.19 358 GLN A O 1
ATOM 2684 N N . ALA A 1 359 ? 21.121 -1.979 -27.915 1.00 91.69 359 ALA A N 1
ATOM 2685 C CA . ALA A 1 359 ? 19.818 -2.492 -28.311 1.00 91.69 359 ALA A CA 1
ATOM 2686 C C . ALA A 1 359 ? 18.757 -1.381 -28.433 1.00 91.69 359 ALA A C 1
ATOM 2688 O O . ALA A 1 359 ? 17.893 -1.454 -29.304 1.00 91.69 359 ALA A O 1
ATOM 2689 N N . LEU A 1 360 ? 18.857 -0.327 -27.615 1.00 91.88 360 LEU A N 1
ATOM 2690 C CA . LEU A 1 360 ? 18.053 0.891 -27.756 1.00 91.88 360 LEU A CA 1
ATOM 2691 C C . LEU A 1 360 ? 18.389 1.629 -29.058 1.00 91.88 360 LEU A C 1
ATOM 2693 O O . LEU A 1 360 ? 17.479 1.988 -29.800 1.00 91.88 360 LEU A O 1
ATOM 2697 N N . THR A 1 361 ? 19.682 1.756 -29.381 1.00 93.12 361 THR A N 1
ATOM 2698 C CA . THR A 1 361 ? 20.152 2.340 -30.650 1.00 93.12 361 THR A CA 1
ATOM 2699 C C . THR A 1 361 ? 19.610 1.559 -31.852 1.00 93.12 361 THR A C 1
ATOM 2701 O O . THR A 1 361 ? 19.098 2.163 -32.789 1.00 93.12 361 THR A O 1
ATOM 2704 N N . ASP A 1 362 ? 19.652 0.221 -31.807 1.00 91.75 362 ASP A N 1
ATOM 2705 C CA . ASP A 1 362 ? 19.139 -0.631 -32.890 1.00 91.75 362 ASP A CA 1
ATOM 2706 C C . ASP A 1 362 ? 17.621 -0.487 -33.098 1.00 91.75 362 ASP A C 1
ATOM 2708 O O . ASP A 1 362 ? 17.146 -0.566 -34.231 1.00 91.75 362 ASP A O 1
ATOM 2712 N N . LYS A 1 363 ? 16.845 -0.334 -32.016 1.00 89.00 363 LYS A N 1
ATOM 2713 C CA . LYS A 1 363 ? 15.375 -0.283 -32.085 1.00 89.00 363 LYS A CA 1
ATOM 2714 C C . LYS A 1 363 ? 14.856 1.099 -32.482 1.00 89.00 363 LYS A C 1
ATOM 2716 O O . LYS A 1 363 ? 13.943 1.176 -33.298 1.00 89.00 363 LYS A O 1
ATOM 2721 N N . LEU A 1 364 ? 15.380 2.152 -31.858 1.00 87.81 364 LEU A N 1
ATOM 2722 C CA . LEU A 1 364 ? 14.834 3.513 -31.930 1.00 87.81 364 LEU A CA 1
ATOM 2723 C C . LEU A 1 364 ? 15.563 4.405 -32.944 1.00 87.81 364 LEU A C 1
ATOM 2725 O O . LEU A 1 364 ? 15.027 5.428 -33.357 1.00 87.81 364 LEU A O 1
ATOM 2729 N N . GLY A 1 365 ? 16.776 4.029 -33.361 1.00 90.25 365 GLY A N 1
ATOM 2730 C CA . GLY A 1 365 ? 17.508 4.715 -34.423 1.00 90.25 365 GLY A CA 1
ATOM 2731 C C . GLY A 1 365 ? 17.726 6.208 -34.153 1.00 90.25 365 GLY A C 1
ATOM 2732 O O . GLY A 1 365 ? 18.202 6.595 -33.085 1.00 90.25 365 GLY A O 1
ATOM 2733 N N . GLU A 1 366 ? 17.399 7.042 -35.145 1.00 88.50 366 GLU A N 1
ATOM 2734 C CA . GLU A 1 366 ? 17.656 8.490 -35.136 1.00 88.50 366 GLU A CA 1
ATOM 2735 C C . GLU A 1 366 ? 17.009 9.219 -33.950 1.00 88.50 366 GLU A C 1
ATOM 2737 O O . GLU A 1 366 ? 17.614 10.136 -33.394 1.00 88.50 366 GLU A O 1
ATOM 2742 N N . GLU A 1 367 ? 15.821 8.790 -33.515 1.00 86.00 367 GLU A N 1
ATOM 2743 C CA . GLU A 1 367 ? 15.116 9.407 -32.384 1.00 86.00 367 GLU A CA 1
ATOM 2744 C C . GLU A 1 367 ? 15.923 9.276 -31.088 1.00 86.00 367 GLU A C 1
ATOM 2746 O O . GLU A 1 367 ? 16.116 10.258 -30.370 1.00 86.00 367 GLU A O 1
ATOM 2751 N N . TRP A 1 368 ? 16.502 8.097 -30.838 1.00 91.19 368 TRP A N 1
ATOM 2752 C CA . TRP A 1 368 ? 17.372 7.864 -29.681 1.00 91.19 368 TRP A CA 1
ATOM 2753 C C . TRP A 1 368 ? 18.691 8.631 -29.780 1.00 91.19 368 TRP A C 1
ATOM 2755 O O . TRP A 1 368 ? 19.207 9.150 -28.787 1.00 91.19 368 TRP A O 1
ATOM 2765 N N . LEU A 1 369 ? 19.228 8.755 -30.996 1.00 90.44 369 LEU A N 1
ATOM 2766 C CA . LEU A 1 369 ? 20.464 9.491 -31.255 1.00 90.44 369 LEU A CA 1
ATOM 2767 C C . LEU A 1 369 ? 20.309 11.011 -31.145 1.00 90.44 369 LEU A C 1
ATOM 2769 O O . LEU A 1 369 ? 21.320 11.710 -31.096 1.00 90.44 369 LEU A O 1
ATOM 2773 N N . SER A 1 370 ? 19.095 11.540 -30.983 1.00 89.31 370 SER A N 1
ATOM 2774 C CA . SER A 1 370 ? 18.905 12.938 -30.571 1.00 89.31 370 SER A CA 1
ATOM 2775 C C . SER A 1 370 ? 19.622 13.265 -29.249 1.00 89.31 370 SER A C 1
ATOM 2777 O O . SER A 1 370 ? 20.093 14.388 -29.057 1.00 89.31 370 SER A O 1
ATOM 2779 N N . ALA A 1 371 ? 19.787 12.268 -28.369 1.00 89.00 371 ALA A N 1
ATOM 2780 C CA . ALA A 1 371 ? 20.514 12.375 -27.105 1.00 89.00 371 ALA A CA 1
ATOM 2781 C C . ALA A 1 371 ? 22.005 11.986 -27.207 1.00 89.00 371 ALA A C 1
ATOM 2783 O O . ALA A 1 371 ? 22.697 11.928 -26.188 1.00 89.00 371 ALA A O 1
ATOM 2784 N N . LEU A 1 372 ? 22.535 11.744 -28.413 1.00 91.00 372 LEU A N 1
ATOM 2785 C CA . LEU A 1 372 ? 23.938 11.372 -28.645 1.00 91.00 372 LEU A CA 1
ATOM 2786 C C . LEU A 1 372 ? 24.964 12.308 -27.987 1.00 91.00 372 LEU A C 1
ATOM 2788 O O . LEU A 1 372 ? 25.913 11.780 -27.401 1.00 91.00 372 LEU A O 1
ATOM 2792 N N . PRO A 1 373 ? 24.793 13.648 -27.978 1.00 90.62 373 PRO A N 1
ATOM 2793 C CA . PRO A 1 373 ? 25.737 14.536 -27.299 1.00 90.62 373 PRO A CA 1
ATOM 2794 C C . PRO A 1 373 ? 25.941 14.208 -25.812 1.00 90.62 373 PRO A C 1
ATOM 2796 O O . PRO A 1 373 ? 27.022 14.430 -25.275 1.00 90.62 373 PRO A O 1
ATOM 2799 N N . GLU A 1 374 ? 24.924 13.653 -25.145 1.00 90.69 374 GLU A N 1
ATOM 2800 C CA . GLU A 1 374 ? 24.985 13.256 -23.732 1.00 90.69 374 GLU A CA 1
ATOM 2801 C C . GLU A 1 374 ? 25.698 11.909 -23.537 1.00 90.69 374 GLU A C 1
ATOM 2803 O O . GLU A 1 374 ? 26.220 11.637 -22.456 1.00 90.69 374 GLU A O 1
ATOM 2808 N N . MET A 1 375 ? 25.749 11.076 -24.582 1.00 93.50 375 MET A N 1
ATOM 2809 C CA . MET A 1 375 ? 26.365 9.746 -24.568 1.00 93.50 375 MET A CA 1
ATOM 2810 C C . MET A 1 375 ? 27.863 9.786 -24.892 1.00 93.50 375 MET A C 1
ATOM 2812 O O . MET A 1 375 ? 28.613 8.972 -24.353 1.00 93.50 375 MET A O 1
ATOM 2816 N N . LEU A 1 376 ? 28.310 10.745 -25.715 1.00 93.31 376 LEU A N 1
ATOM 2817 C CA . LEU A 1 376 ? 29.705 10.863 -26.172 1.00 93.31 376 LEU A CA 1
ATOM 2818 C C . LEU A 1 376 ? 30.748 10.781 -25.042 1.00 93.31 376 LEU A C 1
ATOM 2820 O O . LEU A 1 376 ? 31.661 9.968 -25.170 1.00 93.31 376 LEU A O 1
ATOM 2824 N N . PRO A 1 377 ? 30.616 11.504 -23.906 1.00 93.19 377 PRO A N 1
ATOM 2825 C CA . PRO A 1 377 ? 31.623 11.437 -22.845 1.00 93.19 377 PRO A CA 1
ATOM 2826 C C . PRO A 1 377 ? 31.775 10.038 -22.236 1.00 93.19 377 PRO A C 1
ATOM 2828 O O . PRO A 1 377 ? 32.861 9.679 -21.792 1.00 93.19 377 PRO A O 1
ATOM 2831 N N . TYR A 1 378 ? 30.692 9.257 -22.198 1.00 94.75 378 TYR A N 1
ATOM 2832 C CA . TYR A 1 378 ? 30.712 7.888 -21.682 1.00 94.75 378 TYR A CA 1
ATOM 2833 C C . TYR A 1 378 ? 31.291 6.913 -22.705 1.00 94.75 378 TYR A C 1
ATOM 2835 O O . TYR A 1 378 ? 31.989 5.982 -22.321 1.00 94.75 378 TYR A O 1
ATOM 2843 N N . ILE A 1 379 ? 31.018 7.125 -23.998 1.00 94.25 379 ILE A N 1
ATOM 2844 C CA . ILE A 1 379 ? 31.600 6.322 -25.079 1.00 94.25 379 ILE A CA 1
ATOM 2845 C C . ILE A 1 379 ? 33.123 6.469 -25.064 1.00 94.25 379 ILE A C 1
ATOM 2847 O O . ILE A 1 379 ? 33.807 5.453 -25.008 1.00 94.25 379 ILE A O 1
ATOM 2851 N N . SER A 1 380 ? 33.640 7.702 -25.026 1.00 91.81 380 SER A N 1
ATOM 2852 C CA . SER A 1 380 ? 35.086 7.960 -24.982 1.00 91.81 380 SER A CA 1
ATOM 2853 C C . SER A 1 380 ? 35.762 7.309 -23.773 1.00 91.81 380 SER A C 1
ATOM 2855 O O . SER A 1 380 ? 36.836 6.741 -23.907 1.00 91.81 380 SER A O 1
ATOM 2857 N N . GLU A 1 381 ? 35.131 7.346 -22.596 1.00 93.06 381 GLU A N 1
ATOM 2858 C CA . GLU A 1 381 ? 35.669 6.718 -21.381 1.00 93.06 381 GLU A CA 1
ATOM 2859 C C . GLU A 1 381 ? 35.698 5.183 -21.477 1.00 93.06 381 GLU A C 1
ATOM 2861 O O . GLU A 1 381 ? 36.660 4.552 -21.054 1.00 93.06 381 GLU A O 1
ATOM 2866 N N . LEU A 1 382 ? 34.662 4.577 -22.063 1.00 93.62 382 LEU A N 1
ATOM 2867 C CA . LEU A 1 382 ? 34.530 3.122 -22.182 1.00 93.62 382 LEU A CA 1
ATOM 2868 C C . LEU A 1 382 ? 35.320 2.506 -23.346 1.00 93.62 382 LEU A C 1
ATOM 2870 O O . LEU A 1 382 ? 35.410 1.279 -23.433 1.00 93.62 382 LEU A O 1
ATOM 2874 N N . GLN A 1 383 ? 35.838 3.321 -24.268 1.00 91.88 383 GLN A N 1
ATOM 2875 C CA . GLN A 1 383 ? 36.774 2.860 -25.299 1.00 91.88 383 GLN A CA 1
ATOM 2876 C C . GLN A 1 383 ? 38.118 2.445 -24.701 1.00 91.88 383 GLN A C 1
ATOM 2878 O O . GLN A 1 383 ? 38.773 1.578 -25.266 1.00 91.88 383 GLN A O 1
ATOM 2883 N N . ASP A 1 384 ? 38.477 3.022 -23.554 1.00 90.75 384 ASP A N 1
ATOM 2884 C CA . ASP A 1 384 ? 39.698 2.724 -22.809 1.00 90.75 384 ASP A CA 1
ATOM 2885 C C . ASP A 1 384 ? 39.389 1.945 -21.504 1.00 90.75 384 ASP A C 1
ATOM 2887 O O . ASP A 1 384 ? 40.100 2.084 -20.509 1.00 90.75 384 ASP A O 1
ATOM 2891 N N . ASP A 1 385 ? 38.303 1.153 -21.471 1.00 95.00 385 ASP A N 1
ATOM 2892 C CA . ASP A 1 385 ? 37.905 0.374 -20.285 1.00 95.00 385 ASP A CA 1
ATOM 2893 C C . ASP A 1 385 ? 38.899 -0.765 -19.983 1.00 95.00 385 ASP A C 1
ATOM 2895 O O . ASP A 1 385 ? 39.365 -1.461 -20.883 1.00 95.00 385 ASP A O 1
ATOM 2899 N N . ASP A 1 386 ? 39.173 -1.007 -18.698 1.00 92.25 386 ASP A N 1
ATOM 2900 C CA . ASP A 1 386 ? 40.081 -2.072 -18.250 1.00 92.25 386 ASP A CA 1
ATOM 2901 C C . ASP A 1 386 ? 39.569 -3.499 -18.569 1.00 92.25 386 ASP A C 1
ATOM 2903 O O . ASP A 1 386 ? 40.353 -4.454 -18.576 1.00 92.25 386 ASP A O 1
ATOM 2907 N N . ASP A 1 387 ? 38.257 -3.685 -18.776 1.00 93.75 387 ASP A N 1
ATOM 2908 C CA . ASP A 1 387 ? 37.649 -4.974 -19.126 1.00 93.75 387 ASP A CA 1
ATOM 2909 C C . ASP A 1 387 ? 37.459 -5.128 -20.646 1.00 93.75 387 ASP A C 1
ATOM 2911 O O . ASP A 1 387 ? 36.628 -4.464 -21.269 1.00 93.75 387 ASP A O 1
ATOM 2915 N N . GLU A 1 388 ? 38.157 -6.104 -21.239 1.00 92.94 388 GLU A N 1
ATOM 2916 C CA . GLU A 1 388 ? 38.122 -6.369 -22.688 1.00 92.94 388 GLU A CA 1
ATOM 2917 C C . GLU A 1 388 ? 36.710 -6.642 -23.245 1.00 92.94 388 GLU A C 1
ATOM 2919 O O . GLU A 1 388 ? 36.456 -6.461 -24.442 1.00 92.94 388 GLU A O 1
ATOM 2924 N N . ALA A 1 389 ? 35.781 -7.175 -22.438 1.00 90.75 389 ALA A N 1
ATOM 2925 C CA . ALA A 1 389 ? 34.426 -7.443 -22.911 1.00 90.75 389 ALA A CA 1
ATOM 2926 C C . ALA A 1 389 ? 33.610 -6.152 -23.000 1.00 90.75 389 ALA A C 1
ATOM 2928 O O . ALA A 1 389 ? 32.827 -6.011 -23.943 1.00 90.75 389 ALA A O 1
ATOM 2929 N N . VAL A 1 390 ? 33.804 -5.229 -22.055 1.00 92.88 390 VAL A N 1
ATOM 2930 C CA . VAL A 1 390 ? 33.209 -3.888 -22.092 1.00 92.88 390 VAL A CA 1
ATOM 2931 C C . VAL A 1 390 ? 33.762 -3.114 -23.282 1.00 92.88 390 VAL A C 1
ATOM 2933 O O . VAL A 1 390 ? 32.972 -2.708 -24.131 1.00 92.88 390 VAL A O 1
ATOM 2936 N N . GLU A 1 391 ? 35.086 -3.026 -23.423 1.00 94.56 391 GLU A N 1
ATOM 2937 C CA . GLU A 1 391 ? 35.758 -2.342 -24.538 1.00 94.56 391 GLU A CA 1
ATOM 2938 C C . GLU A 1 391 ? 35.231 -2.826 -25.903 1.00 94.56 391 GLU A C 1
ATOM 2940 O O . GLU A 1 391 ? 34.837 -2.039 -26.771 1.00 94.56 391 GLU A O 1
ATOM 2945 N N . ARG A 1 392 ? 35.150 -4.150 -26.093 1.00 94.94 392 ARG A N 1
ATOM 2946 C CA . ARG A 1 392 ? 34.673 -4.762 -27.343 1.00 94.94 392 ARG A CA 1
ATOM 2947 C C . ARG A 1 392 ? 33.214 -4.428 -27.647 1.00 94.94 392 ARG A C 1
ATOM 2949 O O . ARG A 1 392 ? 32.862 -4.199 -28.806 1.00 94.94 392 ARG A O 1
ATOM 2956 N N . GLU A 1 393 ? 32.345 -4.457 -26.641 1.00 94.44 393 GLU A N 1
ATOM 2957 C CA . GLU A 1 393 ? 30.934 -4.111 -26.827 1.00 94.44 393 GLU A CA 1
ATOM 2958 C C . GLU A 1 393 ? 30.742 -2.595 -27.004 1.00 94.44 393 GLU A C 1
ATOM 2960 O O . GLU A 1 393 ? 29.847 -2.191 -27.745 1.00 94.44 393 GLU A O 1
ATOM 2965 N N . THR A 1 394 ? 31.604 -1.747 -26.438 1.00 95.50 394 THR A N 1
ATOM 2966 C CA . THR A 1 394 ? 31.614 -0.300 -26.714 1.00 95.50 394 THR A CA 1
ATOM 2967 C C . THR A 1 394 ? 31.969 -0.025 -28.172 1.00 95.50 394 THR A C 1
ATOM 2969 O O . THR A 1 394 ? 31.247 0.698 -28.853 1.00 95.50 394 THR A O 1
ATOM 2972 N N . HIS A 1 395 ? 32.994 -0.685 -28.716 1.00 94.00 395 HIS A N 1
ATOM 2973 C CA . HIS A 1 395 ? 33.321 -0.582 -30.143 1.00 94.00 395 HIS A CA 1
ATOM 2974 C C . HIS A 1 395 ? 32.163 -1.038 -31.039 1.00 94.00 395 HIS A C 1
ATOM 2976 O O . HIS A 1 395 ? 31.851 -0.398 -32.041 1.00 94.00 395 HIS A O 1
ATOM 2982 N N . ARG A 1 396 ? 31.471 -2.124 -30.669 1.00 94.00 396 ARG A N 1
ATOM 2983 C CA . ARG A 1 396 ? 30.268 -2.556 -31.397 1.00 94.00 396 ARG A CA 1
ATOM 2984 C C . ARG A 1 396 ? 29.155 -1.509 -31.331 1.00 94.00 396 ARG A C 1
ATOM 2986 O O . ARG A 1 396 ? 28.427 -1.350 -32.307 1.00 94.00 396 ARG A O 1
ATOM 2993 N N . TRP A 1 397 ? 29.009 -0.821 -30.202 1.00 95.81 397 TRP A N 1
ATOM 2994 C CA . TRP A 1 397 ? 28.042 0.260 -30.057 1.00 95.81 397 TRP A CA 1
ATOM 2995 C C . TRP A 1 397 ? 28.363 1.444 -30.970 1.00 95.81 397 TRP A C 1
ATOM 2997 O O . TRP A 1 397 ? 27.468 1.892 -31.681 1.00 95.81 397 TRP A O 1
ATOM 3007 N N . ILE A 1 398 ? 29.628 1.866 -31.045 1.00 94.31 398 ILE A N 1
ATOM 3008 C CA . ILE A 1 398 ? 30.089 2.914 -31.972 1.00 94.31 398 ILE A CA 1
ATOM 3009 C C . ILE A 1 398 ? 29.712 2.558 -33.412 1.00 94.31 398 ILE A C 1
ATOM 3011 O O . ILE A 1 398 ? 29.027 3.333 -34.070 1.00 94.31 398 ILE A O 1
ATOM 3015 N N . VAL A 1 399 ? 30.047 1.345 -33.864 1.00 93.94 399 VAL A N 1
ATOM 3016 C CA . VAL A 1 399 ? 29.730 0.885 -35.230 1.00 93.94 399 VAL A CA 1
ATOM 3017 C C . VAL A 1 399 ? 28.223 0.911 -35.515 1.00 93.94 399 VAL A C 1
ATOM 3019 O O . VAL A 1 399 ? 27.808 1.211 -36.633 1.00 93.94 399 VAL A O 1
ATOM 3022 N N . LYS A 1 400 ? 27.382 0.605 -34.519 1.00 92.94 400 LYS A N 1
ATOM 3023 C CA . LYS A 1 400 ? 25.920 0.699 -34.661 1.00 92.94 400 LYS A CA 1
ATOM 3024 C C . LYS A 1 400 ? 25.456 2.143 -34.814 1.00 92.94 400 LYS A C 1
ATOM 3026 O O . LYS A 1 400 ? 24.640 2.406 -35.690 1.00 92.94 400 LYS A O 1
ATOM 3031 N N . ILE A 1 401 ? 25.988 3.063 -34.009 1.00 93.56 401 ILE A N 1
ATOM 3032 C CA . ILE A 1 401 ? 25.665 4.492 -34.115 1.00 93.56 401 ILE A CA 1
ATOM 3033 C C . ILE A 1 401 ? 26.077 5.026 -35.493 1.00 93.56 401 ILE A C 1
ATOM 3035 O O . ILE A 1 401 ? 25.254 5.627 -36.177 1.00 93.56 401 ILE A O 1
ATOM 3039 N N . GLU A 1 402 ? 27.305 4.751 -35.937 1.00 92.50 402 GLU A N 1
ATOM 3040 C CA . GLU A 1 402 ? 27.791 5.146 -37.269 1.00 92.50 402 GLU A CA 1
ATOM 3041 C C . GLU A 1 402 ? 26.929 4.550 -38.390 1.00 92.50 402 GLU A C 1
ATOM 3043 O O . GLU A 1 402 ? 26.654 5.208 -39.392 1.00 92.50 402 GLU A O 1
ATOM 3048 N N . GLY A 1 403 ? 26.448 3.316 -38.209 1.00 91.81 403 GLY A N 1
ATOM 3049 C CA . GLY A 1 403 ? 25.521 2.669 -39.135 1.00 91.81 403 GLY A CA 1
ATOM 3050 C C . GLY A 1 403 ? 24.172 3.382 -39.262 1.00 91.81 403 GLY A C 1
ATOM 3051 O O . GLY A 1 403 ? 23.596 3.373 -40.348 1.00 91.81 403 GLY A O 1
ATOM 3052 N N . VAL A 1 404 ? 23.681 4.008 -38.187 1.00 90.94 404 VAL A N 1
ATOM 3053 C CA . VAL A 1 404 ? 22.441 4.802 -38.195 1.00 90.94 404 VAL A CA 1
ATOM 3054 C C . VAL A 1 404 ? 22.687 6.210 -38.746 1.00 90.94 404 VAL A C 1
ATOM 3056 O O . VAL A 1 404 ? 21.895 6.682 -39.553 1.00 90.94 404 VAL A O 1
ATOM 3059 N N . LEU A 1 405 ? 23.785 6.872 -38.361 1.00 87.69 405 LEU A N 1
ATOM 3060 C CA . LEU A 1 405 ? 24.100 8.243 -38.794 1.00 87.69 405 LEU A CA 1
ATOM 3061 C C . LEU A 1 405 ? 24.607 8.327 -40.243 1.00 87.69 405 LEU A C 1
ATOM 3063 O O . LEU A 1 405 ? 24.448 9.353 -40.901 1.00 87.69 405 LEU A O 1
ATOM 3067 N N . GLY A 1 406 ? 25.254 7.271 -40.741 1.00 86.75 406 GLY A N 1
ATOM 3068 C CA . GLY A 1 406 ? 25.909 7.257 -42.052 1.00 86.75 406 GLY A CA 1
ATOM 3069 C C . GLY A 1 406 ? 27.238 8.024 -42.109 1.00 86.75 406 GLY A C 1
ATOM 3070 O O . GLY A 1 406 ? 27.817 8.154 -43.189 1.00 86.75 406 GLY A O 1
ATOM 3071 N N . GLU A 1 407 ? 27.739 8.507 -40.972 1.00 87.75 407 GLU A N 1
ATOM 3072 C CA . GLU A 1 407 ? 29.028 9.186 -40.822 1.00 87.75 407 GLU A CA 1
ATOM 3073 C C . GLU A 1 407 ? 29.816 8.633 -39.628 1.00 87.75 407 GLU A C 1
ATOM 3075 O O . GLU A 1 407 ? 29.257 7.962 -38.760 1.00 87.75 407 GLU A O 1
ATOM 3080 N N . SER A 1 408 ? 31.129 8.886 -39.607 1.00 85.69 408 SER A N 1
ATOM 3081 C CA . SER A 1 408 ? 31.998 8.380 -38.542 1.00 85.69 408 SER A CA 1
ATOM 3082 C C . SER A 1 408 ? 31.979 9.269 -37.300 1.00 85.69 408 SER A C 1
ATOM 3084 O O . SER A 1 408 ? 32.054 10.498 -37.392 1.00 85.69 408 SER A O 1
ATOM 3086 N N . LEU A 1 409 ? 31.970 8.622 -36.135 1.00 85.38 409 LEU A N 1
ATOM 3087 C CA . LEU A 1 409 ? 32.024 9.264 -34.822 1.00 85.38 409 LEU A CA 1
ATOM 3088 C C . LEU A 1 409 ? 33.418 9.800 -34.457 1.00 85.38 409 LEU A C 1
ATOM 3090 O O . LEU A 1 409 ? 33.534 10.587 -33.518 1.00 85.38 409 LEU A O 1
ATOM 3094 N N . ASP A 1 410 ? 34.465 9.447 -35.208 1.00 78.31 410 ASP A N 1
ATOM 3095 C CA . ASP A 1 410 ? 35.863 9.813 -34.925 1.00 78.31 410 ASP A CA 1
ATOM 3096 C C . ASP A 1 410 ? 36.096 11.326 -34.784 1.00 78.31 410 ASP A C 1
ATOM 3098 O O . ASP A 1 410 ? 37.007 11.757 -34.081 1.00 78.31 410 ASP A O 1
ATOM 3102 N N . SER A 1 411 ? 35.289 12.153 -35.457 1.00 73.12 411 SER A N 1
ATOM 3103 C CA . SER A 1 411 ? 35.393 13.618 -35.378 1.00 73.12 411 SER A CA 1
ATOM 3104 C C . SER A 1 411 ? 34.776 14.218 -34.110 1.00 73.12 411 SER A C 1
ATOM 3106 O O . SER A 1 411 ? 35.078 15.359 -33.767 1.00 73.12 411 SER A O 1
ATOM 3108 N N . MET A 1 412 ? 33.919 13.457 -33.425 1.00 77.69 412 MET A N 1
ATOM 3109 C CA . MET A 1 412 ? 33.178 13.866 -32.227 1.00 77.69 412 MET A CA 1
ATOM 3110 C C . MET A 1 412 ? 33.749 13.255 -30.939 1.00 77.69 412 MET A C 1
ATOM 3112 O O . MET A 1 412 ? 33.391 13.697 -29.851 1.00 77.69 412 MET A O 1
ATOM 3116 N N . LEU A 1 413 ? 34.600 12.232 -31.068 1.00 70.31 413 LEU A N 1
ATOM 3117 C CA . LEU A 1 413 ? 35.272 11.531 -29.967 1.00 70.31 413 LEU A CA 1
ATOM 3118 C C . LEU A 1 413 ? 36.688 12.076 -29.669 1.00 70.31 413 LEU A C 1
ATOM 3120 O O . LEU A 1 413 ? 37.353 11.562 -28.771 1.00 70.31 413 LEU A O 1
ATOM 3124 N N . GLN A 1 414 ? 37.140 13.093 -30.416 1.00 59.75 414 GLN A N 1
ATOM 3125 C CA . GLN A 1 414 ? 38.376 13.865 -30.183 1.00 59.75 414 GLN A CA 1
ATOM 3126 C C . GLN A 1 414 ? 38.131 15.031 -29.228 1.00 59.75 414 GLN A C 1
ATOM 3128 O O . GLN A 1 414 ? 39.051 15.322 -28.428 1.00 59.75 414 GLN A O 1
#

Secondary structure (DSSP, 8-state):
-HHHHHHHHHHHHHHHHHHHHHHTTT-HHHHHHHHHHHHHHHHTS-HHHHHHHHHHHHTTS-HHHHHHHHHHHHHHHHHS-S--HHHHHHHHHHHHHHHHHHHH---HHHHHHHHHHHHHHHHHHGGG-HHHHHHHHHHHHSTTTTTSS-HHHHHHHHHHHHHHHHHHGGGGHHHHHHHHHHHHHHHHHHTTSPTT-HHHHHHHHHHHHHHHHHHHH-GGG--HHHHHHHHHHHHHHHTS---HHHHHHHHHHHHHHHHHS-HHHHHHHHHHHHHHHHHH-SSTTHHHHHHHHHHHHGGGGTTSSS---IIIIIHHHHHHHHHHS--HHHHHHHHHHHHTTTT-SSHHHHHHHHHHHHHHHHHHTHHHHTTHHHHHHHHHHHHT-SSHHHHHHHHHHHHHHHHHHSS-GGGT--

Organism: Verticillium alfalfae (strain VaMs.102 / ATCC MYA-4576 / FGSC 10136) (NCBI:txid526221)

Radius of gyration: 29.44 Å; chains: 1; bounding box: 72×36×97 Å